Protein AF-A0A090KGS2-F1 (afdb_monomer_lite)

pLDDT: mean 83.32, std 15.52, range [27.03, 98.56]

Foldseek 3Di:
DPDDQDLLLVLVVLVVLVVDPPHDPCSVVVNVVSCVVVVHDPVCNVVSPVVNVVVVVVPDDPDPDDDPPDPQDQLLVLLVLLLVLLVQQADFDPLVSSVLSLLLLCLLPVVVAQFRFEAEEEEDPPLCLVVSLLSSQLQHDAEDEDQDDDLVRLQVCCVVPVSYAYEYEALVVHVQVPPPSNVLLLLQLGGQVRQWDWDADPNDTDIGGSNHYYYYYYYDFDDPSNVLRHQYTYTDHDPDDHDDDDSPDVSSVVSNVSSNVCSVPFDFDQADDAPPLQDDSLSSNLSSSLSSCVSSVNNVVSNVSSSVSVVVCCVLQVLSVLLVQLLVLCVVVVDFKDFLVVSLVSSCPDPVNCQQQDCANRNPRGGHHNDSVRSQCSCCVPFVQHWDFDWDPPHDPPTDTHTIDGSVSSVPGDPPPPDPPPPPPDPPPDDDDD

Structure (mmCIF, N/CA/C/O backbone):
data_AF-A0A090KGS2-F1
#
_entry.id   AF-A0A090KGS2-F1
#
loop_
_atom_site.group_PDB
_atom_site.id
_atom_site.type_symbol
_atom_site.label_atom_id
_atom_site.label_alt_id
_atom_site.label_comp_id
_atom_site.label_asym_id
_atom_site.label_entity_id
_atom_site.label_seq_id
_atom_site.pdbx_PDB_ins_code
_atom_site.Cartn_x
_atom_site.Cartn_y
_atom_site.Cartn_z
_atom_site.occupancy
_atom_site.B_iso_or_equiv
_atom_site.auth_seq_id
_atom_site.auth_comp_id
_atom_site.auth_asym_id
_atom_site.auth_atom_id
_atom_site.pdbx_PDB_model_num
ATOM 1 N N . MET A 1 1 ? -36.601 15.481 43.862 1.00 38.41 1 MET A N 1
ATOM 2 C CA . MET A 1 1 ? -36.612 14.917 45.232 1.00 38.41 1 MET A CA 1
ATOM 3 C C . MET A 1 1 ? -35.545 13.832 45.300 1.00 38.41 1 MET A C 1
ATOM 5 O O . MET A 1 1 ? -35.483 13.070 44.342 1.00 38.41 1 MET A O 1
ATOM 9 N N . PRO A 1 2 ? -34.692 13.754 46.338 1.00 48.12 2 PRO A N 1
ATOM 10 C CA . PRO A 1 2 ? -33.742 12.647 46.460 1.00 48.12 2 PRO A CA 1
ATOM 11 C C . PRO A 1 2 ? -34.523 11.332 46.596 1.00 48.12 2 PRO A C 1
ATOM 13 O O . PRO A 1 2 ? -35.391 11.215 47.466 1.00 48.12 2 PRO A O 1
ATOM 16 N N . LYS A 1 3 ? -34.280 10.374 45.692 1.00 61.97 3 LYS A N 1
ATOM 17 C CA . LYS A 1 3 ? -34.926 9.056 45.737 1.00 61.97 3 LYS A CA 1
ATOM 18 C C . LYS A 1 3 ? -34.540 8.354 47.045 1.00 61.97 3 LYS A C 1
ATOM 20 O O . LYS A 1 3 ? -33.382 8.383 47.458 1.00 61.97 3 LYS A O 1
ATOM 25 N N . LYS A 1 4 ? -35.524 7.767 47.732 1.00 69.81 4 LYS A N 1
ATOM 26 C CA . LYS A 1 4 ? -35.302 7.025 48.980 1.00 69.81 4 LYS A CA 1
ATOM 27 C C . LYS A 1 4 ? -34.572 5.719 48.656 1.00 69.81 4 LYS A C 1
ATOM 29 O O . LYS A 1 4 ? -35.146 4.871 47.987 1.00 69.81 4 LYS A O 1
ATOM 34 N N . THR A 1 5 ? -33.359 5.554 49.180 1.00 79.69 5 THR A N 1
ATOM 35 C CA . THR A 1 5 ? -32.562 4.319 49.085 1.00 79.69 5 THR A CA 1
ATOM 36 C C . THR A 1 5 ? -33.361 3.111 49.573 1.00 79.69 5 THR A C 1
ATOM 38 O O . THR A 1 5 ? -33.945 3.157 50.668 1.00 79.69 5 THR A O 1
ATOM 41 N N . THR A 1 6 ? -33.371 2.033 48.791 1.00 87.62 6 THR A N 1
ATOM 42 C CA . THR A 1 6 ? -34.104 0.807 49.114 1.00 87.62 6 THR A CA 1
ATOM 43 C C . THR A 1 6 ? -33.464 0.065 50.291 1.00 87.62 6 THR A C 1
ATOM 45 O O . THR A 1 6 ? -32.327 0.322 50.701 1.00 87.62 6 THR A O 1
ATOM 48 N N . LEU A 1 7 ? -34.210 -0.870 50.885 1.00 87.50 7 LEU A N 1
ATOM 49 C CA . LEU A 1 7 ? -33.705 -1.720 51.967 1.00 87.50 7 LEU A CA 1
ATOM 50 C C . LEU A 1 7 ? -32.523 -2.589 51.506 1.00 87.50 7 LEU A C 1
ATOM 52 O O . LEU A 1 7 ? -31.561 -2.739 52.259 1.00 87.50 7 LEU A O 1
ATOM 56 N N . ALA A 1 8 ? -32.561 -3.093 50.270 1.00 87.44 8 ALA A N 1
ATOM 57 C CA . ALA A 1 8 ? -31.487 -3.893 49.686 1.00 87.44 8 ALA A CA 1
ATOM 58 C C . ALA A 1 8 ? -30.218 -3.059 49.445 1.00 87.44 8 ALA A C 1
ATOM 60 O O . ALA A 1 8 ? -29.131 -3.471 49.847 1.00 87.44 8 ALA A O 1
ATOM 61 N N . GLN A 1 9 ? -30.351 -1.844 48.904 1.00 87.69 9 GLN A N 1
ATOM 62 C CA . GLN A 1 9 ? -29.232 -0.906 48.732 1.00 87.69 9 GLN A CA 1
ATOM 63 C C . GLN A 1 9 ? -28.580 -0.524 50.073 1.00 87.69 9 GLN A C 1
ATOM 65 O O . GLN A 1 9 ? -27.354 -0.482 50.190 1.00 87.69 9 GLN A O 1
ATOM 70 N N . LYS A 1 10 ? -29.384 -0.305 51.126 1.00 89.00 10 LYS A N 1
ATOM 71 C CA . LYS A 1 10 ? -28.869 -0.060 52.486 1.00 89.00 10 LYS A CA 1
ATOM 72 C C . LYS A 1 10 ? -28.086 -1.258 53.020 1.00 89.00 10 LYS A C 1
ATOM 74 O O . LYS A 1 10 ? -27.009 -1.069 53.584 1.00 89.00 10 LYS A O 1
ATOM 79 N N . PHE A 1 11 ? -28.601 -2.473 52.826 1.00 92.12 11 PHE A N 1
ATOM 80 C CA . PHE A 1 11 ? -27.901 -3.699 53.207 1.00 92.12 11 PHE A CA 1
ATOM 81 C C . PHE A 1 11 ? -26.581 -3.872 52.454 1.00 92.12 11 PHE A C 1
ATOM 83 O O . PHE A 1 11 ? -25.563 -4.150 53.081 1.00 92.12 11 PHE A O 1
ATOM 90 N N . ALA A 1 12 ? -26.563 -3.627 51.142 1.00 89.06 12 ALA A N 1
ATOM 91 C CA . ALA A 1 12 ? -25.347 -3.688 50.337 1.00 89.06 12 ALA A CA 1
ATOM 92 C C . ALA A 1 12 ? -24.258 -2.728 50.849 1.00 89.06 12 ALA A C 1
ATOM 94 O O . ALA A 1 12 ? -23.081 -3.081 50.842 1.00 89.06 12 ALA A O 1
ATOM 95 N N . GLY A 1 13 ? -24.634 -1.548 51.357 1.00 88.19 13 GLY A N 1
ATOM 96 C CA . GLY A 1 13 ? -23.708 -0.632 52.031 1.00 88.19 13 GLY A CA 1
ATOM 97 C C . GLY A 1 13 ? -23.084 -1.221 53.304 1.00 88.19 13 GLY A C 1
ATOM 98 O O . GLY A 1 13 ? -21.869 -1.162 53.470 1.00 88.19 13 GLY A O 1
ATOM 99 N N . ME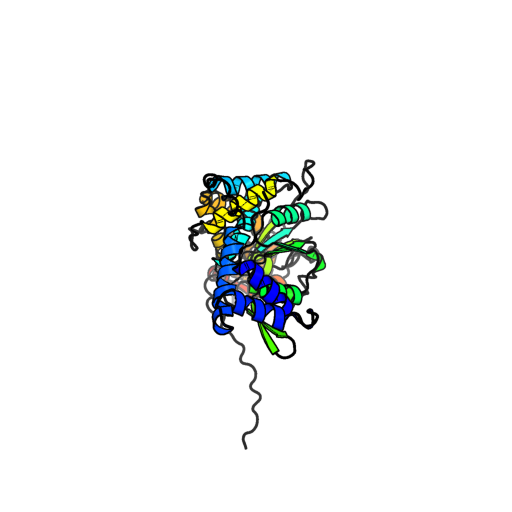T A 1 14 ? -23.890 -1.843 54.172 1.00 88.19 14 MET A N 1
ATOM 100 C CA . MET A 1 14 ? -23.393 -2.522 55.383 1.00 88.19 14 MET A CA 1
ATOM 101 C C . MET A 1 14 ? -22.523 -3.738 55.048 1.00 88.19 14 MET A C 1
ATOM 103 O O . MET A 1 14 ? -21.483 -3.937 55.668 1.00 88.19 14 MET A O 1
ATOM 107 N N . PHE A 1 15 ? -22.897 -4.509 54.025 1.00 89.81 15 PHE A N 1
ATOM 108 C CA . PHE A 1 15 ? -22.119 -5.657 53.564 1.00 89.81 15 PHE A CA 1
ATOM 109 C C . PHE A 1 15 ? -20.742 -5.241 53.020 1.00 89.81 15 PHE A C 1
ATOM 111 O O . PHE A 1 15 ? -19.745 -5.900 53.299 1.00 89.81 15 PHE A O 1
ATOM 118 N N . ARG A 1 16 ? -20.650 -4.111 52.302 1.00 89.69 16 ARG A N 1
ATOM 119 C CA . ARG A 1 16 ? -19.356 -3.554 51.864 1.00 89.69 16 ARG A CA 1
ATOM 120 C C . ARG A 1 16 ? -18.470 -3.160 53.044 1.00 89.69 16 ARG A C 1
ATOM 122 O O . ARG A 1 16 ? -17.285 -3.457 53.007 1.00 89.69 16 ARG A O 1
ATOM 129 N N . LEU A 1 17 ? -19.038 -2.536 54.079 1.00 87.81 17 LEU A N 1
ATOM 130 C CA . LEU A 1 17 ? -18.300 -2.176 55.297 1.00 87.81 17 LEU A CA 1
ATOM 131 C C . LEU A 1 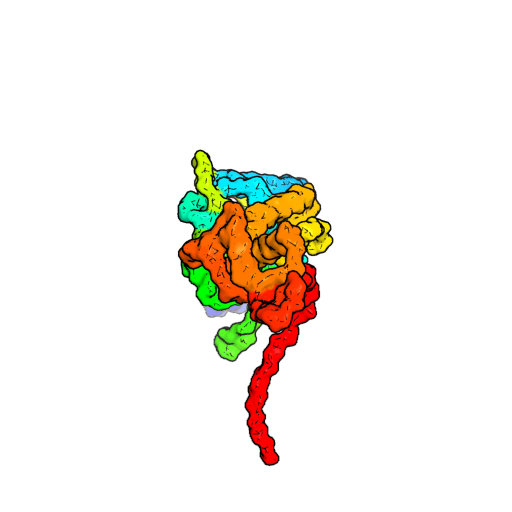17 ? -17.790 -3.407 56.055 1.00 87.81 17 LEU A C 1
ATOM 133 O O . LEU A 1 17 ? -16.708 -3.355 56.622 1.00 87.81 17 LEU A O 1
ATOM 137 N N . PHE A 1 18 ? -18.546 -4.506 56.042 1.00 87.50 18 PHE A N 1
ATOM 138 C CA . PHE A 1 18 ? -18.112 -5.789 56.598 1.00 87.50 18 PHE A CA 1
ATOM 139 C C . PHE A 1 18 ? -16.967 -6.428 55.793 1.00 87.50 18 PHE A C 1
ATOM 141 O O . PHE A 1 18 ? -16.047 -6.995 56.373 1.00 87.50 18 PHE A O 1
ATOM 148 N N . MET A 1 19 ? -16.998 -6.322 54.461 1.00 86.94 19 MET A N 1
ATOM 149 C CA . MET A 1 19 ? -15.952 -6.867 53.583 1.00 86.94 19 MET A CA 1
ATOM 150 C C . MET A 1 19 ? -14.675 -6.011 53.541 1.00 86.94 19 MET A C 1
ATOM 152 O O . MET A 1 19 ? -13.638 -6.482 53.063 1.00 86.94 19 MET A O 1
ATOM 156 N N . ASP A 1 20 ? -14.737 -4.759 53.998 1.00 85.62 20 ASP A N 1
ATOM 157 C CA . ASP A 1 20 ? -13.590 -3.859 54.050 1.00 85.62 20 ASP A CA 1
ATOM 158 C C . ASP A 1 20 ? -12.647 -4.247 55.199 1.00 85.62 20 ASP A C 1
ATOM 160 O O . ASP A 1 20 ? -13.025 -4.267 56.369 1.00 85.62 20 ASP A O 1
ATOM 164 N N . LYS A 1 21 ? -11.377 -4.506 54.869 1.00 76.12 21 LYS A N 1
ATOM 165 C CA . LYS A 1 21 ? -10.332 -4.857 55.845 1.00 76.12 21 LYS A CA 1
ATOM 166 C C . LYS A 1 21 ? -10.045 -3.738 56.849 1.00 76.12 21 LYS A C 1
ATOM 168 O O . LYS A 1 21 ? -9.510 -4.025 57.915 1.00 76.12 21 LYS A O 1
ATOM 173 N N . ASN A 1 22 ? -10.387 -2.496 56.508 1.00 84.44 22 ASN A N 1
ATOM 174 C CA . ASN A 1 22 ? -10.279 -1.327 57.383 1.00 84.44 22 ASN A CA 1
ATOM 175 C C . ASN A 1 22 ? -11.653 -0.856 57.900 1.00 84.44 22 ASN A C 1
ATOM 177 O O . ASN A 1 22 ? -11.782 0.277 58.367 1.00 84.44 22 ASN A O 1
ATOM 181 N N . GLY A 1 23 ? -12.686 -1.696 57.778 1.00 77.00 23 GLY A N 1
ATOM 182 C CA . GLY A 1 23 ? -14.044 -1.391 58.208 1.00 77.00 23 GLY A CA 1
ATOM 183 C C . GLY A 1 23 ? -14.183 -1.235 59.729 1.00 77.00 23 GLY A C 1
ATOM 184 O O . GLY A 1 23 ? -13.288 -1.598 60.498 1.00 77.00 23 GLY A O 1
ATOM 185 N N . PRO A 1 24 ? -15.313 -0.681 60.200 1.00 84.75 24 PRO A N 1
ATOM 186 C CA . PRO A 1 24 ? -15.555 -0.521 61.626 1.00 84.75 24 PRO A CA 1
ATOM 187 C C . PRO A 1 24 ? -15.658 -1.897 62.316 1.00 84.75 24 PRO A C 1
ATOM 189 O O . PRO A 1 24 ? -16.252 -2.821 61.758 1.00 84.75 24 PRO A O 1
ATOM 192 N N . PRO A 1 25 ? -15.138 -2.052 63.550 1.00 79.88 25 PRO A N 1
ATOM 193 C CA . PRO A 1 25 ? -15.040 -3.354 64.220 1.00 79.88 25 PRO A CA 1
ATOM 194 C C . PRO A 1 25 ? -16.400 -4.001 64.528 1.00 79.88 25 PRO A C 1
ATOM 196 O O . PRO A 1 25 ? -16.464 -5.195 64.789 1.00 79.88 25 PRO A O 1
ATOM 199 N N . ASN A 1 26 ? -17.488 -3.230 64.479 1.00 89.25 26 ASN A N 1
ATOM 200 C CA . ASN A 1 26 ? -18.863 -3.685 64.683 1.00 89.25 26 ASN A CA 1
ATOM 201 C C . ASN A 1 26 ? -19.639 -3.911 63.368 1.00 89.25 26 ASN A C 1
ATOM 203 O O . ASN A 1 26 ? -20.863 -4.037 63.399 1.00 89.25 26 ASN A O 1
ATOM 207 N N . ALA A 1 27 ? -18.971 -3.937 62.207 1.00 84.50 27 ALA A N 1
ATOM 208 C CA . ALA A 1 27 ? -19.637 -4.096 60.911 1.00 84.50 27 ALA A CA 1
ATOM 209 C C . ALA A 1 27 ? -20.427 -5.413 60.798 1.00 84.50 27 ALA A C 1
ATOM 211 O O . ALA A 1 27 ? -21.525 -5.427 60.238 1.00 84.50 27 ALA A O 1
ATOM 212 N N . GLU A 1 28 ? -19.899 -6.503 61.365 1.00 87.25 28 GLU A N 1
ATOM 213 C CA . GLU A 1 28 ? -20.575 -7.804 61.394 1.00 87.25 28 GLU A CA 1
ATOM 214 C C . GLU A 1 28 ? -21.847 -7.758 62.260 1.00 87.25 28 GLU A C 1
ATOM 216 O O . GLU A 1 28 ? -22.921 -8.146 61.797 1.00 87.25 28 GLU A O 1
ATOM 221 N N . ASP A 1 29 ? -21.770 -7.164 63.457 1.00 89.12 29 ASP A N 1
ATOM 222 C CA . ASP A 1 29 ? -22.923 -6.987 64.354 1.00 89.12 29 ASP A CA 1
ATOM 223 C C . ASP A 1 29 ? -24.017 -6.116 63.723 1.00 89.12 29 ASP A C 1
ATOM 225 O O . ASP A 1 29 ? -25.212 -6.387 63.865 1.00 89.12 29 ASP A O 1
ATOM 229 N N . MET A 1 30 ? -23.625 -5.061 63.002 1.00 87.50 30 MET A N 1
ATOM 230 C CA . MET A 1 30 ? -24.557 -4.191 62.281 1.00 87.50 30 MET A CA 1
ATOM 231 C C . MET A 1 30 ? -25.296 -4.950 61.175 1.00 87.50 30 MET A C 1
ATOM 233 O O . MET A 1 30 ? -26.514 -4.793 61.031 1.00 87.50 30 MET A O 1
ATOM 237 N N . MET A 1 31 ? -24.578 -5.784 60.419 1.00 91.62 31 MET A N 1
ATOM 238 C CA . MET A 1 31 ? -25.148 -6.631 59.374 1.00 91.62 31 MET A CA 1
ATOM 239 C C . MET A 1 31 ? -26.129 -7.655 59.963 1.00 91.62 31 MET A C 1
ATOM 241 O O . MET A 1 31 ? -27.267 -7.748 59.497 1.00 91.62 31 MET A O 1
ATOM 245 N N . ASP A 1 32 ? -25.734 -8.378 61.011 1.00 89.12 32 ASP A N 1
ATOM 246 C CA . ASP A 1 32 ? -26.573 -9.403 61.641 1.00 89.12 32 ASP A CA 1
ATOM 247 C C . ASP A 1 32 ? -27.803 -8.803 62.335 1.00 89.12 32 ASP A C 1
ATOM 249 O O . ASP A 1 32 ? -28.915 -9.332 62.219 1.00 89.12 32 ASP A O 1
ATOM 253 N N . ALA A 1 33 ? -27.649 -7.655 63.001 1.00 90.50 33 ALA A N 1
ATOM 254 C CA . ALA A 1 33 ? -28.770 -6.922 63.579 1.00 90.50 33 ALA A CA 1
ATOM 255 C C . ALA A 1 33 ? -29.764 -6.474 62.500 1.00 90.50 33 ALA A C 1
ATOM 257 O O . ALA A 1 33 ? -30.979 -6.515 62.724 1.00 90.50 33 ALA A O 1
ATOM 258 N N . TRP A 1 34 ? -29.276 -6.067 61.325 1.00 93.44 34 TRP A N 1
ATOM 259 C CA . TRP A 1 34 ? -30.138 -5.724 60.201 1.00 93.44 34 TRP A CA 1
ATOM 260 C C . TRP A 1 34 ? -30.875 -6.949 59.655 1.00 93.44 34 TRP A C 1
ATOM 262 O O . TRP A 1 34 ? -32.094 -6.880 59.483 1.00 93.44 34 TRP A O 1
ATOM 272 N N . LEU A 1 35 ? -30.182 -8.073 59.437 1.00 91.62 35 LEU A N 1
ATOM 273 C CA . LEU A 1 35 ? -30.797 -9.319 58.961 1.00 91.62 35 LEU A CA 1
ATOM 274 C C . LEU A 1 35 ? -31.912 -9.767 59.913 1.00 91.62 35 LEU A C 1
ATOM 276 O O . LEU A 1 35 ? -33.049 -9.972 59.483 1.00 91.62 35 LEU A O 1
ATOM 280 N N . LYS A 1 36 ? -31.634 -9.775 61.222 1.00 92.19 36 LYS A N 1
ATOM 281 C CA . LYS A 1 36 ? -32.610 -10.124 62.261 1.00 92.19 36 LYS A CA 1
ATOM 282 C C . LYS A 1 36 ? -33.830 -9.199 62.258 1.00 92.19 36 LYS A C 1
ATOM 284 O O . LYS A 1 36 ? -34.957 -9.680 62.323 1.00 92.19 36 LYS A O 1
ATOM 289 N N . ARG A 1 37 ? -33.628 -7.879 62.155 1.00 91.31 37 ARG A N 1
ATOM 290 C CA . ARG A 1 37 ? -34.724 -6.887 62.111 1.00 91.31 37 ARG A CA 1
ATOM 291 C C . ARG A 1 37 ? -35.629 -7.041 60.889 1.00 91.31 37 ARG A C 1
ATOM 293 O O . ARG A 1 37 ? -36.789 -6.655 60.963 1.00 91.31 37 ARG A O 1
ATOM 300 N N . ASN A 1 38 ? -35.114 -7.595 59.794 1.00 91.44 38 ASN A N 1
ATOM 301 C CA . ASN A 1 38 ? -35.852 -7.777 58.544 1.00 91.44 38 ASN A CA 1
ATOM 302 C C . ASN A 1 38 ? -36.301 -9.234 58.317 1.00 91.44 38 ASN A C 1
ATOM 304 O O . ASN A 1 38 ? -36.751 -9.564 57.221 1.00 91.44 38 ASN A O 1
ATOM 308 N N . GLY A 1 39 ? -36.181 -10.110 59.327 1.00 90.56 39 GLY A N 1
ATOM 309 C CA . GLY A 1 39 ? -36.588 -11.516 59.227 1.00 90.56 39 GLY A CA 1
ATOM 310 C C . GLY A 1 39 ? -35.780 -12.321 58.203 1.00 90.56 39 GLY A C 1
ATOM 311 O O . GLY A 1 39 ? -36.313 -13.239 57.585 1.00 90.56 39 GLY A O 1
ATOM 312 N N . LYS A 1 40 ? -34.517 -11.945 57.982 1.00 91.31 40 LYS A N 1
ATOM 313 C CA . LYS A 1 40 ? -33.589 -12.580 57.041 1.00 91.31 40 LYS A CA 1
ATOM 314 C C . LYS A 1 40 ? -32.473 -13.304 57.783 1.00 91.31 40 LYS A C 1
ATOM 316 O O . LYS A 1 40 ? -32.150 -12.991 58.927 1.00 91.31 40 LYS A O 1
ATOM 321 N N . SER A 1 41 ? -31.869 -14.264 57.103 1.00 91.81 41 SER A N 1
ATOM 322 C CA . SER A 1 41 ? -30.714 -15.030 57.558 1.00 91.81 41 SER A CA 1
ATOM 323 C C . SER A 1 41 ? -29.490 -14.725 56.693 1.00 91.81 41 SER A C 1
ATOM 325 O O . SER A 1 41 ? -29.601 -14.137 55.615 1.00 91.81 41 SER A O 1
ATOM 327 N N . ARG A 1 42 ? -28.302 -15.173 57.116 1.00 89.56 42 ARG A N 1
ATOM 328 C CA . ARG A 1 42 ? -27.092 -15.060 56.282 1.00 89.56 42 ARG A CA 1
ATOM 329 C C . ARG A 1 42 ? -27.209 -15.814 54.947 1.00 89.56 42 ARG A C 1
ATOM 331 O O . ARG A 1 42 ? -26.543 -15.438 53.989 1.00 89.56 42 ARG A O 1
ATOM 338 N N . ALA A 1 43 ? -28.082 -16.822 54.848 1.00 87.12 43 ALA A N 1
ATOM 339 C CA . ALA A 1 43 ? -28.338 -17.529 53.592 1.00 87.12 43 ALA A CA 1
ATOM 340 C C . ALA A 1 43 ? -29.042 -16.646 52.545 1.00 87.12 43 ALA A C 1
ATOM 342 O O . ALA A 1 43 ? -28.912 -16.892 51.349 1.00 87.12 43 ALA A O 1
ATOM 343 N N . ASP A 1 44 ? -29.736 -15.588 52.975 1.00 89.56 44 ASP A N 1
ATOM 344 C CA . ASP A 1 44 ? -30.449 -14.670 52.085 1.00 89.56 44 ASP A CA 1
ATOM 345 C C . ASP A 1 44 ? -29.532 -13.599 51.470 1.00 89.56 44 ASP A C 1
ATOM 347 O O . ASP A 1 44 ? -29.937 -12.925 50.520 1.00 89.56 44 ASP A O 1
ATOM 351 N N . ILE A 1 45 ? -28.297 -13.444 51.969 1.00 89.81 45 ILE A N 1
ATOM 352 C CA . ILE A 1 45 ? -27.339 -12.409 51.541 1.00 89.81 45 ILE A CA 1
ATOM 353 C C . ILE A 1 45 ? -27.173 -12.346 50.014 1.00 89.81 45 ILE A C 1
ATOM 355 O O . ILE A 1 45 ? -27.313 -11.247 49.472 1.00 89.81 45 ILE A O 1
ATOM 359 N N . PRO A 1 46 ? -26.942 -13.460 49.284 1.00 88.69 46 PRO A N 1
ATOM 360 C CA . PRO A 1 46 ? -26.780 -13.403 47.831 1.00 88.69 46 PRO A CA 1
ATOM 361 C C . PRO A 1 46 ? -28.007 -12.815 47.124 1.00 88.69 46 PRO A C 1
ATOM 363 O O . PRO A 1 46 ? -27.865 -12.003 46.213 1.00 88.69 46 PRO A O 1
ATOM 366 N N . SER A 1 47 ? -29.213 -13.171 47.581 1.00 88.25 47 SER A N 1
ATOM 367 C CA . SER A 1 47 ? -30.464 -12.665 47.005 1.00 88.25 47 SER A CA 1
ATOM 368 C C . SER A 1 47 ? -30.671 -11.172 47.282 1.00 88.25 47 SER A C 1
ATOM 370 O O . SER A 1 47 ? -31.085 -10.430 46.395 1.00 88.25 47 SER A O 1
ATOM 372 N N . ILE A 1 48 ? -30.313 -10.702 48.483 1.00 90.12 48 ILE A N 1
ATOM 373 C CA . ILE A 1 48 ? -30.430 -9.289 48.874 1.00 90.12 48 ILE A CA 1
ATOM 374 C C . ILE A 1 48 ? -29.432 -8.431 48.088 1.00 90.12 48 ILE A C 1
ATOM 376 O O . ILE A 1 48 ? -29.782 -7.342 47.639 1.00 90.12 48 ILE A O 1
ATOM 380 N N . LEU A 1 49 ? -28.207 -8.923 47.875 1.00 89.06 49 LEU A N 1
ATOM 381 C CA . LEU A 1 49 ? -27.208 -8.238 47.052 1.00 89.06 49 LEU A CA 1
ATOM 382 C C . LEU A 1 49 ? -27.614 -8.200 45.574 1.00 89.06 49 LEU A C 1
ATOM 384 O O . LEU A 1 49 ? -27.455 -7.164 44.935 1.00 89.06 49 LEU A O 1
ATOM 388 N N . ALA A 1 50 ? -28.192 -9.282 45.042 1.00 85.19 50 ALA A N 1
ATOM 389 C CA . ALA A 1 50 ? -28.730 -9.299 43.682 1.00 85.19 50 ALA A CA 1
ATOM 390 C C . ALA A 1 50 ? -29.872 -8.281 43.506 1.00 85.19 50 ALA A C 1
ATOM 392 O O . ALA A 1 50 ? -29.900 -7.552 42.515 1.00 85.19 50 ALA A O 1
ATOM 393 N N . GLN A 1 51 ? -30.766 -8.171 44.495 1.00 87.62 51 GLN A N 1
ATOM 394 C CA . GLN A 1 51 ? -31.822 -7.159 44.492 1.00 87.62 51 GLN A CA 1
ATOM 395 C C . GLN A 1 51 ? -31.251 -5.738 44.575 1.00 87.62 51 GLN A C 1
ATOM 397 O O . GLN A 1 51 ? -31.726 -4.858 43.871 1.00 87.62 51 GLN A O 1
ATOM 402 N N . ALA A 1 52 ? -30.202 -5.512 45.371 1.00 88.31 52 ALA A N 1
ATOM 403 C CA . ALA A 1 52 ? -29.549 -4.205 45.451 1.00 88.31 52 ALA A CA 1
ATOM 404 C C . ALA A 1 52 ? -28.954 -3.770 44.101 1.00 88.31 52 ALA A C 1
ATOM 406 O O . ALA A 1 52 ? -29.077 -2.609 43.728 1.00 88.31 52 ALA A O 1
ATOM 407 N N . VAL A 1 53 ? -28.365 -4.705 43.346 1.00 85.06 53 VAL A N 1
ATOM 408 C CA . VAL A 1 53 ? -27.857 -4.449 41.987 1.00 85.06 53 VAL A CA 1
ATOM 409 C C . VAL A 1 53 ? -28.996 -4.117 41.019 1.00 85.06 53 VAL A C 1
ATOM 411 O O . VAL A 1 53 ? -28.854 -3.216 40.194 1.00 85.06 53 VAL A O 1
ATOM 414 N N . ALA A 1 54 ? -30.131 -4.813 41.123 1.00 84.25 54 ALA A N 1
ATOM 415 C CA . ALA A 1 54 ? -31.311 -4.518 40.313 1.00 84.25 54 ALA A CA 1
ATOM 416 C C . ALA A 1 54 ? -31.908 -3.137 40.644 1.00 84.25 54 ALA A C 1
ATOM 418 O O . ALA A 1 54 ? -32.263 -2.390 39.733 1.00 84.25 54 ALA A O 1
ATOM 419 N N . ASP A 1 55 ? -31.962 -2.779 41.928 1.00 85.69 55 ASP A N 1
ATOM 420 C CA . ASP A 1 55 ? -32.428 -1.472 42.399 1.00 85.69 55 ASP A CA 1
ATOM 421 C C . ASP A 1 55 ? -31.487 -0.342 41.929 1.00 85.69 55 ASP A C 1
ATOM 423 O O . ASP A 1 55 ? -31.955 0.685 41.438 1.00 85.69 55 ASP A O 1
ATOM 427 N N . ASP A 1 56 ? -30.164 -0.550 41.992 1.00 82.81 56 ASP A N 1
ATOM 428 C CA . ASP A 1 56 ? -29.157 0.387 41.470 1.00 82.81 56 ASP A CA 1
ATOM 429 C C . ASP A 1 56 ? -29.280 0.574 39.948 1.00 82.81 56 ASP A C 1
ATOM 431 O O . ASP A 1 56 ? -29.154 1.693 39.449 1.00 82.81 56 ASP A O 1
ATOM 435 N N . ALA A 1 57 ? -29.564 -0.498 39.201 1.00 78.75 57 ALA A N 1
ATOM 436 C CA . ALA A 1 57 ? -29.791 -0.437 37.758 1.00 78.75 57 ALA A CA 1
ATOM 437 C C . ALA A 1 57 ? -31.094 0.300 37.397 1.00 78.75 57 ALA A C 1
ATOM 439 O O . ALA A 1 57 ? -31.129 1.035 36.413 1.00 78.75 57 ALA A O 1
ATOM 440 N N . ALA A 1 58 ? -32.150 0.147 38.203 1.00 78.62 58 ALA A N 1
ATOM 441 C CA . ALA A 1 58 ? -33.420 0.855 38.026 1.00 78.62 58 ALA A CA 1
ATOM 442 C C . ALA A 1 58 ? -33.331 2.356 38.371 1.00 78.62 58 ALA A C 1
ATOM 444 O O . ALA A 1 58 ? -34.154 3.155 37.913 1.00 78.62 58 ALA A O 1
ATOM 445 N N . ASP A 1 59 ? -32.338 2.752 39.175 1.00 77.19 59 ASP A N 1
ATOM 446 C CA . ASP A 1 59 ? -32.083 4.147 39.532 1.00 77.19 59 ASP A CA 1
ATOM 447 C C . ASP A 1 59 ? -31.179 4.898 38.548 1.00 77.19 59 ASP A C 1
ATOM 449 O O . ASP A 1 59 ? -31.175 6.135 38.565 1.00 77.19 59 ASP A O 1
ATOM 453 N N . GLN A 1 60 ? -30.484 4.192 37.652 1.00 70.50 60 GLN A N 1
ATOM 454 C CA . GLN A 1 60 ? -29.742 4.822 36.564 1.00 70.50 60 GLN A CA 1
ATOM 455 C C . GLN A 1 60 ? -30.710 5.371 35.504 1.00 70.50 60 GLN A C 1
ATOM 457 O O . GLN A 1 60 ? -31.664 4.688 35.121 1.00 70.50 60 GLN A O 1
ATOM 462 N N . PRO A 1 61 ? -30.503 6.607 35.008 1.00 70.06 61 PRO A N 1
ATOM 463 C CA . PRO A 1 61 ? -31.255 7.081 33.856 1.00 70.06 61 PRO A CA 1
ATOM 464 C C . PRO A 1 61 ? -31.027 6.116 32.681 1.00 70.06 61 PRO A C 1
ATOM 466 O O . PRO A 1 61 ? -29.901 5.635 32.513 1.00 70.06 61 PRO A O 1
ATOM 469 N N . PRO A 1 62 ? -32.062 5.820 31.870 1.00 69.81 62 PRO A N 1
ATOM 470 C CA . PRO A 1 62 ? -31.882 4.994 30.687 1.00 69.81 62 PRO A CA 1
ATOM 471 C C . PRO A 1 62 ? -30.763 5.596 29.826 1.00 69.81 62 PRO A C 1
ATOM 473 O O . PRO A 1 62 ? -30.661 6.828 29.748 1.00 69.81 62 PRO A O 1
ATOM 476 N N . PRO A 1 63 ? -29.914 4.762 29.196 1.00 65.81 63 PRO A N 1
ATOM 477 C CA . PRO A 1 63 ? -28.906 5.265 28.278 1.00 65.81 63 PRO A CA 1
ATOM 478 C C . PRO A 1 63 ? -29.593 6.169 27.245 1.00 65.81 63 PRO A C 1
ATOM 480 O O . PRO A 1 63 ? -30.720 5.863 26.834 1.00 65.81 63 PRO A O 1
ATOM 483 N N . PRO A 1 64 ? -28.967 7.295 26.852 1.00 66.31 64 PRO A N 1
ATOM 484 C CA . PRO A 1 64 ? -29.551 8.167 25.847 1.00 66.31 64 PRO A CA 1
ATOM 485 C C . PRO A 1 64 ? -29.904 7.326 24.614 1.00 66.31 64 PRO A C 1
ATOM 487 O O . PRO A 1 64 ? -29.121 6.437 24.252 1.00 66.31 64 PRO A O 1
ATOM 490 N N . PRO A 1 65 ? -31.074 7.554 23.985 1.00 58.94 65 PRO A N 1
ATOM 491 C CA . PRO A 1 65 ? -31.399 6.865 22.748 1.00 58.94 65 PRO A CA 1
ATOM 492 C C . PRO A 1 65 ? -30.242 7.080 21.763 1.00 58.94 65 PRO A C 1
ATOM 494 O O . PRO A 1 65 ? -29.681 8.184 21.730 1.00 58.94 65 PRO A O 1
ATOM 497 N N . PRO A 1 66 ? -29.843 6.049 20.993 1.00 55.81 66 PRO A N 1
ATOM 498 C CA . PRO A 1 66 ? -28.853 6.245 19.948 1.00 55.81 66 PRO A CA 1
ATOM 499 C C . PRO A 1 66 ? -29.310 7.423 19.076 1.00 55.81 66 PRO A C 1
ATOM 501 O O . PRO A 1 66 ? -30.519 7.559 18.843 1.00 55.81 66 PRO A O 1
ATOM 504 N N . PRO A 1 67 ? -28.388 8.301 18.632 1.00 54.72 67 PRO A N 1
ATOM 505 C CA . PRO A 1 67 ? -28.752 9.370 17.715 1.00 54.72 67 PRO A CA 1
ATOM 506 C C . PRO A 1 67 ? -29.532 8.760 16.542 1.00 54.72 67 PRO A C 1
ATOM 508 O O . PRO A 1 67 ? -29.228 7.622 16.160 1.00 54.72 67 PRO A O 1
ATOM 511 N N . PRO A 1 68 ? -30.552 9.458 16.006 1.00 52.88 68 PRO A N 1
ATOM 512 C CA . PRO A 1 68 ? -31.303 8.958 14.866 1.00 52.88 68 PRO A CA 1
ATOM 513 C C . PRO A 1 68 ? -30.306 8.498 13.807 1.00 52.88 68 PRO A C 1
ATOM 515 O O . PRO A 1 68 ? -29.424 9.261 13.420 1.00 52.88 68 PRO A O 1
ATOM 518 N N . THR A 1 69 ? -30.391 7.225 13.414 1.00 56.66 69 THR A N 1
ATOM 519 C CA . THR A 1 69 ? -29.561 6.680 12.344 1.00 56.66 69 THR A CA 1
ATOM 520 C C . THR A 1 69 ? -29.882 7.477 11.097 1.00 56.66 69 THR A C 1
ATOM 522 O O . THR A 1 69 ? -30.939 7.280 10.493 1.00 56.66 69 THR A O 1
ATOM 525 N N . GLU A 1 70 ? -28.998 8.409 10.752 1.00 56.81 70 GLU A N 1
ATOM 526 C CA . GLU A 1 70 ? -29.009 9.042 9.445 1.00 56.81 70 GLU A CA 1
ATOM 527 C C . GLU A 1 70 ? -29.040 7.924 8.394 1.00 56.81 70 GLU A C 1
ATOM 529 O O . GLU A 1 70 ? -28.406 6.874 8.595 1.00 56.81 70 GLU A O 1
ATOM 534 N N . PRO A 1 71 ? -29.834 8.078 7.319 1.00 58.81 71 PRO A N 1
ATOM 535 C CA . PRO A 1 71 ? -29.874 7.079 6.265 1.00 58.81 71 PRO A CA 1
ATOM 536 C C . PRO A 1 71 ? -28.439 6.786 5.806 1.00 58.81 71 PRO A C 1
ATOM 538 O O . PRO A 1 71 ? -27.631 7.714 5.725 1.00 58.81 71 PRO A O 1
ATOM 541 N N . PRO A 1 72 ? -28.086 5.512 5.557 1.00 62.38 72 PRO A N 1
ATOM 542 C CA . PRO A 1 72 ? -26.730 5.162 5.169 1.00 62.38 72 PRO A CA 1
ATOM 543 C C . PRO A 1 72 ? -26.331 5.974 3.937 1.00 62.38 72 PRO A C 1
ATOM 545 O O . PRO A 1 72 ? -27.049 5.982 2.936 1.00 62.38 72 PRO A O 1
ATOM 548 N N . THR A 1 73 ? -25.198 6.668 4.028 1.00 72.44 73 THR A N 1
ATOM 549 C CA . THR A 1 73 ? -24.630 7.413 2.907 1.00 72.44 73 THR A CA 1
ATOM 550 C C . THR A 1 73 ? -24.430 6.470 1.730 1.00 72.44 73 THR A C 1
ATOM 552 O O . THR A 1 73 ? -23.877 5.378 1.887 1.00 72.44 73 THR A O 1
ATOM 555 N N . GLU A 1 74 ? -24.883 6.892 0.548 1.00 78.50 74 GLU A N 1
ATOM 556 C CA . GLU A 1 74 ? -24.695 6.136 -0.690 1.00 78.50 74 GLU A CA 1
ATOM 557 C C . GLU A 1 74 ? -23.211 5.754 -0.852 1.00 78.50 74 GLU A C 1
ATOM 559 O O . GLU A 1 74 ? -22.348 6.635 -0.770 1.00 78.50 74 GLU A O 1
ATOM 564 N N . PRO A 1 75 ? -22.870 4.473 -1.100 1.00 74.50 75 PRO A N 1
ATOM 565 C CA . PRO A 1 75 ? -21.479 4.017 -1.170 1.00 74.50 75 PRO A CA 1
ATOM 566 C C . PRO A 1 75 ? -20.598 4.823 -2.140 1.00 74.50 75 PRO A C 1
ATOM 568 O O . PRO A 1 75 ? -19.410 5.027 -1.891 1.00 74.50 75 PRO A O 1
ATOM 571 N N . SER A 1 76 ? -21.182 5.339 -3.224 1.00 77.94 76 SER A N 1
ATOM 572 C CA . SER A 1 76 ? -20.496 6.186 -4.207 1.00 77.94 76 SER A CA 1
ATOM 573 C C . SER A 1 76 ? -20.083 7.559 -3.663 1.00 77.94 76 SER A C 1
ATOM 575 O O . SER A 1 76 ? -19.114 8.141 -4.150 1.00 77.94 76 SER A O 1
ATOM 577 N N . LEU A 1 77 ? -20.768 8.073 -2.639 1.00 87.00 77 LEU A N 1
ATOM 578 C CA . LEU A 1 77 ? -20.424 9.337 -1.992 1.00 87.00 77 LEU A CA 1
ATOM 579 C C . LEU A 1 77 ? -19.226 9.175 -1.053 1.00 87.00 77 LEU A C 1
ATOM 581 O O . LEU A 1 77 ? -18.398 10.077 -0.974 1.00 87.00 77 LEU A O 1
ATOM 585 N N . ILE A 1 78 ? -19.080 8.017 -0.400 1.00 93.00 78 ILE A N 1
ATOM 586 C CA . ILE A 1 78 ? -18.003 7.762 0.572 1.00 93.00 78 ILE A CA 1
ATOM 587 C C . ILE A 1 78 ? -16.630 7.903 -0.083 1.00 93.00 78 ILE A C 1
ATOM 589 O O . ILE A 1 78 ? -15.767 8.607 0.439 1.00 93.00 78 ILE A O 1
ATOM 593 N N . ILE A 1 79 ? -16.430 7.286 -1.253 1.00 95.38 79 ILE A N 1
ATOM 594 C CA . ILE A 1 79 ? -15.163 7.422 -1.980 1.00 95.38 79 ILE A CA 1
ATOM 595 C C . ILE A 1 79 ? -14.903 8.883 -2.373 1.00 95.38 79 ILE A C 1
ATOM 597 O O . ILE A 1 79 ? -13.793 9.367 -2.180 1.00 95.38 79 ILE A O 1
ATOM 601 N N . GLY A 1 80 ? -15.932 9.609 -2.821 1.00 95.00 80 GLY A N 1
ATOM 602 C CA . GLY A 1 80 ? -15.816 11.023 -3.180 1.00 95.00 80 GLY A CA 1
ATOM 603 C C . GLY A 1 80 ? -15.433 11.919 -1.998 1.00 95.00 80 GLY A C 1
ATOM 604 O O . GLY A 1 80 ? -14.625 12.830 -2.167 1.00 95.00 80 GLY A O 1
ATOM 605 N N . LEU A 1 81 ? -15.950 11.637 -0.796 1.00 95.56 81 LEU A N 1
ATOM 606 C CA . LEU A 1 81 ? -15.582 12.346 0.434 1.00 95.56 81 LEU A CA 1
ATOM 607 C C . LEU A 1 81 ? -14.105 12.126 0.793 1.00 95.56 81 LEU A C 1
ATOM 609 O O . LEU A 1 81 ? -13.390 13.085 1.082 1.00 95.56 81 LEU A O 1
ATOM 613 N N . VAL A 1 82 ? -13.630 10.879 0.719 1.00 96.81 82 VAL A N 1
ATOM 614 C CA . VAL A 1 82 ? -12.217 10.544 0.968 1.00 96.81 82 VAL A CA 1
ATOM 615 C C . VAL A 1 82 ? -11.307 11.214 -0.065 1.00 96.81 82 VAL A C 1
ATOM 617 O O . VAL A 1 82 ? -10.298 11.817 0.297 1.00 96.81 82 VAL A O 1
ATOM 620 N N . GLU A 1 83 ? -11.669 11.159 -1.349 1.00 96.56 83 GLU A N 1
ATOM 621 C CA . GLU A 1 83 ? -10.915 11.820 -2.418 1.00 96.56 83 GLU A CA 1
ATOM 622 C C . GLU A 1 83 ? -10.870 13.341 -2.238 1.00 96.56 83 GLU A C 1
ATOM 624 O O . GLU A 1 83 ? -9.828 13.947 -2.482 1.00 96.56 83 GLU A O 1
ATOM 629 N N . ALA A 1 84 ? -11.968 13.961 -1.797 1.00 94.88 84 ALA A N 1
ATOM 630 C CA . ALA A 1 84 ? -12.028 15.396 -1.545 1.00 94.88 84 ALA A CA 1
ATOM 631 C C . ALA A 1 84 ? -11.075 15.823 -0.419 1.00 94.88 84 ALA A C 1
ATOM 633 O O . ALA A 1 84 ? -10.354 16.809 -0.587 1.00 94.88 84 ALA A O 1
ATOM 634 N N . LEU A 1 85 ? -11.019 15.064 0.683 1.00 94.81 85 LEU A N 1
ATOM 635 C CA . LEU A 1 85 ? -10.088 15.327 1.785 1.00 94.81 85 LEU A CA 1
ATOM 636 C C . LEU A 1 85 ? -8.628 15.160 1.347 1.00 94.81 85 LEU A C 1
ATOM 638 O O . LEU A 1 85 ? -7.813 16.040 1.600 1.00 94.81 85 LEU A O 1
ATOM 642 N N . ILE A 1 86 ? -8.302 14.098 0.604 1.00 94.94 86 ILE A N 1
ATOM 643 C CA . ILE A 1 86 ? -6.947 13.904 0.058 1.00 94.94 86 ILE A CA 1
ATOM 644 C C . ILE A 1 86 ? -6.575 15.052 -0.883 1.00 94.94 86 ILE A C 1
ATOM 646 O O . ILE A 1 86 ? -5.553 15.711 -0.699 1.00 94.94 86 ILE A O 1
ATOM 650 N N . LYS A 1 87 ? -7.428 15.355 -1.863 1.00 94.19 87 LYS A N 1
ATOM 651 C CA . LYS A 1 87 ? -7.184 16.410 -2.855 1.00 94.19 87 LYS A CA 1
ATOM 652 C C . LYS A 1 87 ? -7.001 17.796 -2.229 1.00 94.19 87 LYS A C 1
ATOM 654 O O . LYS A 1 87 ? -6.335 18.641 -2.822 1.00 94.19 87 LYS A O 1
ATOM 659 N N . ARG A 1 88 ? -7.601 18.048 -1.062 1.00 92.38 88 ARG A N 1
ATOM 660 C CA . ARG A 1 88 ? -7.474 19.321 -0.343 1.00 92.38 88 ARG A CA 1
ATOM 661 C C . ARG A 1 88 ? -6.046 19.573 0.142 1.00 92.38 88 ARG A C 1
ATOM 663 O O . ARG A 1 88 ? -5.618 20.721 0.101 1.00 92.38 88 ARG A O 1
ATOM 670 N N . HIS A 1 89 ? -5.328 18.536 0.569 1.00 90.44 89 HIS A N 1
ATOM 671 C CA . HIS A 1 89 ? -4.026 18.676 1.234 1.00 90.44 89 HIS A CA 1
ATOM 672 C C . HIS A 1 89 ? -2.834 18.275 0.359 1.00 90.44 89 HIS A C 1
ATOM 674 O O . HIS A 1 89 ? -1.703 18.659 0.652 1.00 90.44 89 HIS A O 1
ATOM 680 N N . VAL A 1 90 ? -3.052 17.543 -0.742 1.00 92.00 90 VAL A N 1
ATOM 681 C CA . VAL A 1 90 ? -1.953 17.059 -1.594 1.00 92.00 90 VAL A CA 1
ATOM 682 C C . VAL A 1 90 ? -2.168 17.312 -3.084 1.00 92.00 90 VAL A C 1
ATOM 684 O O . VAL A 1 90 ? -3.284 17.268 -3.599 1.00 92.00 90 VAL A O 1
ATOM 687 N N . PHE A 1 91 ? -1.063 17.515 -3.809 1.00 92.44 91 PHE A N 1
ATOM 688 C CA . PHE A 1 91 ? -1.050 17.654 -5.266 1.00 92.44 91 PHE A CA 1
ATOM 689 C C . PHE A 1 91 ? -0.496 16.389 -5.939 1.00 92.44 91 PHE A C 1
ATOM 691 O O . PHE A 1 91 ? 0.716 16.223 -6.094 1.00 92.44 91 PHE A O 1
ATOM 698 N N . ILE A 1 92 ? -1.398 15.490 -6.338 1.00 92.94 92 ILE A N 1
ATOM 699 C CA . ILE A 1 92 ? -1.108 14.260 -7.096 1.00 92.94 92 ILE A CA 1
ATOM 700 C C . ILE A 1 92 ? -2.169 14.063 -8.193 1.00 92.94 92 ILE A C 1
ATOM 702 O O . ILE A 1 92 ? -3.163 14.791 -8.239 1.00 92.94 92 ILE A O 1
ATOM 706 N N . SER A 1 93 ? -1.959 13.117 -9.114 1.00 93.56 93 SER A N 1
ATOM 707 C CA . SER A 1 93 ? -2.920 12.875 -10.203 1.00 93.56 93 SER A CA 1
ATOM 708 C C . SER A 1 93 ? -4.271 12.360 -9.686 1.00 93.56 93 SER A C 1
ATOM 710 O O . SER A 1 93 ? -4.349 11.758 -8.617 1.00 93.56 93 SER A O 1
ATOM 712 N N . ALA A 1 94 ? -5.346 12.551 -10.459 1.00 94.75 94 ALA A N 1
ATOM 713 C CA . ALA A 1 94 ? -6.676 12.048 -10.093 1.00 94.75 94 ALA A CA 1
ATOM 714 C C . ALA A 1 94 ? -6.691 10.520 -9.884 1.00 94.75 94 ALA A C 1
ATOM 716 O O . ALA A 1 94 ? -7.338 10.031 -8.960 1.00 94.75 94 ALA A O 1
ATOM 717 N N . ASP A 1 95 ? -5.924 9.780 -10.690 1.00 96.06 95 ASP A N 1
ATOM 718 C CA . ASP A 1 95 ? -5.775 8.331 -10.546 1.00 96.06 95 ASP A CA 1
ATOM 719 C C . ASP A 1 95 ? -5.061 7.960 -9.238 1.00 96.06 95 ASP A C 1
ATOM 721 O O . ASP A 1 95 ? -5.469 7.026 -8.549 1.00 96.06 95 ASP A O 1
ATOM 725 N N . GLU A 1 96 ? -4.017 8.703 -8.854 1.00 96.12 96 GLU A N 1
ATOM 726 C CA . GLU A 1 96 ? -3.318 8.498 -7.580 1.00 96.12 96 GLU A CA 1
ATOM 727 C C . GLU A 1 96 ? -4.180 8.881 -6.372 1.00 96.12 96 GLU A C 1
ATOM 729 O O . GLU A 1 96 ? -4.114 8.180 -5.364 1.00 96.12 96 GLU A O 1
ATOM 734 N N . ILE A 1 97 ? -5.016 9.925 -6.471 1.00 97.38 97 ILE A N 1
ATOM 735 C CA . ILE A 1 97 ? -6.001 10.282 -5.434 1.00 97.38 97 ILE A CA 1
ATOM 736 C C . ILE A 1 97 ? -6.971 9.118 -5.215 1.00 97.38 97 ILE A C 1
ATOM 738 O O . ILE A 1 97 ? -7.156 8.683 -4.079 1.00 97.38 97 ILE A O 1
ATOM 742 N N . LEU A 1 98 ? -7.538 8.567 -6.293 1.00 97.94 98 LEU A N 1
ATOM 743 C CA . LEU A 1 98 ? -8.444 7.422 -6.211 1.00 97.94 98 LEU A CA 1
ATOM 744 C C . LEU A 1 98 ? -7.754 6.197 -5.597 1.00 97.94 98 LEU A C 1
ATOM 746 O O . LEU A 1 98 ? -8.318 5.528 -4.734 1.00 97.94 98 LEU A O 1
ATOM 750 N N . ILE A 1 99 ? -6.524 5.899 -6.020 1.00 98.06 99 ILE A N 1
ATOM 751 C CA . ILE A 1 99 ? -5.749 4.772 -5.486 1.00 98.06 99 ILE A CA 1
ATOM 752 C C . ILE A 1 99 ? -5.445 4.968 -3.998 1.00 98.06 99 ILE A C 1
ATOM 754 O O . ILE A 1 99 ? -5.611 4.022 -3.228 1.00 98.06 99 ILE A O 1
ATOM 758 N N . ALA A 1 100 ? -5.043 6.172 -3.580 1.00 98.25 100 ALA A N 1
ATOM 759 C CA . ALA A 1 100 ? -4.822 6.506 -2.175 1.00 98.25 100 ALA A CA 1
ATOM 760 C C . ALA A 1 100 ? -6.108 6.329 -1.361 1.00 98.25 100 ALA A C 1
ATOM 762 O O . ALA A 1 100 ? -6.093 5.654 -0.337 1.00 98.25 100 ALA A O 1
ATOM 763 N N . ALA A 1 101 ? -7.233 6.850 -1.858 1.00 98.31 101 ALA A N 1
ATOM 764 C CA . ALA A 1 101 ? -8.534 6.741 -1.211 1.00 98.31 101 ALA A CA 1
ATOM 765 C C . ALA A 1 101 ? -8.984 5.279 -1.049 1.00 98.31 101 ALA A C 1
ATOM 767 O O . ALA A 1 101 ? -9.362 4.857 0.044 1.00 98.31 101 ALA A O 1
ATOM 768 N N . LEU A 1 102 ? -8.878 4.468 -2.108 1.00 98.50 102 LEU A N 1
ATOM 769 C CA . LEU A 1 102 ? -9.178 3.034 -2.051 1.00 98.50 102 LEU A CA 1
ATOM 770 C C . LEU A 1 102 ? -8.230 2.290 -1.102 1.00 98.50 102 LEU A C 1
ATOM 772 O O . LEU A 1 102 ? -8.665 1.379 -0.398 1.00 98.50 102 LEU A O 1
ATOM 776 N N . TRP A 1 103 ? -6.950 2.667 -1.056 1.00 98.56 103 TRP A N 1
ATOM 777 C CA . TRP A 1 103 ? -5.984 2.078 -0.129 1.00 98.56 103 TRP A CA 1
ATOM 778 C C . TRP A 1 103 ? -6.309 2.414 1.335 1.00 98.56 103 TRP A C 1
ATOM 780 O O . TRP A 1 103 ? -6.250 1.533 2.197 1.00 98.56 103 TRP A O 1
ATOM 790 N N . THR A 1 104 ? -6.729 3.650 1.610 1.00 98.44 104 THR A N 1
ATOM 791 C CA . THR A 1 104 ? -7.221 4.084 2.924 1.00 98.44 104 THR A CA 1
ATOM 792 C C . THR A 1 104 ? -8.436 3.264 3.350 1.00 98.44 104 THR A C 1
ATOM 794 O O . THR A 1 104 ? -8.460 2.723 4.453 1.00 98.44 104 THR A O 1
ATOM 797 N N . LEU A 1 105 ? -9.417 3.078 2.464 1.00 98.25 105 LEU A N 1
ATOM 798 C CA . LEU A 1 105 ? -10.600 2.249 2.725 1.00 98.25 105 LEU A CA 1
ATOM 799 C C . LEU A 1 105 ? -10.241 0.771 2.927 1.00 98.25 105 LEU A C 1
ATOM 801 O O . LEU A 1 105 ? -10.820 0.097 3.777 1.00 98.25 105 LEU A O 1
ATOM 805 N N . HIS A 1 106 ? -9.235 0.272 2.206 1.00 98.19 106 HIS A N 1
ATOM 806 C CA . HIS A 1 106 ? -8.714 -1.082 2.377 1.00 98.19 106 HIS A CA 1
ATOM 807 C C . HIS A 1 106 ? -8.232 -1.355 3.807 1.00 98.19 106 HIS A C 1
ATOM 809 O O . HIS A 1 106 ? -8.434 -2.469 4.287 1.00 98.19 106 HIS A O 1
ATOM 815 N N . SER A 1 107 ? -7.687 -0.364 4.524 1.00 98.12 107 SER A N 1
ATOM 816 C CA . SER A 1 107 ? -7.296 -0.534 5.934 1.00 98.12 107 SER A CA 1
ATOM 817 C C . SER A 1 107 ? -8.444 -1.016 6.832 1.00 98.12 107 SER A C 1
ATOM 819 O O . SER A 1 107 ? -8.215 -1.687 7.834 1.00 98.12 107 SER A O 1
ATOM 821 N N . TRP A 1 108 ? -9.696 -0.750 6.453 1.00 97.94 108 TRP A N 1
ATOM 822 C CA . TRP A 1 108 ? -10.862 -1.154 7.230 1.00 97.94 108 TRP A CA 1
ATOM 823 C C . TRP A 1 108 ? -11.272 -2.611 7.030 1.00 97.94 108 TRP A C 1
ATOM 825 O O . TRP A 1 108 ? -11.923 -3.181 7.908 1.00 97.94 108 TRP A O 1
ATOM 835 N N . VAL A 1 109 ? -10.878 -3.207 5.903 1.00 97.25 109 VAL A N 1
ATOM 836 C CA . VAL A 1 109 ? -11.394 -4.494 5.407 1.00 97.25 109 VAL A CA 1
ATOM 837 C C . VAL A 1 109 ? -10.300 -5.446 4.902 1.00 97.25 109 VAL A C 1
ATOM 839 O O . VAL A 1 109 ? -10.602 -6.481 4.305 1.00 97.25 109 VAL A O 1
ATOM 842 N N . PHE A 1 110 ? -9.017 -5.123 5.105 1.00 96.31 110 PHE A N 1
ATOM 843 C CA . PHE A 1 110 ? -7.875 -5.923 4.633 1.00 96.31 110 PHE A CA 1
ATOM 844 C C . PHE A 1 110 ? -7.897 -7.368 5.161 1.00 96.31 110 PHE A C 1
ATOM 846 O O . PHE A 1 110 ? -7.433 -8.306 4.503 1.00 96.31 110 PHE A O 1
ATOM 853 N N . ASP A 1 111 ? -8.502 -7.567 6.332 1.00 94.19 111 ASP A N 1
ATOM 854 C CA . ASP A 1 111 ? -8.739 -8.847 6.990 1.00 94.19 111 ASP A CA 1
ATOM 855 C C . ASP A 1 111 ? -9.745 -9.744 6.239 1.00 94.19 111 ASP A C 1
ATOM 857 O O . ASP A 1 111 ? -9.845 -10.938 6.537 1.00 94.19 111 ASP A O 1
ATOM 861 N N . ARG A 1 112 ? -10.351 -9.267 5.149 1.00 94.56 112 ARG A N 1
ATOM 862 C CA . ARG A 1 112 ? -11.167 -10.069 4.217 1.00 94.56 112 ARG A CA 1
ATOM 863 C C . ARG A 1 112 ? -10.410 -10.537 2.969 1.00 94.56 112 ARG A C 1
ATOM 865 O O . ARG A 1 112 ? -10.937 -11.329 2.192 1.00 94.56 112 ARG A O 1
ATOM 872 N N . PHE A 1 113 ? -9.162 -10.101 2.780 1.00 94.69 113 PHE A N 1
ATOM 873 C CA . PHE A 1 113 ? -8.368 -10.398 1.584 1.00 94.69 113 PHE A CA 1
ATOM 874 C C . PHE A 1 113 ? -7.173 -11.317 1.852 1.00 94.69 113 PHE A C 1
ATOM 876 O O . PHE A 1 113 ? -6.557 -11.316 2.918 1.00 94.69 113 PHE A O 1
ATOM 883 N N . ARG A 1 114 ? -6.769 -12.079 0.828 1.00 93.12 114 ARG A N 1
ATOM 884 C CA . ARG A 1 114 ? -5.539 -12.892 0.875 1.00 93.12 114 ARG A CA 1
ATOM 885 C C . ARG A 1 114 ? -4.265 -12.040 0.849 1.00 93.12 114 ARG A C 1
ATOM 887 O O . ARG A 1 114 ? -3.233 -12.487 1.352 1.00 93.12 114 ARG A O 1
ATOM 894 N N . HIS A 1 115 ? -4.335 -10.857 0.247 1.00 94.44 115 HIS A N 1
ATOM 895 C CA . HIS A 1 115 ? -3.215 -9.939 0.077 1.00 94.44 115 HIS A CA 1
ATOM 896 C C . HIS A 1 115 ? -3.563 -8.570 0.660 1.00 94.44 115 HIS A C 1
ATOM 898 O O . HIS A 1 115 ? -4.728 -8.189 0.656 1.00 94.44 115 HIS A O 1
ATOM 904 N N . THR A 1 116 ? -2.550 -7.846 1.120 1.00 96.06 116 THR A N 1
ATOM 905 C CA . THR A 1 116 ? -2.646 -6.454 1.574 1.00 96.06 116 THR A CA 1
ATOM 906 C C . THR A 1 116 ? -1.610 -5.638 0.793 1.00 96.06 116 THR A C 1
ATOM 908 O O . THR A 1 116 ? -0.409 -5.722 1.084 1.00 96.06 116 THR A O 1
ATOM 911 N N . PRO A 1 117 ? -2.008 -4.948 -0.296 1.00 95.56 117 PRO A N 1
ATOM 912 C CA . PRO A 1 117 ? -1.073 -4.152 -1.074 1.00 95.56 117 PRO A CA 1
ATOM 913 C C . PRO A 1 117 ? -0.497 -3.041 -0.203 1.00 95.56 117 PRO A C 1
ATOM 915 O O . PRO A 1 117 ? -1.156 -2.483 0.673 1.00 95.56 117 PRO A O 1
ATOM 918 N N . ARG A 1 118 ? 0.763 -2.714 -0.449 1.00 95.44 118 ARG A N 1
ATOM 919 C CA . ARG A 1 118 ? 1.470 -1.655 0.265 1.00 95.44 118 ARG A CA 1
ATOM 920 C C . ARG A 1 118 ? 1.221 -0.320 -0.428 1.00 95.44 118 ARG A C 1
ATOM 922 O O . ARG A 1 118 ? 1.019 -0.290 -1.643 1.00 95.44 118 ARG A O 1
ATOM 929 N N . LEU A 1 119 ? 1.293 0.774 0.314 1.00 96.38 119 LEU A N 1
ATOM 930 C CA . LEU A 1 119 ? 1.318 2.109 -0.274 1.00 96.38 119 LEU A CA 1
ATOM 931 C C . LEU A 1 119 ? 2.729 2.666 -0.146 1.00 96.38 119 LEU A C 1
ATOM 933 O O . LEU A 1 119 ? 3.273 2.745 0.948 1.00 96.38 119 LEU A O 1
ATOM 937 N N . LEU A 1 120 ? 3.355 3.003 -1.264 1.00 93.31 120 LEU A N 1
ATOM 938 C CA . LEU A 1 120 ? 4.626 3.716 -1.264 1.00 93.31 120 LEU A CA 1
ATOM 939 C C . LEU A 1 120 ? 4.355 5.151 -1.685 1.00 93.31 120 LEU A C 1
ATOM 941 O O . LEU A 1 120 ? 3.646 5.381 -2.661 1.00 93.31 120 LEU A O 1
ATOM 945 N N . ILE A 1 121 ? 4.931 6.104 -0.969 1.00 93.94 121 ILE A N 1
ATOM 946 C CA . ILE A 1 121 ? 4.829 7.529 -1.268 1.00 93.94 121 ILE A CA 1
ATOM 947 C C . ILE A 1 121 ? 6.258 8.027 -1.459 1.00 93.94 121 ILE A C 1
ATOM 949 O O . ILE A 1 121 ? 7.055 8.026 -0.526 1.00 93.94 121 ILE A O 1
ATOM 953 N N . ILE A 1 122 ? 6.619 8.400 -2.686 1.00 88.62 122 ILE A N 1
ATOM 954 C CA . ILE A 1 122 ? 7.976 8.859 -3.003 1.00 88.62 122 ILE A CA 1
ATOM 955 C C . ILE A 1 122 ? 7.936 10.294 -3.495 1.00 88.62 122 ILE A C 1
ATOM 957 O O . ILE A 1 122 ? 7.255 10.615 -4.468 1.00 88.62 122 ILE A O 1
ATOM 961 N N . ALA A 1 123 ? 8.730 11.141 -2.850 1.00 84.19 123 ALA A N 1
ATOM 962 C CA . ALA A 1 123 ? 8.925 12.533 -3.227 1.00 84.19 123 ALA A CA 1
ATOM 963 C C . ALA A 1 123 ? 10.183 13.104 -2.561 1.00 84.19 123 ALA A C 1
ATOM 965 O O . ALA A 1 123 ? 10.671 12.563 -1.565 1.00 84.19 123 ALA A O 1
ATOM 966 N N . TYR A 1 124 ? 10.668 14.242 -3.055 1.00 77.38 124 TYR A N 1
ATOM 967 C CA . TYR A 1 124 ? 11.691 15.024 -2.356 1.00 77.38 124 TYR A CA 1
ATOM 968 C C . TYR A 1 124 ? 11.135 15.667 -1.072 1.00 77.38 124 TYR A C 1
ATOM 970 O O . TYR A 1 124 ? 9.934 15.595 -0.785 1.00 77.38 124 TYR A O 1
ATOM 978 N N . SER A 1 125 ? 12.022 16.224 -0.244 1.00 79.44 125 SER A N 1
ATOM 979 C CA . SER A 1 125 ? 11.614 16.960 0.959 1.00 79.44 125 SER A CA 1
ATOM 980 C C . SER A 1 125 ? 10.749 18.172 0.584 1.00 79.44 125 SER A C 1
ATOM 982 O O . SER A 1 125 ? 11.000 18.816 -0.433 1.00 79.44 125 SER A O 1
ATOM 984 N N . GLY A 1 126 ? 9.703 18.443 1.371 1.00 77.12 126 GLY A N 1
ATOM 985 C CA . GLY A 1 126 ? 8.780 19.564 1.149 1.00 77.12 126 GLY A CA 1
ATOM 986 C C . GLY A 1 126 ? 7.704 19.357 0.073 1.00 77.12 126 GLY A C 1
ATOM 987 O O . GLY A 1 126 ? 6.980 20.295 -0.236 1.00 77.12 126 GLY A O 1
ATOM 988 N N . PHE A 1 127 ? 7.563 18.160 -0.513 1.00 84.94 127 PHE A N 1
ATOM 989 C CA . PHE A 1 127 ? 6.553 17.881 -1.558 1.00 84.94 127 PHE A CA 1
ATOM 990 C C . PHE A 1 127 ? 5.252 17.260 -1.004 1.00 84.94 127 PHE A C 1
ATOM 992 O O . PHE A 1 127 ? 4.546 16.566 -1.729 1.00 84.94 127 PHE A O 1
ATOM 999 N N . GLY A 1 128 ? 4.948 17.465 0.283 1.00 85.00 128 GLY A N 1
ATOM 1000 C CA . GLY A 1 128 ? 3.679 17.038 0.893 1.00 85.00 128 GLY A CA 1
ATOM 1001 C C . GLY A 1 128 ? 3.560 15.548 1.246 1.00 85.00 128 GLY A C 1
ATOM 1002 O O . GLY A 1 128 ? 2.449 15.059 1.406 1.00 85.00 128 GLY A O 1
ATOM 1003 N N . LYS A 1 129 ? 4.671 14.800 1.372 1.00 90.50 129 LYS A N 1
ATOM 1004 C CA . LYS A 1 129 ? 4.622 13.378 1.784 1.00 90.50 129 LYS A CA 1
ATOM 1005 C C . LYS A 1 129 ? 3.961 13.189 3.151 1.00 90.50 129 LYS A C 1
ATOM 1007 O O . LYS A 1 129 ? 3.073 12.350 3.268 1.00 90.50 129 LYS A O 1
ATOM 1012 N N . SER A 1 130 ? 4.395 13.974 4.138 1.00 90.06 130 SER A N 1
ATOM 1013 C CA . SER A 1 130 ? 3.863 13.934 5.502 1.00 90.06 130 SER A CA 1
ATOM 1014 C C . SER A 1 130 ? 2.393 14.352 5.516 1.00 90.06 130 SER A C 1
ATOM 1016 O O . SER A 1 130 ? 1.578 13.612 6.036 1.00 90.06 130 SER A O 1
ATOM 1018 N N . GLU A 1 131 ? 2.017 15.397 4.769 1.00 92.19 131 GLU A N 1
ATOM 1019 C CA . GLU A 1 131 ? 0.612 15.811 4.586 1.00 92.19 131 GLU A CA 1
ATOM 1020 C C . GLU A 1 131 ? -0.282 14.672 4.051 1.00 92.19 131 GLU A C 1
ATOM 1022 O O . GLU A 1 131 ? -1.413 14.490 4.506 1.00 92.19 131 GLU A O 1
ATOM 1027 N N . LEU A 1 132 ? 0.217 13.856 3.107 1.00 94.69 132 LEU A N 1
ATOM 1028 C CA . LEU A 1 132 ? -0.513 12.675 2.630 1.00 94.69 132 LEU A CA 1
ATOM 1029 C C . LEU A 1 132 ? -0.647 11.607 3.723 1.00 94.69 132 LEU A C 1
ATOM 1031 O O . LEU A 1 132 ? -1.718 11.022 3.874 1.00 94.69 132 LEU A O 1
ATOM 1035 N N . ILE A 1 133 ? 0.433 11.334 4.459 1.00 95.06 133 ILE A N 1
ATOM 1036 C CA . ILE A 1 133 ? 0.429 10.378 5.573 1.00 95.06 133 ILE A CA 1
ATOM 1037 C C . ILE A 1 133 ? -0.546 10.830 6.664 1.00 95.06 133 ILE A C 1
ATOM 1039 O O . ILE A 1 133 ? -1.357 10.016 7.096 1.00 95.06 133 ILE A O 1
ATOM 1043 N N . ASP A 1 134 ? -0.527 12.105 7.040 1.00 94.38 134 ASP A N 1
ATOM 1044 C CA . ASP A 1 134 ? -1.382 12.694 8.070 1.00 94.38 134 ASP A CA 1
ATOM 1045 C C . ASP A 1 134 ? -2.858 12.673 7.654 1.00 94.38 134 ASP A C 1
ATOM 1047 O O . ASP A 1 134 ? -3.728 12.249 8.414 1.00 94.38 134 ASP A O 1
ATOM 1051 N N . THR A 1 135 ? -3.151 12.993 6.391 1.00 94.88 135 THR A N 1
ATOM 1052 C CA . THR A 1 135 ? -4.513 12.873 5.851 1.00 94.88 135 THR A CA 1
ATOM 1053 C C . THR A 1 135 ? -5.010 11.422 5.890 1.00 94.88 135 THR A C 1
ATOM 1055 O O . THR A 1 135 ? -6.150 11.152 6.272 1.00 94.88 135 THR A O 1
ATOM 1058 N N . ILE A 1 136 ? -4.170 10.460 5.490 1.00 96.00 136 ILE A N 1
ATOM 1059 C CA . ILE A 1 136 ? -4.516 9.031 5.518 1.00 96.00 136 ILE A CA 1
ATOM 1060 C C . ILE A 1 136 ? -4.646 8.528 6.964 1.00 96.00 136 ILE A C 1
ATOM 1062 O O . ILE A 1 136 ? -5.510 7.691 7.234 1.00 96.00 136 ILE A O 1
ATOM 1066 N N . ASN A 1 137 ? -3.834 9.042 7.893 1.00 96.31 137 ASN A N 1
ATOM 1067 C CA . ASN A 1 137 ? -3.874 8.713 9.317 1.00 96.31 137 ASN A CA 1
ATOM 1068 C C . ASN A 1 137 ? -5.273 8.921 9.893 1.00 96.31 137 ASN A C 1
ATOM 1070 O O . ASN A 1 137 ? -5.838 7.989 10.458 1.00 96.31 137 ASN A O 1
ATOM 1074 N N . GLU A 1 138 ? -5.887 10.073 9.642 1.00 96.25 138 GLU A N 1
ATOM 1075 C CA . GLU A 1 138 ? -7.222 10.377 10.171 1.00 96.25 138 GLU A CA 1
ATOM 1076 C C . GLU A 1 138 ? -8.334 9.487 9.602 1.00 96.25 138 GLU A C 1
ATOM 1078 O O . GLU A 1 138 ? -9.377 9.291 10.227 1.00 96.25 138 GLU A O 1
ATOM 1083 N N . LEU A 1 139 ? -8.124 8.899 8.425 1.00 96.62 139 LEU A N 1
ATOM 1084 C CA . LEU A 1 139 ? -9.145 8.134 7.709 1.00 96.62 139 LEU A CA 1
ATOM 1085 C C . LEU A 1 139 ? -8.965 6.615 7.828 1.00 96.62 139 LEU A C 1
ATOM 1087 O O . LEU A 1 139 ? -9.911 5.859 7.592 1.00 96.62 139 LEU A O 1
ATOM 1091 N N . CYS A 1 140 ? -7.777 6.144 8.205 1.00 96.81 140 CYS A N 1
ATOM 1092 C CA . CYS A 1 140 ? -7.469 4.724 8.336 1.00 96.81 140 CYS A CA 1
ATOM 1093 C C . CYS A 1 140 ? -8.105 4.064 9.570 1.00 96.81 140 CYS A C 1
ATOM 1095 O O . CYS A 1 140 ? -8.407 4.681 10.605 1.00 96.81 140 CYS A O 1
ATOM 1097 N N . ARG A 1 141 ? -8.250 2.739 9.477 1.00 95.44 141 ARG A N 1
ATOM 1098 C CA . ARG A 1 141 ? -8.555 1.891 10.627 1.00 95.44 141 ARG A CA 1
ATOM 1099 C C . ARG A 1 141 ? -7.302 1.706 11.468 1.00 95.44 141 ARG A C 1
ATOM 1101 O O . ARG A 1 141 ? -6.297 1.210 10.965 1.00 95.44 141 ARG A O 1
ATOM 1108 N N . ASN A 1 142 ? -7.417 2.052 12.748 1.00 94.81 142 ASN A N 1
ATOM 1109 C CA . ASN A 1 142 ? -6.380 1.855 13.761 1.00 94.81 142 ASN A CA 1
ATOM 1110 C C . ASN A 1 142 ? -4.962 2.218 13.267 1.00 94.81 142 ASN A C 1
ATOM 1112 O O . ASN A 1 142 ? -4.102 1.340 13.128 1.00 94.81 142 ASN A O 1
ATOM 1116 N N . PRO A 1 143 ? -4.749 3.489 12.886 1.00 95.38 143 PRO A N 1
ATOM 1117 C CA . PRO A 1 143 ? -3.481 3.918 12.335 1.00 95.38 143 PRO A CA 1
ATOM 1118 C C . PRO A 1 143 ? -2.405 3.951 13.427 1.00 95.38 143 PRO A C 1
ATOM 1120 O O . PRO A 1 143 ? -2.636 4.382 14.555 1.00 95.38 143 PRO A O 1
ATOM 1123 N N . HIS A 1 144 ? -1.205 3.522 13.067 1.00 94.12 144 HIS A N 1
ATOM 1124 C CA . HIS A 1 144 ? -0.006 3.632 13.878 1.00 94.12 144 HIS A CA 1
ATOM 1125 C C . HIS A 1 144 ? 1.037 4.391 13.057 1.00 94.12 144 HIS A C 1
ATOM 1127 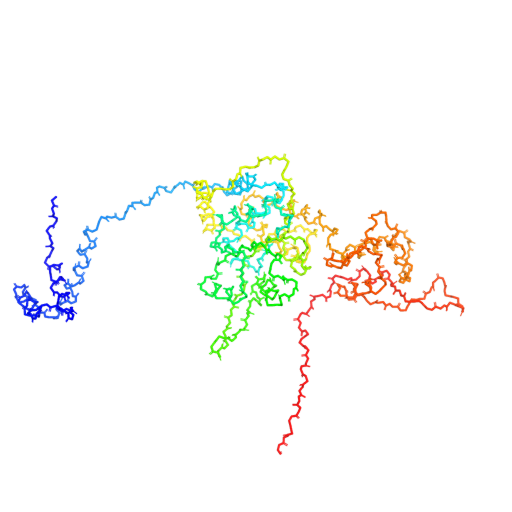O O . HIS A 1 144 ? 1.799 3.791 12.288 1.00 94.12 144 HIS A O 1
ATOM 1133 N N . SER A 1 145 ? 0.980 5.722 13.157 1.00 90.44 145 SER A N 1
ATOM 1134 C CA . SER A 1 145 ? 1.869 6.641 12.445 1.00 90.44 145 SER A CA 1
ATOM 1135 C C . SER A 1 145 ? 3.139 6.894 13.249 1.00 90.44 145 SER A C 1
ATOM 1137 O O . SER A 1 145 ? 3.070 7.304 14.407 1.00 90.44 145 SER A O 1
ATOM 1139 N N . VAL A 1 146 ? 4.299 6.600 12.659 1.00 86.56 146 VAL A N 1
ATOM 1140 C CA . VAL A 1 146 ? 5.605 6.694 13.327 1.00 86.56 146 VAL A CA 1
ATOM 1141 C C . VAL A 1 146 ? 6.706 7.060 12.331 1.00 86.56 146 VAL A C 1
ATOM 1143 O O . VAL A 1 146 ? 6.739 6.529 11.224 1.00 86.56 146 VAL A O 1
ATOM 1146 N N . SER A 1 147 ? 7.659 7.899 12.751 1.00 78.56 147 SER A N 1
ATOM 1147 C CA . SER A 1 147 ? 8.885 8.230 11.995 1.00 78.56 147 SER A CA 1
ATOM 1148 C C . SER A 1 147 ? 10.032 7.232 12.219 1.00 78.56 147 SER A C 1
ATOM 1150 O O . SER A 1 147 ? 11.063 7.264 11.555 1.00 78.56 147 SER A O 1
ATOM 1152 N N . GLY A 1 148 ? 9.865 6.298 13.163 1.00 74.56 148 GLY A N 1
ATOM 1153 C CA . GLY A 1 148 ? 10.856 5.274 13.481 1.00 74.56 148 GLY A CA 1
ATOM 1154 C C . GLY A 1 148 ? 10.224 4.092 14.209 1.00 74.56 148 GLY A C 1
ATOM 1155 O O . GLY A 1 148 ? 9.524 4.262 15.201 1.00 74.56 148 GLY A O 1
ATOM 1156 N N . ILE A 1 149 ? 10.461 2.871 13.723 1.00 82.75 149 ILE A N 1
ATOM 1157 C CA . ILE A 1 149 ? 9.919 1.643 14.308 1.00 82.75 149 ILE A CA 1
ATOM 1158 C C . ILE A 1 149 ? 10.910 0.495 14.173 1.00 82.75 149 ILE A C 1
ATOM 1160 O O . ILE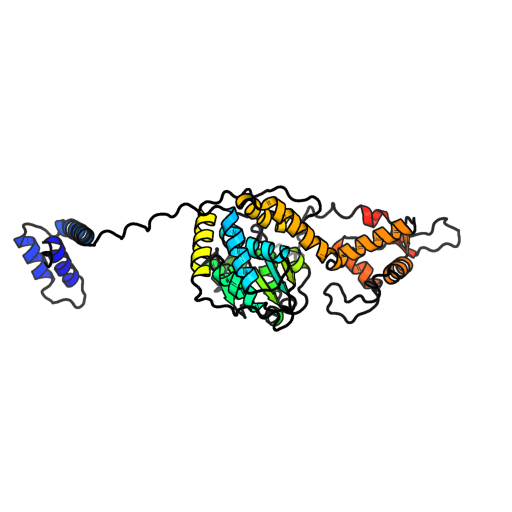 A 1 149 ? 11.539 0.283 13.133 1.00 82.75 149 ILE A O 1
ATOM 1164 N N . THR A 1 150 ? 11.040 -0.283 15.244 1.00 86.19 150 THR A N 1
ATOM 1165 C CA . THR A 1 150 ? 11.843 -1.503 15.214 1.00 86.19 150 THR A CA 1
ATOM 1166 C C . THR A 1 150 ? 11.000 -2.683 14.716 1.00 86.19 150 THR A C 1
ATOM 1168 O O . THR A 1 150 ? 9.795 -2.735 14.966 1.00 86.19 150 THR A O 1
ATOM 1171 N N . PRO A 1 151 ? 11.611 -3.705 14.086 1.00 86.31 151 PRO A N 1
ATOM 1172 C CA . PRO A 1 151 ? 10.913 -4.949 13.763 1.00 86.31 151 PRO A CA 1
ATOM 1173 C C . PRO A 1 151 ? 10.182 -5.577 14.958 1.00 86.31 151 PRO A C 1
ATOM 1175 O O . PRO A 1 151 ? 9.114 -6.150 14.785 1.00 86.31 151 PRO A O 1
ATOM 1178 N N . ALA A 1 152 ? 10.761 -5.479 16.161 1.00 86.88 152 ALA A N 1
ATOM 1179 C CA . ALA A 1 152 ? 10.164 -6.012 17.382 1.00 86.88 152 ALA A CA 1
ATOM 1180 C C . ALA A 1 152 ? 8.876 -5.270 17.755 1.00 86.88 152 ALA A C 1
ATOM 1182 O O . ALA A 1 152 ? 7.880 -5.923 18.047 1.00 86.88 152 ALA A O 1
ATOM 1183 N N . ALA A 1 153 ? 8.878 -3.936 17.678 1.00 88.88 153 ALA A N 1
ATOM 1184 C CA . ALA A 1 153 ? 7.691 -3.127 17.937 1.00 88.88 153 ALA A CA 1
ATOM 1185 C C . ALA A 1 153 ? 6.543 -3.476 16.976 1.00 88.88 153 ALA A C 1
ATOM 1187 O O . ALA A 1 153 ? 5.416 -3.643 17.425 1.00 88.88 153 ALA A O 1
ATOM 1188 N N . ILE A 1 154 ? 6.835 -3.706 15.686 1.00 89.62 154 ILE A N 1
ATOM 1189 C CA . ILE A 1 154 ? 5.818 -4.170 14.726 1.00 89.62 154 ILE A CA 1
ATOM 1190 C C . ILE A 1 154 ? 5.216 -5.515 15.157 1.00 89.62 154 ILE A C 1
ATOM 1192 O O . ILE A 1 154 ? 4.000 -5.680 15.117 1.00 89.62 154 ILE A O 1
ATOM 1196 N N . TYR A 1 155 ? 6.049 -6.483 15.563 1.00 88.69 155 TYR A N 1
ATOM 1197 C CA . TYR A 1 155 ? 5.557 -7.793 15.998 1.00 88.69 155 TYR A CA 1
ATOM 1198 C C . TYR A 1 155 ? 4.654 -7.693 17.229 1.00 88.69 155 TYR A C 1
ATOM 1200 O O . TYR A 1 155 ? 3.590 -8.304 17.229 1.00 88.69 155 TYR A O 1
ATOM 1208 N N . TYR A 1 156 ? 5.054 -6.933 18.252 1.00 89.44 156 TYR A N 1
ATOM 1209 C CA . TYR A 1 156 ? 4.247 -6.771 19.464 1.00 89.44 156 TYR A CA 1
ATOM 1210 C C . TYR A 1 156 ? 2.937 -6.039 19.181 1.00 89.44 156 TYR A C 1
ATOM 1212 O O . TYR A 1 156 ? 1.883 -6.537 19.560 1.00 89.44 156 TYR A O 1
ATOM 1220 N N . GLN A 1 157 ? 2.983 -4.942 18.422 1.00 93.00 157 GLN A N 1
ATOM 1221 C CA . GLN A 1 157 ? 1.783 -4.193 18.059 1.00 93.00 157 GLN A CA 1
ATOM 1222 C C . GLN A 1 157 ? 0.779 -5.063 17.289 1.00 93.00 157 GLN A C 1
ATOM 1224 O O . GLN A 1 157 ? -0.408 -5.035 17.585 1.00 93.00 157 GLN A O 1
ATOM 1229 N N . LEU A 1 158 ? 1.238 -5.884 16.337 1.00 91.12 158 LEU A N 1
ATOM 1230 C CA . LEU A 1 158 ? 0.356 -6.802 15.603 1.00 91.12 158 LEU A CA 1
ATOM 1231 C C . LEU A 1 158 ? -0.122 -8.000 16.424 1.00 91.12 158 LEU A C 1
ATOM 1233 O O . LEU A 1 158 ? -1.094 -8.652 16.043 1.00 91.12 158 LEU A O 1
ATOM 1237 N N . HIS A 1 159 ? 0.569 -8.326 17.512 1.00 89.44 159 HIS A N 1
ATOM 1238 C CA . HIS A 1 159 ? 0.114 -9.344 18.446 1.00 89.44 159 HIS A CA 1
ATOM 1239 C C . HIS A 1 159 ? -1.004 -8.821 19.345 1.00 89.44 159 HIS A C 1
ATOM 1241 O O . HIS A 1 159 ? -1.973 -9.539 19.574 1.00 89.44 159 HIS A O 1
ATOM 1247 N N . GLU A 1 160 ? -0.868 -7.583 19.826 1.00 91.69 160 GLU A N 1
ATOM 1248 C CA . GLU A 1 160 ? -1.862 -6.916 20.670 1.00 91.69 160 GLU A CA 1
ATOM 1249 C C . GLU A 1 160 ? -3.089 -6.481 19.866 1.00 91.69 160 GLU A C 1
ATOM 1251 O O . GLU A 1 160 ? -4.219 -6.737 20.277 1.00 91.69 160 GLU A O 1
ATOM 1256 N N . ASP A 1 161 ? -2.875 -5.887 18.691 1.00 93.12 161 ASP A N 1
ATOM 1257 C CA . ASP A 1 161 ? -3.937 -5.455 17.791 1.00 93.12 161 ASP A CA 1
ATOM 1258 C C . ASP A 1 161 ? -3.659 -5.898 16.340 1.00 93.12 161 ASP A C 1
ATOM 1260 O O . ASP A 1 161 ? -3.015 -5.184 15.554 1.00 93.12 161 ASP A O 1
ATOM 1264 N N . PRO A 1 162 ? -4.178 -7.076 15.940 1.00 91.44 162 PRO A N 1
ATOM 1265 C CA . PRO A 1 162 ? -4.001 -7.624 14.595 1.00 91.44 162 PRO A CA 1
ATOM 1266 C C . PRO A 1 162 ? -4.593 -6.771 13.466 1.00 91.44 162 PRO A C 1
ATOM 1268 O O . PRO A 1 162 ? -4.343 -7.067 12.298 1.00 91.44 162 PRO A O 1
ATOM 1271 N N . LEU A 1 163 ? -5.398 -5.750 13.788 1.00 94.19 163 LEU A N 1
ATOM 1272 C CA . LEU A 1 163 ? -6.072 -4.875 12.827 1.00 94.19 163 LEU A CA 1
ATOM 1273 C C . LEU A 1 163 ? -5.367 -3.517 12.680 1.00 94.19 163 LEU A C 1
ATOM 1275 O O . LEU A 1 163 ? -5.926 -2.597 12.083 1.00 94.19 163 LEU A O 1
ATOM 1279 N N . THR A 1 164 ? -4.140 -3.402 13.202 1.00 95.94 164 THR A N 1
ATOM 1280 C CA . THR A 1 164 ? -3.279 -2.219 13.075 1.00 95.94 164 THR A CA 1
ATOM 1281 C C . THR A 1 164 ? -2.909 -1.919 11.618 1.00 95.94 164 THR A C 1
ATOM 1283 O O . THR A 1 164 ? -2.513 -2.810 10.860 1.00 95.94 164 THR A O 1
ATOM 1286 N N . THR A 1 165 ? -2.940 -0.635 11.258 1.00 97.38 165 THR A N 1
ATOM 1287 C CA . THR A 1 165 ? -2.408 -0.096 9.998 1.00 97.38 165 THR A CA 1
ATOM 1288 C C . THR A 1 165 ? -1.160 0.727 10.274 1.00 97.38 165 THR A C 1
ATOM 1290 O O . THR A 1 165 ? -1.240 1.722 10.983 1.00 97.38 165 THR A O 1
ATOM 1293 N N . PHE A 1 166 ? -0.009 0.376 9.698 1.00 96.25 166 PHE A N 1
ATOM 1294 C CA . PHE A 1 166 ? 1.204 1.180 9.897 1.00 96.25 166 PHE A CA 1
ATOM 1295 C C . PHE A 1 166 ? 1.347 2.256 8.829 1.00 96.25 166 PHE A C 1
ATOM 1297 O O . PHE A 1 166 ? 1.255 1.970 7.632 1.00 96.25 166 PHE A O 1
ATOM 1304 N N . LEU A 1 167 ? 1.650 3.470 9.275 1.00 96.06 167 LEU A N 1
ATOM 1305 C CA . LEU A 1 167 ? 1.991 4.604 8.426 1.00 96.06 167 LEU A CA 1
ATOM 1306 C C . LEU A 1 167 ? 3.408 5.042 8.803 1.00 96.06 167 LEU A C 1
ATOM 1308 O O . LEU A 1 167 ? 3.647 5.543 9.896 1.00 96.06 167 LEU A O 1
ATOM 1312 N N . LEU A 1 168 ? 4.371 4.739 7.940 1.00 91.94 168 LEU A N 1
ATOM 1313 C CA . LEU A 1 168 ? 5.788 4.962 8.209 1.00 91.94 168 LEU A CA 1
ATOM 1314 C C . LEU A 1 168 ? 6.247 6.192 7.426 1.00 91.94 168 LEU A C 1
ATOM 1316 O O . LEU A 1 168 ? 6.262 6.147 6.192 1.00 91.94 168 LEU A O 1
ATOM 1320 N N . ASP A 1 169 ? 6.605 7.267 8.124 1.00 88.38 169 ASP A N 1
ATOM 1321 C CA . ASP A 1 169 ? 7.226 8.450 7.513 1.00 88.38 169 ASP A CA 1
ATOM 1322 C C . ASP A 1 169 ? 8.750 8.409 7.672 1.00 88.38 169 ASP A C 1
ATOM 1324 O O . ASP A 1 169 ? 9.263 7.669 8.502 1.00 88.38 169 ASP A O 1
ATOM 1328 N N . GLU A 1 170 ? 9.479 9.174 6.860 1.00 83.62 170 GLU A N 1
ATOM 1329 C CA . GLU A 1 170 ? 10.951 9.174 6.819 1.00 83.62 170 GLU A CA 1
ATOM 1330 C C . GLU A 1 170 ? 11.555 7.801 6.472 1.00 83.62 170 GLU A C 1
ATOM 1332 O O . GLU A 1 170 ? 12.535 7.328 7.045 1.00 83.62 170 GLU A O 1
ATOM 1337 N N . GLY A 1 171 ? 10.972 7.135 5.478 1.00 76.75 171 GLY A N 1
ATOM 1338 C CA . GLY A 1 171 ? 11.341 5.810 4.983 1.00 76.75 171 GLY A CA 1
ATOM 1339 C C . GLY A 1 171 ? 12.828 5.614 4.659 1.00 76.75 171 GLY A C 1
ATOM 1340 O O . GLY A 1 171 ? 13.344 4.496 4.741 1.00 76.75 171 GLY A O 1
ATOM 1341 N N . ASP A 1 172 ? 13.523 6.690 4.306 1.00 76.06 172 ASP A N 1
ATOM 1342 C CA . ASP A 1 172 ? 14.966 6.732 4.085 1.00 76.06 172 ASP A CA 1
ATOM 1343 C C . ASP A 1 172 ? 15.794 6.503 5.366 1.00 76.06 172 ASP A C 1
ATOM 1345 O O . ASP A 1 172 ? 16.860 5.890 5.280 1.00 76.06 172 ASP A O 1
ATOM 1349 N N . ASN A 1 173 ? 15.269 6.837 6.551 1.00 75.44 173 ASN A N 1
ATOM 1350 C CA . ASN A 1 173 ? 15.933 6.630 7.846 1.00 75.44 173 ASN A CA 1
ATOM 1351 C C . ASN A 1 173 ? 15.912 5.171 8.330 1.00 75.44 173 ASN A C 1
ATOM 1353 O O . ASN A 1 173 ? 16.712 4.778 9.176 1.00 75.44 173 ASN A O 1
ATOM 1357 N N . TYR A 1 174 ? 15.041 4.317 7.788 1.00 70.38 174 TYR A N 1
ATOM 1358 C CA . TYR A 1 174 ? 14.939 2.918 8.234 1.00 70.38 174 TYR A CA 1
ATOM 1359 C C . TYR A 1 174 ? 15.998 1.993 7.623 1.00 70.38 174 TYR A C 1
ATOM 1361 O O . TYR A 1 174 ? 15.949 0.774 7.841 1.00 70.38 174 TYR A O 1
ATOM 1369 N N . GLU A 1 175 ? 16.901 2.540 6.800 1.00 69.00 175 GLU A N 1
ATOM 1370 C CA . GLU A 1 175 ? 17.891 1.785 6.030 1.00 69.00 175 GLU A CA 1
ATOM 1371 C C . GLU A 1 175 ? 17.245 0.576 5.337 1.00 69.00 175 GLU A C 1
ATOM 1373 O O . GLU A 1 175 ? 17.747 -0.551 5.371 1.00 69.00 175 GLU A O 1
ATOM 1378 N N . VAL A 1 176 ? 16.064 0.781 4.750 1.00 63.44 176 VAL A N 1
ATOM 1379 C CA . VAL A 1 176 ? 15.168 -0.297 4.298 1.00 63.44 176 VAL A CA 1
ATOM 1380 C C . VAL A 1 176 ? 15.830 -1.292 3.346 1.00 63.44 176 VAL A C 1
ATOM 1382 O O . VAL A 1 176 ? 15.495 -2.478 3.346 1.00 63.44 176 VAL A O 1
ATOM 1385 N N . ALA A 1 177 ? 16.812 -0.840 2.564 1.00 58.03 177 ALA A N 1
ATOM 1386 C CA . ALA A 1 177 ? 17.617 -1.697 1.704 1.00 58.03 177 ALA A CA 1
ATOM 1387 C C . ALA A 1 177 ? 18.558 -2.625 2.497 1.00 58.03 177 ALA A C 1
ATOM 1389 O O . ALA A 1 177 ? 18.719 -3.791 2.131 1.00 58.03 177 ALA A O 1
ATOM 1390 N N . ALA A 1 178 ? 19.137 -2.162 3.607 1.00 64.38 178 ALA A N 1
ATOM 1391 C CA . ALA A 1 178 ? 20.055 -2.929 4.445 1.00 64.38 178 ALA A CA 1
ATOM 1392 C C . ALA A 1 178 ? 19.314 -3.783 5.492 1.00 64.38 178 ALA A C 1
ATOM 1394 O O . ALA A 1 178 ? 19.652 -4.955 5.700 1.00 64.38 178 ALA A O 1
ATOM 1395 N N . ASN A 1 179 ? 18.230 -3.273 6.083 1.00 74.81 179 ASN A N 1
ATOM 1396 C CA . ASN A 1 179 ? 17.541 -3.905 7.206 1.00 74.81 179 ASN A CA 1
ATOM 1397 C C . ASN A 1 179 ? 16.773 -5.180 6.799 1.00 74.81 179 ASN A C 1
ATOM 1399 O O . ASN A 1 179 ? 15.608 -5.169 6.394 1.00 74.81 179 ASN A O 1
ATOM 1403 N N . ARG A 1 180 ? 17.435 -6.340 6.912 1.00 76.25 180 ARG A N 1
ATOM 1404 C CA . ARG A 1 180 ? 16.879 -7.653 6.524 1.00 76.25 180 ARG A CA 1
ATOM 1405 C C . ARG A 1 180 ? 15.597 -8.013 7.287 1.00 76.25 180 ARG A C 1
ATOM 1407 O O . ARG A 1 180 ? 14.729 -8.678 6.724 1.00 76.25 180 ARG A O 1
ATOM 1414 N N . LYS A 1 181 ? 15.468 -7.594 8.551 1.00 81.62 181 LYS A N 1
ATOM 1415 C CA . LYS A 1 181 ? 14.300 -7.912 9.389 1.00 81.62 181 LYS A CA 1
ATOM 1416 C C . LYS A 1 181 ? 13.067 -7.127 8.938 1.00 81.62 181 LYS A C 1
ATOM 1418 O O . LYS A 1 181 ? 12.028 -7.746 8.725 1.00 81.62 181 LYS A O 1
ATOM 1423 N N . LEU A 1 182 ? 13.200 -5.818 8.700 1.00 81.19 182 LEU A N 1
ATOM 1424 C CA . LEU A 1 182 ? 12.111 -5.005 8.141 1.00 81.19 182 LEU A CA 1
ATOM 1425 C C . LEU A 1 182 ? 11.711 -5.488 6.743 1.00 81.19 182 LEU A C 1
ATOM 1427 O O . LEU A 1 182 ? 10.526 -5.671 6.475 1.00 81.19 182 LEU A O 1
ATOM 1431 N N . ARG A 1 183 ? 12.682 -5.824 5.879 1.00 80.50 183 ARG A N 1
ATOM 1432 C CA . ARG A 1 183 ? 12.401 -6.441 4.566 1.00 80.50 183 ARG A CA 1
ATOM 1433 C C . ARG A 1 183 ? 11.581 -7.716 4.678 1.00 80.50 183 ARG A C 1
ATOM 1435 O O . ARG A 1 183 ? 10.673 -7.920 3.873 1.00 80.50 183 ARG A O 1
ATOM 1442 N N . ARG A 1 184 ? 11.872 -8.566 5.665 1.00 80.94 184 ARG A N 1
ATOM 1443 C CA . ARG A 1 184 ? 11.092 -9.781 5.910 1.00 80.94 184 ARG A CA 1
ATOM 1444 C C . ARG A 1 184 ? 9.660 -9.447 6.317 1.00 80.94 184 ARG A C 1
ATOM 1446 O O . ARG A 1 184 ? 8.757 -10.018 5.718 1.00 80.94 184 ARG A O 1
ATOM 1453 N N . ILE A 1 185 ? 9.447 -8.528 7.259 1.00 86.69 185 ILE A N 1
ATOM 1454 C CA . ILE A 1 185 ? 8.102 -8.103 7.694 1.00 86.69 185 ILE A CA 1
ATOM 1455 C C . ILE A 1 185 ? 7.310 -7.535 6.512 1.00 86.69 185 ILE A C 1
ATOM 1457 O O . ILE A 1 185 ? 6.208 -7.991 6.221 1.00 86.69 185 ILE A O 1
ATOM 1461 N N . PHE A 1 186 ? 7.907 -6.613 5.758 1.00 85.81 186 PHE A N 1
ATOM 1462 C CA . PHE A 1 186 ? 7.260 -5.992 4.606 1.00 85.81 186 PHE A CA 1
ATOM 1463 C C . PHE A 1 186 ? 6.884 -7.021 3.523 1.00 85.81 186 PHE A C 1
ATOM 1465 O O . PHE A 1 186 ? 5.796 -6.960 2.949 1.00 85.81 186 PHE A O 1
ATOM 1472 N N . ASN A 1 187 ? 7.749 -8.008 3.268 1.00 82.81 187 ASN A N 1
ATOM 1473 C CA . ASN A 1 187 ? 7.503 -9.041 2.260 1.00 82.81 187 ASN A CA 1
ATOM 1474 C C . ASN A 1 187 ? 6.515 -10.125 2.721 1.00 82.81 187 ASN A C 1
ATOM 1476 O O . ASN A 1 187 ? 5.665 -10.529 1.932 1.00 82.81 187 ASN A O 1
ATOM 1480 N N . SER A 1 188 ? 6.643 -10.619 3.956 1.00 83.06 188 SER A N 1
ATOM 1481 C CA . SER A 1 188 ? 5.796 -11.697 4.499 1.00 83.06 188 SER A CA 1
ATOM 1482 C C . SER A 1 188 ? 4.400 -11.196 4.851 1.00 83.06 188 SER A C 1
ATOM 1484 O O . SER A 1 188 ? 3.415 -11.828 4.486 1.00 83.06 188 SER A O 1
ATOM 1486 N N . GLY A 1 189 ? 4.302 -9.990 5.407 1.00 88.75 189 GLY A N 1
ATOM 1487 C CA . GLY A 1 189 ? 3.034 -9.367 5.764 1.00 88.75 189 GLY A CA 1
ATOM 1488 C C . GLY A 1 189 ? 2.140 -8.990 4.585 1.00 88.75 189 GLY A C 1
ATOM 1489 O O . GLY A 1 189 ? 1.017 -8.563 4.798 1.00 88.75 189 GLY A O 1
ATOM 1490 N N . TYR A 1 190 ? 2.618 -9.133 3.344 1.00 90.19 190 TYR A N 1
ATOM 1491 C CA . TYR A 1 190 ? 1.841 -8.859 2.133 1.00 90.19 190 TYR A CA 1
ATOM 1492 C C . TYR A 1 190 ? 0.789 -9.938 1.843 1.00 90.19 190 TYR A C 1
ATOM 1494 O O . TYR A 1 190 ? -0.249 -9.640 1.258 1.00 90.19 190 TYR A O 1
ATOM 1502 N N . LYS A 1 191 ? 1.051 -11.198 2.212 1.00 89.69 191 LYS A N 1
ATOM 1503 C CA . LYS A 1 191 ? 0.190 -12.349 1.907 1.00 89.69 191 LYS A CA 1
ATOM 1504 C C . LYS A 1 191 ? -0.150 -13.064 3.203 1.00 89.69 191 LYS A C 1
ATOM 1506 O O . LYS A 1 191 ? 0.752 -13.466 3.922 1.00 89.69 191 LYS A O 1
ATOM 1511 N N . ARG A 1 192 ? -1.437 -13.290 3.469 1.00 85.69 192 ARG A N 1
ATOM 1512 C CA . ARG A 1 192 ? -1.898 -13.901 4.727 1.00 85.69 192 ARG A CA 1
ATOM 1513 C C . ARG A 1 192 ? -1.244 -15.254 5.004 1.00 85.69 192 ARG A C 1
ATOM 1515 O O . ARG A 1 192 ? -0.761 -15.514 6.099 1.00 85.69 192 ARG A O 1
ATOM 1522 N N . THR A 1 193 ? -1.193 -16.113 3.989 1.00 76.69 193 THR A N 1
ATOM 1523 C CA . THR A 1 193 ? -0.490 -17.397 4.074 1.00 76.69 193 THR A CA 1
ATOM 1524 C C . THR A 1 193 ? 1.018 -17.154 4.064 1.00 76.69 193 THR A C 1
ATOM 1526 O O . THR A 1 193 ? 1.536 -16.658 3.060 1.00 76.69 193 THR A O 1
ATOM 1529 N N . GLY A 1 194 ? 1.711 -17.534 5.138 1.00 69.25 194 GLY A N 1
ATOM 1530 C CA . GLY A 1 194 ? 3.155 -17.321 5.283 1.00 69.25 194 GLY A CA 1
ATOM 1531 C C . GLY A 1 194 ? 3.544 -15.971 5.897 1.00 69.25 194 GLY A C 1
ATOM 1532 O O . GLY A 1 194 ? 4.732 -15.660 5.946 1.00 69.25 194 GLY A O 1
ATOM 1533 N N . ALA A 1 195 ? 2.578 -15.193 6.403 1.00 68.88 195 ALA A N 1
ATOM 1534 C CA . ALA A 1 195 ? 2.843 -13.983 7.188 1.00 68.88 195 ALA A CA 1
ATOM 1535 C C . ALA A 1 195 ? 3.377 -14.277 8.603 1.00 68.88 195 ALA A C 1
ATOM 1537 O O . ALA A 1 195 ? 3.626 -13.346 9.368 1.00 68.88 195 ALA A O 1
ATOM 1538 N N . GLU A 1 196 ? 3.547 -15.549 8.967 1.00 73.25 196 GLU A N 1
ATOM 1539 C CA . GLU A 1 196 ? 4.047 -15.950 10.275 1.00 73.25 196 GLU A CA 1
ATOM 1540 C C . GLU A 1 196 ? 5.570 -15.788 10.365 1.00 73.25 196 GLU A C 1
ATOM 1542 O O . GLU A 1 196 ? 6.345 -16.290 9.544 1.00 73.25 196 GLU A O 1
ATOM 1547 N N . SER A 1 197 ? 6.011 -15.106 11.414 1.00 68.12 197 SER A N 1
ATOM 1548 C CA . SER A 1 197 ? 7.407 -15.023 11.812 1.00 68.12 197 SER A CA 1
ATOM 1549 C C . SER A 1 197 ? 7.574 -15.705 13.162 1.00 68.12 197 SER A C 1
ATOM 1551 O O . SER A 1 197 ? 6.893 -15.367 14.129 1.00 68.12 197 SER A O 1
ATOM 1553 N N . LEU A 1 198 ? 8.480 -16.681 13.225 1.00 72.31 198 LEU A N 1
ATOM 1554 C CA . LEU A 1 198 ? 8.895 -17.303 14.475 1.00 72.31 198 LEU A CA 1
ATOM 1555 C C . LEU A 1 198 ? 10.060 -16.492 15.046 1.00 72.31 198 LEU A C 1
ATOM 1557 O O . LEU A 1 198 ? 11.094 -16.344 14.386 1.00 72.31 198 LEU A O 1
ATOM 1561 N N . THR A 1 199 ? 9.902 -15.977 16.260 1.00 68.12 199 THR A N 1
ATOM 1562 C CA . THR A 1 199 ? 10.987 -15.323 16.998 1.00 68.12 199 THR A CA 1
ATOM 1563 C C . THR A 1 199 ? 11.024 -15.829 18.432 1.00 68.12 199 THR A C 1
ATOM 1565 O O . THR A 1 199 ? 10.025 -16.319 18.953 1.00 68.12 199 THR A O 1
ATOM 1568 N N . ASN A 1 200 ? 12.184 -15.720 19.072 1.00 71.81 200 ASN A N 1
ATOM 1569 C CA . ASN A 1 200 ? 12.330 -16.088 20.473 1.00 71.81 200 ASN A CA 1
ATOM 1570 C C . ASN A 1 200 ? 12.019 -14.879 21.357 1.00 71.81 200 ASN A C 1
ATOM 1572 O O . ASN A 1 200 ? 12.718 -13.869 21.284 1.00 71.81 200 ASN A O 1
ATOM 1576 N N . VAL A 1 201 ? 11.004 -15.007 22.207 1.00 73.56 201 VAL A N 1
ATOM 1577 C CA . VAL A 1 201 ? 10.688 -14.065 23.287 1.00 73.56 201 VAL A CA 1
ATOM 1578 C C . VAL A 1 201 ? 10.913 -14.808 24.597 1.00 73.56 201 VAL A C 1
ATOM 1580 O O . VAL A 1 201 ? 10.361 -15.885 24.794 1.00 73.56 201 VAL A O 1
ATOM 1583 N N . ASN A 1 202 ? 11.784 -14.296 25.471 1.00 78.62 202 ASN A N 1
ATOM 1584 C CA . ASN A 1 202 ? 12.105 -14.924 26.764 1.00 78.62 202 ASN A CA 1
ATOM 1585 C C . ASN A 1 202 ? 12.458 -16.425 26.668 1.00 78.62 202 ASN A C 1
ATOM 1587 O O . ASN A 1 202 ? 12.019 -17.235 27.478 1.00 78.62 202 ASN A O 1
ATOM 1591 N N . ARG A 1 203 ? 13.270 -16.797 25.663 1.00 74.88 203 ARG A N 1
ATOM 1592 C CA . ARG A 1 203 ? 13.681 -18.187 25.350 1.00 74.88 203 ARG A CA 1
ATOM 1593 C C . ARG A 1 203 ? 12.541 -19.127 24.923 1.00 74.88 203 ARG A C 1
ATOM 1595 O O . ARG A 1 203 ? 12.766 -20.328 24.826 1.00 74.88 203 ARG A O 1
ATOM 1602 N N . GLN A 1 204 ? 11.362 -18.596 24.609 1.00 75.44 204 GLN A N 1
ATOM 1603 C CA . GLN A 1 204 ? 10.254 -19.348 24.026 1.00 75.44 204 GLN A CA 1
ATOM 1604 C C . GLN A 1 204 ? 10.010 -18.911 22.584 1.00 75.44 204 GLN A C 1
ATOM 1606 O O . GLN A 1 204 ? 10.061 -17.724 22.260 1.00 75.44 204 GLN A O 1
ATOM 1611 N N . ALA A 1 205 ? 9.754 -19.881 21.709 1.00 78.81 205 ALA A N 1
ATOM 1612 C CA . ALA A 1 205 ? 9.425 -19.611 20.320 1.00 78.81 205 ALA A CA 1
ATOM 1613 C C . ALA A 1 205 ? 7.974 -19.118 20.225 1.00 78.81 205 ALA A C 1
ATOM 1615 O O . ALA A 1 205 ? 7.039 -19.885 20.446 1.00 78.81 205 ALA A O 1
ATOM 1616 N N . VAL A 1 206 ? 7.793 -17.844 19.881 1.00 79.88 206 VAL A N 1
ATOM 1617 C CA . VAL A 1 206 ? 6.482 -17.209 19.703 1.00 79.88 206 VAL A CA 1
ATOM 1618 C C . VAL A 1 206 ? 6.250 -16.953 18.215 1.00 79.88 206 VAL A C 1
ATOM 1620 O O . VAL A 1 206 ? 7.154 -16.515 17.492 1.00 79.88 206 VAL A O 1
ATOM 1623 N N . ARG A 1 207 ? 5.037 -17.260 17.744 1.00 81.62 207 ARG A N 1
ATOM 1624 C CA . ARG A 1 207 ? 4.598 -16.981 16.372 1.00 81.62 207 ARG A CA 1
ATOM 1625 C C . ARG A 1 207 ? 3.896 -15.633 16.325 1.00 81.62 207 ARG A C 1
ATOM 1627 O O . ARG A 1 207 ? 2.919 -15.423 17.034 1.00 81.62 207 ARG A O 1
ATOM 1634 N N . PHE A 1 208 ? 4.370 -14.762 15.446 1.00 82.88 208 PHE A N 1
ATOM 1635 C CA . PHE A 1 208 ? 3.763 -13.465 15.176 1.00 82.88 208 PHE A CA 1
ATOM 1636 C C . PHE A 1 208 ? 3.236 -13.418 13.747 1.00 82.88 208 PHE A C 1
ATOM 1638 O O . PHE A 1 208 ? 3.961 -13.769 12.814 1.00 82.88 208 PHE A O 1
ATOM 1645 N N . SER A 1 209 ? 2.002 -12.949 13.566 1.00 87.69 209 SER A N 1
ATOM 1646 C CA . SER A 1 209 ? 1.507 -12.556 12.245 1.00 87.69 209 SER A CA 1
ATOM 1647 C C . SER A 1 209 ? 2.082 -11.192 11.872 1.00 87.69 209 SER A C 1
ATOM 1649 O O . SER A 1 209 ? 2.148 -10.289 12.698 1.00 87.69 209 SER A O 1
ATOM 1651 N N . THR A 1 210 ? 2.491 -11.036 10.617 1.00 91.12 210 THR A N 1
ATOM 1652 C CA . THR A 1 210 ? 2.933 -9.751 10.044 1.00 91.12 210 THR A CA 1
ATOM 1653 C C . THR A 1 210 ? 1.923 -9.164 9.060 1.00 91.12 210 THR A C 1
ATOM 1655 O O . THR A 1 210 ? 2.210 -8.159 8.410 1.00 91.12 210 THR A O 1
ATOM 1658 N N . PHE A 1 211 ? 0.763 -9.811 8.896 1.00 95.19 211 PHE A N 1
ATOM 1659 C CA . PHE A 1 211 ? -0.245 -9.424 7.913 1.00 95.19 211 PHE A CA 1
ATOM 1660 C C . PHE A 1 211 ? -0.938 -8.126 8.333 1.00 95.19 211 PHE A C 1
ATOM 1662 O O . PHE A 1 211 ? -1.768 -8.141 9.232 1.00 95.19 211 PHE A O 1
ATOM 1669 N N . ALA A 1 212 ? -0.585 -7.022 7.677 1.00 95.50 212 ALA A N 1
ATOM 1670 C CA . ALA A 1 212 ? -1.074 -5.685 8.006 1.00 95.50 212 ALA A CA 1
ATOM 1671 C C . ALA A 1 212 ? -0.947 -4.746 6.801 1.00 95.50 212 ALA A C 1
ATOM 1673 O O . ALA A 1 212 ? -0.004 -4.915 6.018 1.00 95.50 212 ALA A O 1
ATOM 1674 N N . PRO A 1 213 ? -1.823 -3.742 6.628 1.00 97.06 213 PRO A N 1
ATOM 1675 C CA . PRO A 1 213 ? -1.585 -2.629 5.716 1.00 97.06 213 PRO A CA 1
ATOM 1676 C C . PRO A 1 213 ? -0.372 -1.819 6.187 1.00 97.06 213 PRO A C 1
ATOM 1678 O O . PRO A 1 213 ? -0.218 -1.539 7.374 1.00 97.06 213 PRO A O 1
ATOM 1681 N N . ILE A 1 214 ? 0.515 -1.473 5.250 1.00 95.69 214 ILE A N 1
ATOM 1682 C CA . ILE A 1 214 ? 1.662 -0.597 5.523 1.00 95.69 214 ILE A CA 1
ATOM 1683 C C . ILE A 1 214 ? 1.753 0.446 4.410 1.00 95.69 214 ILE A C 1
ATOM 1685 O O . ILE A 1 214 ? 1.880 0.072 3.235 1.00 95.69 214 ILE A O 1
ATOM 1689 N N . ALA A 1 215 ? 1.713 1.720 4.796 1.00 95.44 215 ALA A N 1
ATOM 1690 C CA . ALA A 1 215 ? 2.157 2.836 3.976 1.00 95.44 215 ALA A CA 1
ATOM 1691 C C . ALA A 1 215 ? 3.584 3.230 4.371 1.00 95.44 215 ALA A C 1
ATOM 1693 O O . ALA A 1 215 ? 3.937 3.187 5.548 1.00 95.44 215 ALA A O 1
ATOM 1694 N N . LEU A 1 216 ? 4.402 3.599 3.391 1.00 92.69 216 LEU A N 1
ATOM 1695 C CA . LEU A 1 216 ? 5.764 4.077 3.597 1.00 92.69 216 LEU A CA 1
ATOM 1696 C C . LEU A 1 216 ? 6.017 5.304 2.724 1.00 92.69 216 LEU A C 1
ATOM 1698 O O . LEU A 1 216 ? 6.041 5.192 1.494 1.00 92.69 216 LEU A O 1
ATOM 1702 N N . ALA A 1 217 ? 6.251 6.444 3.360 1.00 91.44 217 ALA A N 1
ATOM 1703 C CA . ALA A 1 217 ? 6.753 7.645 2.718 1.00 91.44 217 ALA A CA 1
ATOM 1704 C C . ALA A 1 217 ? 8.282 7.655 2.764 1.00 91.44 217 ALA A C 1
ATOM 1706 O O . ALA A 1 217 ? 8.860 7.415 3.811 1.00 91.44 217 ALA A O 1
ATOM 1707 N N . ALA A 1 218 ? 8.956 7.886 1.636 1.00 87.88 218 ALA A N 1
ATOM 1708 C CA . ALA A 1 218 ? 10.419 7.864 1.561 1.00 87.88 218 ALA A CA 1
ATOM 1709 C C . ALA A 1 218 ? 10.960 8.841 0.511 1.00 87.88 218 ALA A C 1
ATOM 1711 O O . ALA A 1 218 ? 10.277 9.190 -0.459 1.00 87.88 218 ALA A O 1
ATOM 1712 N N . ILE A 1 219 ? 12.222 9.240 0.667 1.00 81.44 219 ILE A N 1
ATOM 1713 C CA . ILE A 1 219 ? 12.987 9.908 -0.390 1.00 81.44 219 ILE A CA 1
ATOM 1714 C C . ILE A 1 219 ? 13.703 8.858 -1.258 1.00 81.44 219 ILE A C 1
ATOM 1716 O O . ILE A 1 219 ? 14.239 7.867 -0.770 1.00 81.44 219 ILE A O 1
ATOM 1720 N N . GLY A 1 220 ? 13.751 9.085 -2.574 1.00 69.06 220 GLY A N 1
ATOM 1721 C CA . GLY A 1 220 ? 14.574 8.287 -3.487 1.00 69.06 220 GLY A CA 1
ATOM 1722 C C . GLY A 1 220 ? 13.892 7.024 -4.014 1.00 69.06 220 GLY A C 1
ATOM 1723 O O . GLY A 1 220 ? 12.720 7.054 -4.378 1.00 69.06 220 GLY A O 1
ATOM 1724 N N . ASN A 1 221 ? 14.644 5.931 -4.165 1.00 65.31 221 ASN A N 1
ATOM 1725 C CA . ASN A 1 221 ? 14.142 4.692 -4.761 1.00 65.31 221 ASN A CA 1
ATOM 1726 C C . ASN A 1 221 ? 14.094 3.558 -3.735 1.00 65.31 221 ASN A C 1
ATOM 1728 O O . ASN A 1 221 ? 14.991 3.415 -2.909 1.00 65.31 221 ASN A O 1
ATOM 1732 N N . LEU A 1 222 ? 13.058 2.725 -3.826 1.00 71.38 222 LEU A N 1
ATOM 1733 C CA 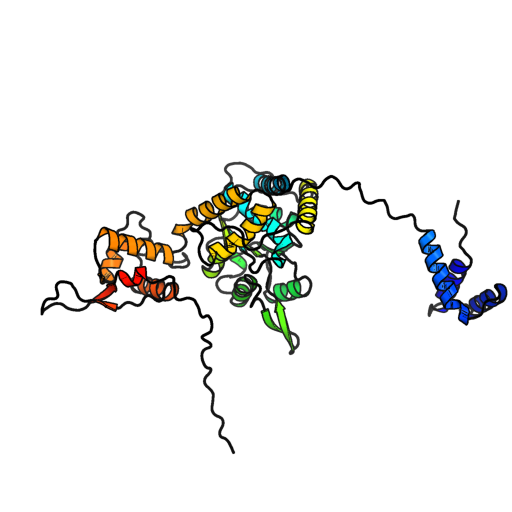. LEU A 1 222 ? 12.844 1.599 -2.918 1.00 71.38 222 LEU A CA 1
ATOM 1734 C C . LEU A 1 222 ? 13.174 0.257 -3.593 1.00 71.38 222 LEU A C 1
ATOM 1736 O O . LEU A 1 222 ? 13.035 0.129 -4.820 1.00 71.38 222 LEU A O 1
ATOM 1740 N N . PRO A 1 223 ? 13.562 -0.776 -2.812 1.00 69.00 223 PRO A N 1
ATOM 1741 C CA . PRO A 1 223 ? 13.901 -2.087 -3.354 1.00 69.00 223 PRO A CA 1
ATOM 1742 C C . PRO A 1 223 ? 12.793 -2.660 -4.249 1.00 69.00 223 PRO A C 1
ATOM 1744 O O . PRO A 1 223 ? 11.605 -2.593 -3.924 1.00 69.00 223 PRO A O 1
ATOM 1747 N N . PHE A 1 224 ? 13.176 -3.287 -5.364 1.00 68.06 224 PHE A N 1
ATOM 1748 C CA . PHE A 1 224 ? 12.233 -3.853 -6.339 1.00 68.06 224 PHE A CA 1
ATOM 1749 C C . PHE A 1 224 ? 11.170 -4.803 -5.735 1.00 68.06 224 PHE A C 1
ATOM 1751 O O . PHE A 1 224 ? 9.993 -4.670 -6.085 1.00 68.06 224 PHE A O 1
ATOM 1758 N N . PRO A 1 225 ? 11.501 -5.704 -4.780 1.00 70.75 225 PRO A N 1
ATOM 1759 C CA . PRO A 1 225 ? 10.502 -6.578 -4.162 1.00 70.75 225 PRO A CA 1
ATOM 1760 C C . PRO A 1 225 ? 9.380 -5.827 -3.440 1.00 70.75 225 PRO A C 1
ATOM 1762 O O . PRO A 1 225 ? 8.276 -6.357 -3.316 1.00 70.75 225 PRO A O 1
ATOM 1765 N N . TRP A 1 226 ? 9.655 -4.622 -2.943 1.00 79.50 226 TRP A N 1
ATOM 1766 C CA . TRP A 1 226 ? 8.646 -3.793 -2.301 1.00 79.50 226 TRP A CA 1
ATOM 1767 C C . TRP A 1 226 ? 7.762 -3.159 -3.362 1.00 79.50 226 TRP A C 1
ATOM 1769 O O . TRP A 1 226 ? 6.559 -3.379 -3.333 1.00 79.50 226 TRP A O 1
ATOM 1779 N N . ARG A 1 227 ? 8.361 -2.524 -4.378 1.00 78.44 227 ARG A N 1
ATOM 1780 C CA . ARG A 1 227 ? 7.633 -1.881 -5.485 1.00 78.44 227 ARG A CA 1
ATOM 1781 C C . ARG A 1 227 ? 6.600 -2.800 -6.146 1.00 78.44 227 ARG A C 1
ATOM 1783 O O . ARG A 1 227 ? 5.475 -2.372 -6.369 1.00 78.44 227 ARG A O 1
ATOM 1790 N N . ARG A 1 228 ? 6.921 -4.079 -6.390 1.00 79.00 228 ARG A N 1
ATOM 1791 C CA . ARG A 1 228 ? 5.970 -5.024 -7.024 1.00 79.00 228 ARG A CA 1
ATOM 1792 C C . ARG A 1 228 ? 4.731 -5.341 -6.170 1.00 79.00 228 ARG A C 1
ATOM 1794 O O . ARG A 1 228 ? 3.733 -5.829 -6.694 1.00 79.00 228 ARG A O 1
ATOM 1801 N N . ARG A 1 229 ? 4.813 -5.135 -4.854 1.00 87.81 229 ARG A N 1
ATOM 1802 C CA . ARG A 1 229 ? 3.747 -5.401 -3.870 1.00 87.81 229 ARG A CA 1
ATOM 1803 C C . ARG A 1 229 ? 3.014 -4.122 -3.462 1.00 87.81 229 ARG A C 1
ATOM 1805 O O . ARG A 1 229 ? 2.229 -4.151 -2.514 1.00 87.81 229 ARG A O 1
ATOM 1812 N N . SER A 1 230 ? 3.287 -3.022 -4.160 1.00 91.50 230 SER A N 1
ATOM 1813 C CA . SER A 1 230 ? 2.814 -1.699 -3.794 1.00 91.50 230 SER A CA 1
ATOM 1814 C C . SER A 1 230 ? 2.048 -1.010 -4.913 1.00 91.50 230 SER A C 1
ATOM 1816 O O . SER A 1 230 ? 2.262 -1.267 -6.101 1.00 91.50 230 SER A O 1
ATOM 1818 N N . PHE A 1 231 ? 1.220 -0.057 -4.508 1.00 94.25 231 PHE A N 1
ATOM 1819 C CA . PHE A 1 231 ? 0.901 1.119 -5.305 1.00 94.25 231 PHE A CA 1
ATOM 1820 C C . PHE A 1 231 ? 1.895 2.217 -4.932 1.00 94.25 231 PHE A C 1
ATOM 1822 O O . PHE A 1 231 ? 2.116 2.450 -3.745 1.00 94.25 231 PHE A O 1
ATOM 1829 N N . LEU A 1 232 ? 2.549 2.840 -5.914 1.00 91.06 232 LEU A N 1
ATOM 1830 C CA . LEU A 1 232 ? 3.526 3.900 -5.653 1.00 91.06 232 LEU A CA 1
ATOM 1831 C C . LEU A 1 232 ? 2.977 5.235 -6.147 1.00 91.06 232 LEU A C 1
ATOM 1833 O O . LEU A 1 232 ? 2.874 5.451 -7.351 1.00 91.06 232 LEU A O 1
ATOM 1837 N N . ILE A 1 233 ? 2.730 6.137 -5.209 1.00 93.06 233 ILE A N 1
ATOM 1838 C CA . ILE A 1 233 ? 2.366 7.528 -5.455 1.00 93.06 233 ILE A CA 1
ATOM 1839 C C . ILE A 1 233 ? 3.653 8.342 -5.568 1.00 93.06 233 ILE A C 1
ATOM 1841 O O . ILE A 1 233 ? 4.484 8.328 -4.653 1.00 93.06 233 ILE A O 1
ATOM 1845 N N . ARG A 1 234 ? 3.847 9.033 -6.696 1.00 87.06 234 ARG A N 1
ATOM 1846 C CA . ARG A 1 234 ? 4.992 9.934 -6.882 1.00 87.06 234 ARG A CA 1
ATOM 1847 C C . ARG A 1 234 ? 4.527 11.373 -6.784 1.00 87.06 234 ARG A C 1
ATOM 1849 O O . ARG A 1 234 ? 3.902 11.888 -7.704 1.00 87.06 234 ARG A O 1
ATOM 1856 N N . MET A 1 235 ? 4.892 12.039 -5.697 1.00 87.50 235 MET A N 1
ATOM 1857 C CA . MET A 1 235 ? 4.467 13.420 -5.491 1.00 87.50 235 MET A CA 1
ATOM 1858 C C . MET A 1 235 ? 5.417 14.397 -6.178 1.00 87.50 235 MET A C 1
ATOM 1860 O O . MET A 1 235 ? 6.631 14.182 -6.274 1.00 87.50 235 MET A O 1
ATOM 1864 N N . ARG A 1 236 ? 4.835 15.488 -6.663 1.00 83.00 236 ARG A N 1
ATOM 1865 C CA . ARG A 1 236 ? 5.514 16.622 -7.290 1.00 83.00 236 ARG A CA 1
ATOM 1866 C C . ARG A 1 236 ? 5.207 17.872 -6.466 1.00 83.00 236 ARG A C 1
ATOM 1868 O O . ARG A 1 236 ? 4.214 17.868 -5.740 1.00 83.00 236 ARG A O 1
ATOM 1875 N N . PRO A 1 237 ? 6.031 18.929 -6.552 1.00 81.50 237 PRO A N 1
ATOM 1876 C CA . PRO A 1 237 ? 5.709 20.158 -5.850 1.00 81.50 237 PRO A CA 1
ATOM 1877 C C . PRO A 1 237 ? 4.381 20.694 -6.388 1.00 81.50 237 PRO A C 1
ATOM 1879 O O . PRO A 1 237 ? 4.142 20.677 -7.599 1.00 81.50 237 PRO A O 1
ATOM 1882 N N . SER A 1 238 ? 3.517 21.142 -5.482 1.00 86.81 238 SER A N 1
ATOM 1883 C CA . SER A 1 238 ? 2.273 21.794 -5.873 1.00 86.81 238 SER A CA 1
ATOM 1884 C C . SER A 1 238 ? 2.591 23.129 -6.558 1.00 86.81 238 SER A C 1
ATOM 1886 O O . SER A 1 238 ? 3.411 23.889 -6.040 1.00 86.81 238 SER A O 1
ATOM 1888 N N . PRO A 1 239 ? 1.945 23.461 -7.690 1.00 83.19 239 PRO A N 1
ATOM 1889 C CA . PRO A 1 239 ? 2.053 24.788 -8.295 1.00 83.19 239 PRO A CA 1
ATOM 1890 C C . PRO A 1 239 ? 1.307 25.868 -7.490 1.00 83.19 239 PRO A C 1
ATOM 1892 O O . PRO A 1 239 ? 1.393 27.051 -7.817 1.00 83.19 239 PRO A O 1
ATOM 1895 N N . HIS A 1 240 ? 0.546 25.474 -6.466 1.00 86.75 240 HIS A N 1
ATOM 1896 C CA . HIS A 1 240 ? -0.298 26.353 -5.661 1.00 86.75 240 HIS A CA 1
ATOM 1897 C C . HIS A 1 240 ? -0.100 26.091 -4.167 1.00 86.75 240 HIS A C 1
ATOM 1899 O O . HIS A 1 240 ? 0.215 24.970 -3.762 1.00 86.75 240 HIS A O 1
ATOM 1905 N N . ASN A 1 241 ? -0.358 27.107 -3.344 1.00 85.88 241 ASN A N 1
ATOM 1906 C CA . ASN A 1 241 ? -0.390 26.941 -1.895 1.00 85.88 241 ASN A CA 1
ATOM 1907 C C . ASN A 1 241 ? -1.616 26.113 -1.512 1.00 85.88 241 ASN A C 1
ATOM 1909 O O . ASN A 1 241 ? -2.751 26.528 -1.751 1.00 85.88 241 ASN A O 1
ATOM 1913 N N . LEU A 1 242 ? -1.371 24.939 -0.941 1.00 87.88 242 LEU A N 1
ATOM 1914 C CA . LEU A 1 242 ? -2.418 24.091 -0.389 1.00 87.88 242 LEU A CA 1
ATOM 1915 C C . LEU A 1 242 ? -2.659 24.467 1.080 1.00 87.88 242 LEU A C 1
ATOM 1917 O O . LEU A 1 242 ? -1.723 24.911 1.753 1.00 87.88 242 LEU A O 1
ATOM 1921 N N . PRO A 1 243 ? -3.894 24.317 1.586 1.00 85.44 243 PRO A N 1
ATOM 1922 C CA . PRO A 1 243 ? -4.174 24.419 3.010 1.00 85.44 243 PRO A CA 1
ATOM 1923 C C . PRO A 1 243 ? -3.291 23.464 3.815 1.00 85.44 243 PRO A C 1
ATOM 1925 O O . PRO A 1 243 ? -3.175 22.288 3.465 1.00 85.44 243 PRO A O 1
ATOM 1928 N N . LEU A 1 244 ? -2.733 23.969 4.915 1.00 82.06 244 LEU A N 1
ATOM 1929 C CA . LEU A 1 244 ? -2.054 23.131 5.901 1.00 82.06 244 LEU A CA 1
ATOM 1930 C C . LEU A 1 244 ? -3.034 22.093 6.455 1.00 82.06 244 LEU A C 1
ATOM 1932 O O . LEU A 1 244 ? -4.225 22.386 6.622 1.00 82.06 244 LEU A O 1
ATOM 1936 N N . PHE A 1 245 ? -2.539 20.888 6.718 1.00 86.06 245 PHE A N 1
ATOM 1937 C CA . PHE A 1 245 ? -3.314 19.874 7.409 1.00 86.06 245 PHE A CA 1
ATOM 1938 C C . PHE A 1 245 ? -3.634 20.301 8.848 1.00 86.06 245 PHE A C 1
ATOM 1940 O O . PHE A 1 245 ? -2.796 20.841 9.571 1.00 86.06 245 PHE A O 1
ATOM 1947 N N . ASP A 1 246 ? -4.879 20.049 9.246 1.00 84.31 246 ASP A N 1
ATOM 1948 C CA . ASP A 1 246 ? -5.398 20.292 10.587 1.00 84.31 246 ASP A CA 1
ATOM 1949 C C . ASP A 1 246 ? -6.218 19.071 11.012 1.00 84.31 246 ASP A C 1
ATOM 1951 O O . ASP A 1 246 ? -7.333 18.855 10.531 1.00 84.31 246 ASP A O 1
ATOM 1955 N N . SER A 1 247 ? -5.661 18.269 11.921 1.00 78.25 247 SER A N 1
ATOM 1956 C CA . SER A 1 247 ? -6.309 17.059 12.441 1.00 78.25 247 SER A CA 1
ATOM 1957 C C . SER A 1 247 ? -7.542 17.350 13.299 1.00 78.25 247 SER A C 1
ATOM 1959 O O . SER A 1 247 ? -8.330 16.445 13.568 1.00 78.25 247 SER A O 1
ATOM 1961 N N . SER A 1 248 ? -7.748 18.598 13.735 1.00 79.19 248 SER A N 1
ATOM 1962 C CA . SER A 1 248 ? -8.924 18.983 14.520 1.00 79.19 248 SER A CA 1
ATOM 1963 C C . SER A 1 248 ? -10.169 19.242 13.664 1.00 79.19 248 SER A C 1
ATOM 1965 O O . SER A 1 248 ? -11.266 19.429 14.203 1.00 79.19 248 SER A O 1
ATOM 1967 N N . ALA A 1 249 ? -10.027 19.226 12.335 1.00 81.12 249 ALA A N 1
ATOM 1968 C CA . ALA A 1 249 ? -11.123 19.498 11.425 1.00 81.12 249 ALA A CA 1
ATOM 1969 C C . ALA A 1 249 ? -12.223 18.419 11.526 1.00 81.12 249 ALA A C 1
ATOM 1971 O O . ALA A 1 249 ? -11.997 17.210 11.436 1.00 81.12 249 ALA A O 1
ATOM 1972 N N . ALA A 1 250 ? -13.459 18.876 11.756 1.00 83.12 250 ALA A N 1
ATOM 1973 C CA . ALA A 1 250 ? -14.601 18.005 12.043 1.00 83.12 250 ALA A CA 1
ATOM 1974 C C . ALA A 1 250 ? -15.009 17.107 10.858 1.00 83.12 250 ALA A C 1
ATOM 1976 O O . ALA A 1 250 ? -15.664 16.080 11.057 1.00 83.12 250 ALA A O 1
ATOM 1977 N N . ASP A 1 251 ? -14.619 17.484 9.640 1.00 89.19 251 ASP A N 1
ATOM 1978 C CA . ASP A 1 251 ? -14.864 16.739 8.408 1.00 89.19 251 ASP A CA 1
ATOM 1979 C C . ASP A 1 251 ? -14.175 15.365 8.419 1.00 89.19 251 ASP A C 1
ATOM 1981 O O . ASP A 1 251 ? -14.821 14.375 8.074 1.00 89.19 251 ASP A O 1
ATOM 1985 N N . PHE A 1 252 ? -12.937 15.253 8.914 1.00 91.38 252 PHE A N 1
ATOM 1986 C CA . PHE A 1 252 ? -12.250 13.961 9.046 1.00 91.38 252 PHE A CA 1
ATOM 1987 C C . PHE A 1 252 ? -13.024 12.977 9.919 1.00 91.38 252 PHE A C 1
ATOM 1989 O O . PHE A 1 252 ? -13.252 11.833 9.521 1.00 91.38 252 PHE A O 1
ATOM 1996 N N . ARG A 1 253 ? -13.490 13.424 11.093 1.00 90.38 253 ARG A N 1
ATOM 1997 C CA . ARG A 1 253 ? -14.264 12.577 12.010 1.00 90.38 253 ARG A CA 1
ATOM 1998 C C . ARG A 1 253 ? -15.572 12.106 11.375 1.00 90.38 253 ARG A C 1
ATOM 2000 O O . ARG A 1 253 ? -15.923 10.936 11.526 1.00 90.38 253 ARG A O 1
ATOM 2007 N N . ALA A 1 254 ? -16.279 13.000 10.684 1.00 91.06 254 ALA A N 1
ATOM 2008 C CA . ALA A 1 254 ? -17.530 12.670 10.009 1.00 91.06 254 ALA A CA 1
ATOM 2009 C C . ALA A 1 254 ? -17.305 11.627 8.904 1.00 91.06 254 ALA A C 1
ATOM 2011 O O . ALA A 1 254 ? -17.956 10.583 8.898 1.00 91.06 254 ALA A O 1
ATOM 2012 N N . VAL A 1 255 ? -16.319 11.850 8.030 1.00 94.19 255 VAL A N 1
ATOM 2013 C CA . VAL A 1 255 ? -15.991 10.916 6.944 1.00 94.19 255 VAL A CA 1
ATOM 2014 C C . VAL A 1 255 ? -15.518 9.572 7.495 1.00 94.19 255 VAL A C 1
ATOM 2016 O O . VAL A 1 255 ? -15.954 8.526 7.021 1.00 94.19 255 VAL A O 1
ATOM 2019 N N . ARG A 1 256 ? -14.691 9.559 8.544 1.00 94.81 256 ARG A N 1
ATOM 2020 C CA . ARG A 1 256 ? -14.231 8.321 9.187 1.00 94.81 256 ARG A CA 1
ATOM 2021 C C . ARG A 1 256 ? -15.387 7.471 9.719 1.00 94.81 256 ARG A C 1
ATOM 2023 O O . ARG A 1 256 ? -15.344 6.244 9.631 1.00 94.81 256 ARG A O 1
ATOM 2030 N N . GLU A 1 257 ? -16.425 8.107 10.250 1.00 93.12 257 GLU A N 1
ATOM 2031 C CA . GLU A 1 257 ? -17.618 7.420 10.742 1.00 93.12 257 GLU A CA 1
ATOM 2032 C C . GLU A 1 257 ? -18.453 6.810 9.602 1.00 93.12 257 GLU A C 1
ATOM 2034 O O . GLU A 1 257 ? -18.951 5.690 9.735 1.00 93.12 257 GLU A O 1
ATOM 2039 N N . GLU A 1 258 ? -18.544 7.490 8.455 1.00 94.25 258 GLU A N 1
ATOM 2040 C CA . GLU A 1 258 ? -19.136 6.928 7.230 1.00 94.25 258 GLU A CA 1
ATOM 2041 C C . GLU A 1 258 ? -18.350 5.709 6.733 1.00 94.25 258 GLU A C 1
ATOM 2043 O O . GLU A 1 258 ? -18.936 4.660 6.454 1.00 94.25 258 GLU A O 1
ATOM 2048 N N . ILE A 1 259 ? -17.014 5.799 6.700 1.00 96.75 259 ILE A N 1
ATOM 2049 C CA . ILE A 1 259 ? -16.147 4.673 6.327 1.00 96.75 259 ILE A CA 1
ATOM 2050 C C . ILE A 1 259 ? -16.374 3.489 7.270 1.00 96.75 259 ILE A C 1
ATOM 2052 O O . ILE A 1 259 ? -16.499 2.352 6.815 1.00 96.75 259 ILE A O 1
ATOM 2056 N N . ARG A 1 260 ? -16.459 3.738 8.582 1.00 95.88 260 ARG A N 1
ATOM 2057 C CA . ARG A 1 260 ? -16.719 2.701 9.587 1.00 95.88 260 ARG A CA 1
ATOM 2058 C C . ARG A 1 260 ? -18.058 2.003 9.339 1.00 95.88 260 ARG A C 1
ATOM 2060 O O . ARG A 1 260 ? -18.118 0.773 9.390 1.00 95.88 260 ARG A O 1
ATOM 2067 N N . ARG A 1 261 ? -19.124 2.768 9.071 1.00 94.00 261 ARG A N 1
ATOM 2068 C CA . ARG A 1 261 ? -20.462 2.233 8.759 1.00 94.00 261 ARG A CA 1
ATOM 2069 C C . ARG A 1 261 ? -20.464 1.410 7.476 1.00 94.00 261 ARG A C 1
ATOM 2071 O O . ARG A 1 261 ? -21.008 0.303 7.463 1.00 94.00 261 ARG A O 1
ATOM 2078 N N . TRP A 1 262 ? -19.805 1.899 6.431 1.00 95.38 262 TRP A N 1
ATOM 2079 C CA . TRP A 1 262 ? -19.619 1.149 5.193 1.00 95.38 262 TRP A CA 1
ATOM 2080 C C . TRP A 1 262 ? -18.841 -0.146 5.423 1.00 95.38 262 TRP A C 1
ATOM 2082 O O . TRP A 1 262 ? -19.318 -1.214 5.061 1.00 95.38 262 TRP A O 1
ATOM 2092 N N . ALA A 1 263 ? -17.697 -0.099 6.106 1.00 96.06 263 ALA A N 1
ATOM 2093 C CA . ALA A 1 263 ? -16.880 -1.283 6.363 1.00 96.06 263 ALA A CA 1
ATOM 2094 C C . ALA A 1 263 ? -17.642 -2.368 7.146 1.00 96.06 263 ALA A C 1
ATOM 2096 O O . ALA A 1 263 ? -17.419 -3.564 6.938 1.00 96.06 263 ALA A O 1
ATOM 2097 N N . ALA A 1 264 ? -18.567 -1.971 8.025 1.00 94.31 264 ALA A N 1
ATOM 2098 C CA . ALA A 1 264 ? -19.423 -2.895 8.766 1.00 94.31 264 ALA A CA 1
ATOM 2099 C C . ALA A 1 264 ? -20.490 -3.585 7.893 1.00 94.31 264 ALA A C 1
ATOM 2101 O O . ALA A 1 264 ? -20.931 -4.679 8.239 1.00 94.31 264 ALA A O 1
ATOM 2102 N N . THR A 1 265 ? -20.897 -2.975 6.777 1.00 93.50 265 THR A N 1
ATOM 2103 C CA . THR A 1 265 ? -22.039 -3.416 5.953 1.00 93.50 265 THR A CA 1
ATOM 2104 C C . THR A 1 265 ? -21.665 -3.842 4.530 1.00 93.50 265 THR A C 1
ATOM 2106 O O . THR A 1 265 ? -22.483 -4.458 3.848 1.00 93.50 265 THR A O 1
ATOM 2109 N N . CYS A 1 266 ? -20.438 -3.563 4.084 1.00 94.25 266 CYS A N 1
ATOM 2110 C CA . CYS A 1 266 ? -19.996 -3.816 2.717 1.00 94.25 266 CYS A CA 1
ATOM 2111 C C . CYS A 1 266 ? -19.971 -5.307 2.363 1.00 94.25 266 CYS A C 1
ATOM 2113 O O . CYS A 1 266 ? -19.618 -6.169 3.179 1.00 94.25 266 CYS A O 1
ATOM 2115 N N . GLN A 1 267 ? -20.298 -5.606 1.106 1.00 92.06 267 GLN A N 1
ATOM 2116 C CA . GLN A 1 267 ? -20.388 -6.960 0.564 1.00 92.06 267 GLN A CA 1
ATOM 2117 C C . GLN A 1 267 ? -19.336 -7.145 -0.527 1.00 92.06 267 GLN A C 1
ATOM 2119 O O . GLN A 1 267 ? -19.617 -7.210 -1.725 1.00 92.06 267 GLN A O 1
ATOM 2124 N N . LEU A 1 268 ? -18.085 -7.243 -0.083 1.00 94.31 268 LEU A N 1
ATOM 2125 C CA . LEU A 1 268 ? -16.937 -7.344 -0.976 1.00 94.31 268 LEU A CA 1
ATOM 2126 C C . LEU A 1 268 ? -16.949 -8.670 -1.741 1.00 94.31 268 LEU A C 1
ATOM 2128 O O . LEU A 1 268 ? -17.026 -9.748 -1.150 1.00 94.31 268 LEU A O 1
ATOM 2132 N N . LYS A 1 269 ? -16.780 -8.587 -3.063 1.00 92.88 269 LYS A N 1
ATOM 2133 C CA . LYS A 1 269 ? -16.497 -9.746 -3.915 1.00 92.88 269 LYS A CA 1
ATOM 2134 C C . LYS A 1 269 ? -14.978 -9.905 -4.022 1.00 92.88 269 LYS A C 1
ATOM 2136 O O . LYS A 1 269 ? -14.346 -9.089 -4.686 1.00 92.88 269 LYS A O 1
ATOM 2141 N N . PRO A 1 270 ? -14.365 -10.921 -3.388 1.00 82.25 270 PRO A N 1
ATOM 2142 C CA . PRO A 1 270 ? -12.907 -11.011 -3.282 1.00 82.25 270 PRO A CA 1
ATOM 2143 C C . PRO A 1 270 ? -12.198 -11.307 -4.612 1.00 82.25 270 PRO A C 1
ATOM 2145 O O . PRO A 1 270 ? -10.981 -11.139 -4.685 1.00 82.25 270 PRO A O 1
ATOM 2148 N N . ASP A 1 271 ? -12.928 -11.730 -5.650 1.00 88.25 271 ASP A N 1
ATOM 2149 C CA . ASP A 1 271 ? -12.399 -11.958 -6.999 1.00 88.25 271 ASP A CA 1
ATOM 2150 C C . ASP A 1 271 ? -13.193 -11.149 -8.049 1.00 88.25 271 ASP A C 1
ATOM 2152 O O . ASP A 1 271 ? -14.062 -11.685 -8.737 1.00 88.25 271 ASP A O 1
ATOM 2156 N N . PRO A 1 272 ? -12.968 -9.824 -8.126 1.00 93.62 272 PRO A N 1
ATOM 2157 C CA . PRO A 1 272 ? -13.559 -8.961 -9.139 1.00 93.62 272 PRO A CA 1
ATOM 2158 C C . PRO A 1 272 ? -12.934 -9.219 -10.517 1.00 93.62 272 PRO A C 1
ATOM 2160 O O . PRO A 1 272 ? -11.847 -9.785 -10.633 1.00 93.62 272 PRO A O 1
ATOM 2163 N N . ALA A 1 273 ? -13.574 -8.719 -11.576 1.00 93.00 273 ALA A N 1
ATOM 2164 C CA . ALA A 1 273 ? -12.982 -8.727 -12.911 1.00 93.00 273 ALA A CA 1
ATOM 2165 C C . ALA A 1 273 ? -11.711 -7.856 -12.939 1.00 93.00 273 ALA A C 1
ATOM 2167 O O . ALA A 1 273 ? -11.771 -6.653 -12.659 1.00 93.00 273 ALA A O 1
ATOM 2168 N N . ILE A 1 274 ? -10.570 -8.461 -13.284 1.00 92.81 274 ILE A N 1
ATOM 2169 C CA . ILE A 1 274 ? -9.263 -7.796 -13.381 1.00 92.81 274 ILE A CA 1
ATOM 2170 C C . ILE A 1 274 ? -8.920 -7.586 -14.865 1.00 92.81 274 ILE A C 1
ATOM 2172 O O . ILE A 1 274 ? -9.005 -8.543 -15.638 1.00 92.81 274 ILE A O 1
ATOM 2176 N N . PRO A 1 275 ? -8.500 -6.377 -15.283 1.00 89.69 275 PRO A N 1
ATOM 2177 C CA . PRO A 1 275 ? -8.035 -6.133 -16.648 1.00 89.69 275 PRO A CA 1
ATOM 2178 C C . PRO A 1 275 ? -6.889 -7.069 -17.060 1.00 89.69 275 PRO A C 1
ATOM 2180 O O . PRO A 1 275 ? -5.919 -7.229 -16.321 1.00 89.69 275 PRO A O 1
ATOM 2183 N N . ALA A 1 276 ? -6.953 -7.629 -18.273 1.00 81.31 276 ALA A N 1
ATOM 2184 C CA . ALA A 1 276 ? -5.972 -8.603 -18.778 1.00 81.31 276 ALA A CA 1
ATOM 2185 C C . ALA A 1 276 ? -4.530 -8.059 -18.892 1.00 81.31 276 ALA A C 1
ATOM 2187 O O . ALA A 1 276 ? -3.568 -8.829 -18.954 1.00 81.31 276 ALA A O 1
ATOM 2188 N N . SER A 1 277 ? -4.373 -6.732 -18.914 1.00 76.31 277 SER A N 1
ATOM 2189 C CA . SER A 1 277 ? -3.078 -6.048 -18.878 1.00 76.31 277 SER A CA 1
ATOM 2190 C C . SER A 1 277 ? -2.373 -6.169 -17.520 1.00 76.31 277 SER A C 1
ATOM 2192 O O . SER A 1 277 ? -1.150 -6.059 -17.455 1.00 76.31 277 SER A O 1
ATOM 2194 N N . LEU A 1 278 ? -3.109 -6.433 -16.436 1.00 80.75 278 LEU A N 1
ATOM 2195 C CA . LEU A 1 278 ? -2.565 -6.587 -15.090 1.00 80.75 278 LEU A CA 1
ATOM 2196 C C . LEU A 1 278 ? -2.307 -8.068 -14.810 1.00 80.75 278 LEU A C 1
ATOM 2198 O O . LEU A 1 278 ? -3.236 -8.856 -14.655 1.00 80.75 278 LEU A O 1
ATOM 2202 N N . ARG A 1 279 ? -1.031 -8.460 -14.721 1.00 73.25 279 ARG A N 1
ATOM 2203 C CA . ARG A 1 279 ? -0.621 -9.856 -14.485 1.00 73.25 279 ARG A CA 1
ATOM 2204 C C . ARG A 1 279 ? 0.075 -10.046 -13.135 1.00 73.25 279 ARG A C 1
ATOM 2206 O O . ARG A 1 279 ? 0.605 -9.104 -12.542 1.00 73.25 279 ARG A O 1
ATOM 2213 N N . HIS A 1 280 ? 0.084 -11.290 -12.654 1.00 75.69 280 HIS A N 1
ATOM 2214 C CA . HIS A 1 280 ? 0.809 -11.749 -11.459 1.00 75.69 280 HIS A CA 1
ATOM 2215 C C . HIS A 1 280 ? 0.619 -10.847 -10.220 1.00 75.69 280 HIS A C 1
ATOM 2217 O O . HIS A 1 280 ? -0.497 -10.658 -9.740 1.00 75.69 280 HIS A O 1
ATOM 2223 N N . GLY A 1 281 ? 1.712 -10.296 -9.674 1.00 70.06 281 GLY A N 1
ATOM 2224 C CA . GLY A 1 281 ? 1.689 -9.450 -8.478 1.00 70.06 281 GLY A CA 1
ATOM 2225 C C . GLY A 1 281 ? 0.839 -8.189 -8.640 1.00 70.06 281 GLY A C 1
ATOM 2226 O O . GLY A 1 281 ? 0.164 -7.800 -7.692 1.00 70.06 281 GLY A O 1
ATOM 2227 N N . LEU A 1 282 ? 0.793 -7.608 -9.844 1.00 82.50 282 LEU A N 1
ATOM 2228 C CA . LEU A 1 282 ? -0.026 -6.423 -10.119 1.00 82.50 282 LEU A CA 1
ATOM 2229 C C . LEU A 1 282 ? -1.514 -6.771 -10.052 1.00 82.50 282 LEU A C 1
ATOM 2231 O O . LEU A 1 282 ? -2.286 -6.040 -9.438 1.00 82.50 282 LEU A O 1
ATOM 2235 N N . ALA A 1 283 ? -1.898 -7.930 -10.600 1.00 85.81 283 ALA A N 1
ATOM 2236 C CA . ALA A 1 283 ? -3.259 -8.449 -10.490 1.00 85.81 283 ALA A CA 1
ATOM 2237 C C . ALA A 1 283 ? -3.656 -8.683 -9.025 1.00 85.81 283 ALA A C 1
ATOM 2239 O O . ALA A 1 283 ? -4.765 -8.346 -8.624 1.00 85.81 283 ALA A O 1
ATOM 2240 N N . ASN A 1 284 ? -2.746 -9.210 -8.198 1.00 90.56 284 ASN A N 1
ATOM 2241 C CA . ASN A 1 284 ? -3.011 -9.422 -6.772 1.00 90.56 284 ASN A CA 1
ATOM 2242 C C . ASN A 1 284 ? -3.206 -8.110 -6.000 1.00 90.56 284 ASN A C 1
ATOM 2244 O O . ASN A 1 284 ? -4.066 -8.064 -5.124 1.00 90.56 284 ASN A O 1
ATOM 2248 N N . ASN A 1 285 ? -2.455 -7.056 -6.332 1.00 93.12 285 ASN A N 1
ATOM 2249 C CA . ASN A 1 285 ? -2.642 -5.730 -5.738 1.00 93.12 285 ASN A CA 1
ATOM 2250 C C . ASN A 1 285 ? -3.971 -5.111 -6.195 1.00 93.12 285 ASN A C 1
ATOM 2252 O O . ASN A 1 285 ? -4.767 -4.664 -5.371 1.00 93.12 285 ASN A O 1
ATOM 2256 N N . ALA A 1 286 ? -4.221 -5.129 -7.508 1.00 95.06 286 ALA A N 1
ATOM 2257 C CA . ALA A 1 286 ? -5.421 -4.575 -8.124 1.00 95.06 286 ALA A CA 1
ATOM 2258 C C . ALA A 1 286 ? -6.690 -5.251 -7.604 1.00 95.06 286 ALA A C 1
ATOM 2260 O O . ALA A 1 286 ? -7.640 -4.557 -7.270 1.00 95.06 286 ALA A O 1
ATOM 2261 N N . ARG A 1 287 ? -6.683 -6.581 -7.449 1.00 96.19 287 ARG A N 1
ATOM 2262 C CA . ARG A 1 287 ? -7.799 -7.372 -6.909 1.00 96.19 287 ARG A CA 1
ATOM 2263 C C . ARG A 1 287 ? -8.402 -6.756 -5.647 1.00 96.19 287 ARG A C 1
ATOM 2265 O O . ARG A 1 287 ? -9.618 -6.673 -5.531 1.00 96.19 287 ARG A O 1
ATOM 2272 N N . VAL A 1 288 ? -7.549 -6.325 -4.720 1.00 97.06 288 VAL A N 1
ATOM 2273 C CA . VAL A 1 288 ? -7.978 -5.790 -3.424 1.00 97.06 288 VAL A CA 1
ATOM 2274 C C . VAL A 1 288 ? -8.688 -4.450 -3.593 1.00 97.06 288 VAL A C 1
ATOM 2276 O O . VAL A 1 288 ? -9.816 -4.294 -3.133 1.00 97.06 288 VAL A O 1
ATOM 2279 N N . LEU A 1 289 ? -8.065 -3.501 -4.299 1.00 97.94 289 LEU A N 1
ATOM 2280 C CA . LEU A 1 289 ? -8.663 -2.177 -4.499 1.00 97.94 289 LEU A CA 1
ATOM 2281 C C . LEU A 1 289 ? -9.894 -2.230 -5.415 1.00 97.94 289 LEU A C 1
ATOM 2283 O O . LEU A 1 289 ? -10.855 -1.505 -5.181 1.00 97.94 289 LEU A O 1
ATOM 2287 N N . LEU A 1 290 ? -9.903 -3.113 -6.419 1.00 98.19 290 LEU A N 1
ATOM 2288 C CA . LEU A 1 290 ? -11.034 -3.295 -7.332 1.00 98.19 290 LEU A CA 1
ATOM 2289 C C . LEU A 1 290 ? -12.258 -3.893 -6.635 1.00 98.19 290 LEU A C 1
ATOM 2291 O O . LEU A 1 290 ? -13.370 -3.459 -6.908 1.00 98.19 290 LEU A O 1
ATOM 2295 N N . ALA A 1 291 ? -12.070 -4.835 -5.708 1.00 97.81 291 ALA A N 1
ATOM 2296 C CA . ALA A 1 291 ? -13.175 -5.406 -4.938 1.00 97.81 291 ALA A CA 1
ATOM 2297 C C . ALA A 1 291 ? -13.878 -4.344 -4.079 1.00 97.81 291 ALA A C 1
ATOM 2299 O O . ALA A 1 291 ? -15.101 -4.342 -3.963 1.00 97.81 291 ALA A O 1
ATOM 2300 N N . ILE A 1 292 ? -13.094 -3.429 -3.501 1.00 97.94 292 ILE A N 1
ATOM 2301 C CA . ILE A 1 292 ? -13.593 -2.279 -2.740 1.00 97.94 292 ILE A CA 1
ATOM 2302 C C . ILE A 1 292 ? -14.291 -1.286 -3.676 1.00 97.94 292 ILE A C 1
ATOM 2304 O O . ILE A 1 292 ? -15.397 -0.839 -3.389 1.00 97.94 292 ILE A O 1
ATOM 2308 N N . ALA A 1 293 ? -13.686 -0.984 -4.826 1.00 97.56 293 ALA A N 1
ATOM 2309 C CA . ALA A 1 293 ? -14.253 -0.066 -5.808 1.00 97.56 293 ALA A CA 1
ATOM 2310 C C . ALA A 1 293 ? -15.583 -0.560 -6.407 1.00 97.56 293 ALA A C 1
ATOM 2312 O O . ALA A 1 293 ? -16.490 0.242 -6.629 1.00 97.56 293 ALA A O 1
ATOM 2313 N N . ASP A 1 294 ? -15.725 -1.863 -6.665 1.00 96.69 294 ASP A N 1
AT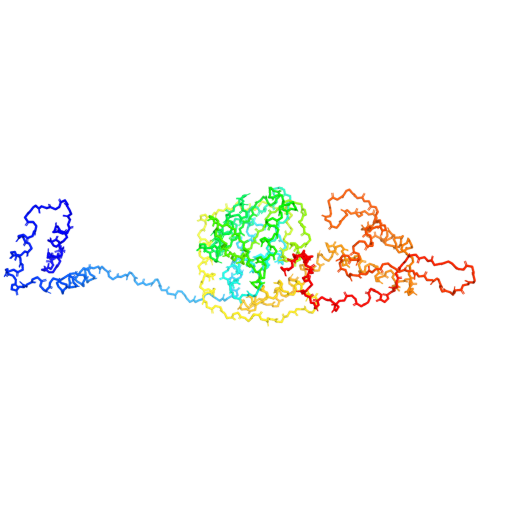OM 2314 C CA . ASP A 1 294 ? -16.967 -2.455 -7.175 1.00 96.69 294 ASP A CA 1
ATOM 2315 C C . ASP A 1 294 ? -18.118 -2.331 -6.154 1.00 96.69 294 ASP A C 1
ATOM 2317 O O . ASP A 1 294 ? -19.258 -2.048 -6.536 1.00 96.69 294 ASP A O 1
ATOM 2321 N N . ASP A 1 295 ? -17.831 -2.487 -4.857 1.00 96.00 295 ASP A N 1
ATOM 2322 C CA . ASP A 1 295 ? -18.810 -2.286 -3.778 1.00 96.00 295 ASP A CA 1
ATOM 2323 C C . ASP A 1 295 ? -19.238 -0.807 -3.677 1.00 96.00 295 ASP A C 1
ATOM 2325 O O . ASP A 1 295 ? -20.433 -0.506 -3.660 1.00 96.00 295 ASP A O 1
ATOM 2329 N N . LEU A 1 296 ? -18.270 0.112 -3.785 1.00 95.44 296 LEU A N 1
ATOM 2330 C CA . LEU A 1 296 ? -18.461 1.573 -3.801 1.00 95.44 296 LEU A CA 1
ATOM 2331 C C . LEU A 1 296 ? -18.997 2.129 -5.134 1.00 95.44 296 LEU A C 1
ATOM 2333 O O . LEU A 1 296 ? -19.093 3.342 -5.308 1.00 95.44 296 LEU A O 1
ATOM 2337 N N . LYS A 1 297 ? -19.337 1.262 -6.096 1.00 94.81 297 LYS A N 1
ATOM 2338 C CA . LYS A 1 297 ? -19.883 1.631 -7.418 1.00 94.81 297 LYS A CA 1
ATOM 2339 C C . LYS A 1 297 ? -18.949 2.494 -8.278 1.00 94.81 297 LYS A C 1
ATOM 2341 O O . LYS A 1 297 ? -19.404 3.177 -9.191 1.00 94.81 297 LYS A O 1
ATOM 2346 N N . CYS A 1 298 ? -17.638 2.428 -8.044 1.00 95.31 298 CYS A N 1
ATOM 2347 C CA . CYS A 1 298 ? -16.611 3.115 -8.835 1.00 95.31 298 CYS A CA 1
ATOM 2348 C C . CYS A 1 298 ? -15.644 2.153 -9.555 1.00 95.31 298 CYS A C 1
ATOM 2350 O O . CYS A 1 298 ? -14.583 2.572 -10.020 1.00 95.31 298 CYS A O 1
ATOM 2352 N N . GLY A 1 299 ? -16.023 0.877 -9.689 1.00 96.00 299 GLY A N 1
ATOM 2353 C CA . GLY A 1 299 ? -15.218 -0.202 -10.273 1.00 96.00 299 GLY A CA 1
ATOM 2354 C C . GLY A 1 299 ? -14.576 0.113 -11.626 1.00 96.00 299 GLY A C 1
ATOM 2355 O O . GLY A 1 299 ? -13.362 0.000 -11.767 1.00 96.00 299 GLY A O 1
ATOM 2356 N N . GLU A 1 300 ? -15.353 0.576 -12.610 1.00 95.50 300 GLU A N 1
ATOM 2357 C CA . GLU A 1 300 ? -14.831 0.905 -13.951 1.00 95.50 300 GLU A CA 1
ATOM 2358 C C . GLU A 1 300 ? -13.805 2.044 -13.931 1.00 95.50 300 GLU A C 1
ATOM 2360 O O . GLU A 1 300 ? -12.764 1.986 -14.598 1.00 95.50 300 GLU A O 1
ATOM 2365 N N . ARG A 1 301 ? -14.053 3.057 -13.093 1.00 96.69 301 ARG A N 1
ATOM 2366 C CA . ARG A 1 301 ? -13.112 4.158 -12.876 1.00 96.69 301 ARG A CA 1
ATOM 2367 C C . ARG A 1 301 ? -11.819 3.644 -12.245 1.00 96.69 301 ARG A C 1
ATOM 2369 O O . ARG A 1 301 ? -10.739 3.987 -12.715 1.00 96.69 301 ARG A O 1
ATOM 2376 N N . ALA A 1 302 ? -11.919 2.772 -11.241 1.00 97.38 302 ALA A N 1
ATOM 2377 C CA . ALA A 1 302 ? -10.761 2.173 -10.583 1.00 97.38 302 ALA A CA 1
ATOM 2378 C C . ALA A 1 302 ? -9.955 1.254 -11.515 1.00 97.38 302 ALA A C 1
ATOM 2380 O O . ALA A 1 302 ? -8.727 1.296 -11.489 1.00 97.38 302 ALA A O 1
ATOM 2381 N N . ARG A 1 303 ? -10.609 0.465 -12.381 1.00 97.06 303 ARG A N 1
ATOM 2382 C CA . ARG A 1 303 ? -9.930 -0.352 -13.407 1.00 97.06 303 ARG A CA 1
ATOM 2383 C C . ARG A 1 303 ? -9.098 0.521 -14.337 1.00 97.06 303 ARG A C 1
ATOM 2385 O O . ARG A 1 303 ? -7.917 0.238 -14.533 1.00 97.06 303 ARG A O 1
ATOM 2392 N N . SER A 1 304 ? -9.698 1.592 -14.849 1.00 96.12 304 SER A N 1
ATOM 2393 C CA . SER A 1 304 ? -9.023 2.546 -15.734 1.00 96.12 304 SER A CA 1
ATOM 2394 C C . SER A 1 304 ? -7.836 3.216 -15.036 1.00 96.12 304 SER A C 1
ATOM 2396 O O . SER A 1 304 ? -6.721 3.175 -15.556 1.00 96.12 304 SER A O 1
ATOM 2398 N N . ALA A 1 305 ? -8.043 3.728 -13.818 1.00 96.38 305 ALA A N 1
ATOM 2399 C CA . ALA A 1 305 ? -7.011 4.395 -13.027 1.00 96.38 305 ALA A CA 1
ATOM 2400 C C . ALA A 1 305 ? -5.840 3.466 -12.670 1.00 96.38 305 ALA A C 1
ATOM 2402 O O . ALA A 1 305 ? -4.683 3.849 -12.799 1.00 96.38 305 ALA A O 1
ATOM 2403 N N . ILE A 1 306 ? -6.103 2.218 -12.264 1.00 95.88 306 ILE A N 1
ATOM 2404 C CA . ILE A 1 306 ? -5.044 1.259 -11.912 1.00 95.88 306 ILE A CA 1
ATOM 2405 C C . ILE A 1 306 ? -4.239 0.841 -13.151 1.00 95.88 306 ILE A C 1
ATOM 2407 O O . ILE A 1 306 ? -3.015 0.700 -13.070 1.00 95.88 306 ILE A O 1
ATOM 2411 N N . VAL A 1 307 ? -4.893 0.653 -14.302 1.00 92.69 307 VAL A N 1
ATOM 2412 C CA . VAL A 1 307 ? -4.194 0.364 -15.564 1.00 92.69 307 VAL A CA 1
ATOM 2413 C C . VAL A 1 307 ? -3.315 1.542 -15.967 1.00 92.69 307 VAL A C 1
ATOM 2415 O O . VAL A 1 307 ? -2.135 1.331 -16.242 1.00 92.69 307 VAL A O 1
ATOM 2418 N N . ALA A 1 308 ? -3.846 2.767 -15.944 1.00 90.38 308 ALA A N 1
ATOM 2419 C CA . ALA A 1 308 ? -3.084 3.979 -16.235 1.00 90.38 308 ALA A CA 1
ATOM 2420 C C . ALA A 1 308 ? -1.908 4.153 -15.262 1.00 90.38 308 ALA A C 1
ATOM 2422 O O . ALA A 1 308 ? -0.779 4.393 -15.694 1.00 90.38 308 ALA A O 1
ATOM 2423 N N . HIS A 1 309 ? -2.143 3.924 -13.966 1.00 90.56 309 HIS A N 1
ATOM 2424 C CA . HIS A 1 309 ? -1.124 3.976 -12.925 1.00 90.56 309 HIS A CA 1
ATOM 2425 C C . HIS A 1 309 ? 0.036 3.031 -13.232 1.00 90.56 309 HIS A C 1
ATOM 2427 O O . HIS A 1 309 ? 1.183 3.462 -13.241 1.00 90.56 309 HIS A O 1
ATOM 2433 N N . TYR A 1 310 ? -0.230 1.755 -13.527 1.00 84.69 310 TYR A N 1
ATOM 2434 C CA . TYR A 1 310 ? 0.842 0.812 -13.849 1.00 84.69 310 TYR A CA 1
ATOM 2435 C C . TYR A 1 310 ? 1.476 1.062 -15.226 1.00 84.69 310 TYR A C 1
ATOM 2437 O O . TYR A 1 310 ? 2.687 0.893 -15.362 1.00 84.69 310 TYR A O 1
ATOM 2445 N N . ALA A 1 311 ? 0.708 1.509 -16.224 1.00 79.81 311 ALA A N 1
ATOM 2446 C CA . ALA A 1 311 ? 1.218 1.826 -17.559 1.00 79.81 311 ALA A CA 1
ATOM 2447 C C . ALA A 1 311 ? 2.194 3.011 -17.543 1.00 79.81 311 ALA A C 1
ATOM 2449 O O . ALA A 1 311 ? 3.278 2.916 -18.117 1.00 79.81 311 ALA A O 1
ATOM 2450 N N . ALA A 1 312 ? 1.880 4.075 -16.794 1.00 72.00 312 ALA A N 1
ATOM 2451 C CA . ALA A 1 312 ? 2.762 5.231 -16.592 1.00 72.00 312 ALA A CA 1
ATOM 2452 C C . ALA A 1 312 ? 4.113 4.865 -15.943 1.00 72.00 312 ALA A C 1
ATOM 2454 O O . ALA A 1 312 ? 5.031 5.682 -15.886 1.00 72.00 312 ALA A O 1
ATOM 2455 N N . ARG A 1 313 ? 4.234 3.633 -15.438 1.00 63.44 313 ARG A N 1
ATOM 2456 C CA . ARG A 1 313 ? 5.365 3.123 -14.662 1.00 63.44 313 ARG A CA 1
ATOM 2457 C C . ARG A 1 313 ? 6.025 1.907 -15.307 1.00 63.44 313 ARG A C 1
ATOM 2459 O O . ARG A 1 313 ? 6.892 1.304 -14.676 1.00 63.44 313 ARG A O 1
ATOM 2466 N N . ALA A 1 314 ? 5.635 1.540 -16.532 1.00 53.44 314 ALA A N 1
ATOM 2467 C CA . ALA A 1 314 ? 6.232 0.417 -17.256 1.00 53.44 314 ALA A CA 1
ATOM 2468 C C . ALA A 1 314 ? 7.768 0.535 -17.282 1.00 53.44 314 ALA A C 1
ATOM 2470 O O . ALA A 1 314 ? 8.441 -0.412 -16.885 1.00 53.44 314 ALA A O 1
ATOM 2471 N N . HIS A 1 315 ? 8.265 1.754 -17.537 1.00 48.28 315 HIS A N 1
ATOM 2472 C CA . HIS A 1 315 ? 9.683 2.142 -17.579 1.00 48.28 315 HIS A CA 1
ATOM 2473 C C . HIS A 1 315 ? 10.463 2.033 -16.249 1.00 48.28 315 HIS A C 1
ATOM 2475 O O . HIS A 1 315 ? 11.645 2.377 -16.181 1.00 48.28 315 HIS A O 1
ATOM 2481 N N . GLU A 1 316 ? 9.811 1.631 -15.152 1.00 56.22 316 GLU A N 1
ATOM 2482 C CA . GLU A 1 316 ? 10.453 1.453 -13.846 1.00 56.22 316 GLU A CA 1
ATOM 2483 C C . GLU A 1 316 ? 10.773 -0.014 -13.521 1.00 56.22 316 GLU A C 1
ATOM 2485 O O . GLU A 1 316 ? 11.434 -0.299 -12.510 1.00 56.22 316 GLU A O 1
ATOM 2490 N N . ASN A 1 317 ? 10.302 -0.957 -14.341 1.00 68.31 317 ASN A N 1
ATOM 2491 C CA . ASN A 1 317 ? 10.594 -2.377 -14.201 1.00 68.31 317 ASN A CA 1
ATOM 2492 C C . ASN A 1 317 ? 11.706 -2.760 -15.176 1.00 68.31 317 ASN A C 1
ATOM 2494 O O . ASN A 1 317 ? 11.464 -3.405 -16.190 1.00 68.31 317 ASN A O 1
ATOM 2498 N N . ILE A 1 318 ? 12.934 -2.375 -14.816 1.00 78.00 318 ILE A N 1
ATOM 2499 C CA . ILE A 1 318 ? 14.150 -2.572 -15.615 1.00 78.00 318 ILE A CA 1
ATOM 2500 C C . ILE A 1 318 ? 14.228 -3.971 -16.260 1.00 78.00 318 ILE A C 1
ATOM 2502 O O . ILE A 1 318 ? 14.485 -4.023 -17.458 1.00 78.00 318 ILE A O 1
ATOM 2506 N N . PRO A 1 319 ? 13.985 -5.101 -15.558 1.00 79.94 319 PRO A N 1
ATOM 2507 C CA . PRO A 1 319 ? 13.959 -6.413 -16.209 1.00 79.94 319 PRO A CA 1
ATOM 2508 C C . PRO A 1 319 ? 12.919 -6.550 -17.326 1.00 79.94 319 PRO A C 1
ATOM 2510 O O . PRO A 1 319 ? 13.216 -7.100 -18.382 1.00 79.94 319 PRO A O 1
ATOM 2513 N N . VAL A 1 320 ? 11.699 -6.060 -17.108 1.00 77.50 320 VAL A N 1
ATOM 2514 C CA . VAL A 1 320 ? 10.612 -6.145 -18.094 1.00 77.50 320 VAL A CA 1
ATOM 2515 C C . VAL A 1 320 ? 10.853 -5.188 -19.258 1.00 77.50 320 VAL A C 1
ATOM 2517 O O . VAL A 1 320 ? 10.670 -5.586 -20.406 1.00 77.50 320 VAL A O 1
ATOM 2520 N N . ASP A 1 321 ? 11.329 -3.973 -18.990 1.00 80.00 321 ASP A N 1
ATOM 2521 C CA . ASP A 1 321 ? 11.751 -3.034 -20.033 1.00 80.00 321 ASP A CA 1
ATOM 2522 C C . ASP A 1 321 ? 12.873 -3.621 -20.878 1.00 80.00 321 ASP A C 1
ATOM 2524 O O . ASP A 1 321 ? 12.857 -3.513 -22.102 1.00 80.00 321 ASP A O 1
ATOM 2528 N N . LEU A 1 322 ? 13.843 -4.272 -20.231 1.00 88.00 322 LEU A N 1
ATOM 2529 C CA . LEU A 1 322 ? 14.939 -4.944 -20.911 1.00 88.00 322 LEU A CA 1
ATOM 2530 C C . LEU A 1 322 ? 14.405 -6.047 -21.819 1.00 88.00 322 LEU A C 1
ATOM 2532 O O . LEU A 1 322 ? 14.761 -6.087 -22.991 1.00 88.00 322 LEU A O 1
ATOM 2536 N N . LEU A 1 323 ? 13.510 -6.898 -21.313 1.00 87.81 323 LEU A N 1
ATOM 2537 C CA . LEU A 1 323 ? 12.910 -7.978 -22.093 1.00 87.81 323 LEU A CA 1
ATOM 2538 C C . LEU A 1 323 ? 12.098 -7.449 -23.286 1.00 87.81 323 LEU A C 1
ATOM 2540 O O . LEU A 1 323 ? 12.222 -7.976 -24.390 1.00 87.81 323 LEU A O 1
ATOM 2544 N N . ASN A 1 324 ? 11.299 -6.399 -23.092 1.00 83.88 324 ASN A N 1
ATOM 2545 C CA . ASN A 1 324 ? 10.508 -5.784 -24.159 1.00 83.88 324 ASN A CA 1
ATOM 2546 C C . ASN A 1 324 ? 11.395 -5.128 -25.222 1.00 83.88 324 ASN A C 1
ATOM 2548 O O . ASN A 1 324 ? 11.176 -5.342 -26.412 1.00 83.88 324 ASN A O 1
ATOM 2552 N N . ASN A 1 325 ? 12.432 -4.400 -24.806 1.00 90.50 325 ASN A N 1
ATOM 2553 C CA . ASN A 1 325 ? 13.393 -3.791 -25.721 1.00 90.50 325 ASN A CA 1
ATOM 2554 C C . ASN A 1 325 ? 14.193 -4.855 -26.485 1.00 90.50 325 ASN A C 1
ATOM 2556 O O . ASN A 1 325 ? 14.394 -4.716 -27.687 1.00 90.50 325 ASN A O 1
ATOM 2560 N N . ILE A 1 326 ? 14.576 -5.961 -25.835 1.00 93.88 326 ILE A N 1
ATOM 2561 C CA . ILE A 1 326 ? 15.195 -7.108 -26.512 1.00 93.88 326 ILE A CA 1
ATOM 2562 C C . ILE A 1 326 ? 14.239 -7.681 -27.563 1.00 93.88 326 ILE A C 1
ATOM 2564 O O . ILE A 1 326 ? 14.635 -7.842 -28.713 1.00 93.88 326 ILE A O 1
ATOM 2568 N N . ARG A 1 327 ? 12.975 -7.953 -27.216 1.00 90.56 327 ARG A N 1
ATOM 2569 C CA . ARG A 1 327 ? 11.981 -8.461 -28.180 1.00 90.56 327 ARG A CA 1
ATOM 2570 C C . ARG A 1 327 ? 11.817 -7.521 -29.375 1.00 90.56 327 ARG A C 1
ATOM 2572 O O . ARG A 1 327 ? 11.821 -7.993 -30.509 1.00 90.56 327 ARG A O 1
ATOM 2579 N N . ALA A 1 328 ? 11.744 -6.213 -29.126 1.00 88.94 328 ALA A N 1
ATOM 2580 C CA . ALA A 1 328 ? 11.653 -5.199 -30.171 1.00 88.94 328 ALA A CA 1
ATOM 2581 C C . ALA A 1 328 ? 12.878 -5.213 -31.100 1.00 88.94 328 ALA A C 1
ATOM 2583 O O . ALA A 1 328 ? 12.699 -5.202 -32.313 1.00 88.94 328 ALA A O 1
ATOM 2584 N N . VAL A 1 329 ? 14.097 -5.326 -30.556 1.00 93.69 329 VAL A N 1
ATOM 2585 C CA . VAL A 1 329 ? 15.342 -5.449 -31.342 1.00 93.69 329 VAL A CA 1
ATOM 2586 C C . VAL A 1 329 ? 15.330 -6.701 -32.227 1.00 93.69 329 VAL A C 1
ATOM 2588 O O . VAL A 1 329 ? 15.656 -6.636 -33.408 1.00 93.69 329 VAL A O 1
ATOM 2591 N N . TYR A 1 330 ? 14.929 -7.858 -31.691 1.00 93.94 330 TYR A N 1
ATOM 2592 C CA . TYR A 1 330 ? 14.854 -9.093 -32.486 1.00 93.94 330 TYR A CA 1
ATOM 2593 C C . TYR A 1 330 ? 13.797 -9.010 -33.590 1.00 93.94 330 TYR A C 1
ATOM 2595 O O . TYR A 1 330 ? 13.993 -9.543 -34.685 1.00 93.94 330 TYR A O 1
ATOM 2603 N N . GLN A 1 331 ? 12.673 -8.354 -33.300 1.00 91.50 331 GLN A N 1
ATOM 2604 C CA . GLN A 1 331 ? 11.596 -8.156 -34.256 1.00 91.50 331 GLN A CA 1
ATOM 2605 C C . GLN A 1 331 ? 11.990 -7.176 -35.367 1.00 91.50 331 GLN A C 1
ATOM 2607 O O . GLN A 1 331 ? 11.731 -7.481 -36.527 1.00 91.50 331 GLN A O 1
ATOM 2612 N N . SER A 1 332 ? 12.629 -6.050 -35.034 1.00 91.50 332 SER A N 1
ATOM 2613 C CA . SER A 1 332 ? 13.027 -5.020 -36.003 1.00 91.50 332 SER A CA 1
ATOM 2614 C C . SER A 1 332 ? 14.159 -5.478 -36.921 1.00 91.50 332 SER A C 1
ATOM 2616 O O . SER A 1 332 ? 14.139 -5.185 -38.112 1.00 91.50 332 SER A O 1
ATOM 2618 N N . LEU A 1 333 ? 15.123 -6.234 -36.392 1.00 91.25 333 LEU A N 1
ATOM 2619 C CA . LEU A 1 333 ? 16.238 -6.771 -37.175 1.00 91.25 333 LEU A CA 1
ATOM 2620 C C . LEU A 1 333 ? 15.877 -8.057 -37.933 1.00 91.25 333 LEU A C 1
ATOM 2622 O O . LEU A 1 333 ? 16.686 -8.544 -38.718 1.00 91.25 333 LEU A O 1
ATOM 2626 N N . HIS A 1 334 ? 14.688 -8.623 -37.698 1.00 91.19 334 HIS A N 1
ATOM 2627 C CA . HIS A 1 334 ? 14.241 -9.892 -38.280 1.00 91.19 334 HIS A CA 1
ATOM 2628 C C . HIS A 1 334 ? 15.229 -11.057 -38.061 1.00 91.19 334 HIS A C 1
ATOM 2630 O O . HIS A 1 334 ? 15.445 -11.886 -38.945 1.00 91.19 334 HIS A O 1
ATOM 2636 N N . ILE A 1 335 ? 15.814 -11.144 -36.861 1.00 90.94 335 ILE A N 1
ATOM 2637 C CA . ILE A 1 335 ? 16.813 -12.163 -36.497 1.00 90.94 335 ILE A CA 1
ATOM 2638 C C . ILE A 1 335 ? 16.247 -13.224 -35.542 1.00 90.94 335 ILE A C 1
ATOM 2640 O O . ILE A 1 335 ? 15.356 -12.957 -34.736 1.00 90.94 335 ILE A O 1
ATOM 2644 N N . ASP A 1 336 ? 16.791 -14.445 -35.601 1.00 92.38 336 ASP A N 1
ATOM 2645 C CA . ASP A 1 336 ? 16.454 -15.553 -34.690 1.00 92.38 336 ASP A CA 1
ATOM 2646 C C . ASP A 1 336 ? 17.463 -15.718 -33.539 1.00 92.38 336 ASP A C 1
ATOM 2648 O O . ASP A 1 336 ? 17.191 -16.418 -32.562 1.00 92.38 336 ASP A O 1
ATOM 2652 N N . ARG A 1 337 ? 18.637 -15.088 -33.642 1.00 93.00 337 ARG A N 1
ATOM 2653 C CA . ARG A 1 337 ? 19.733 -15.152 -32.668 1.00 93.00 337 ARG A CA 1
ATOM 2654 C C . ARG A 1 337 ? 20.605 -13.901 -32.753 1.00 93.00 337 ARG A C 1
ATOM 2656 O O . ARG A 1 337 ? 20.810 -13.370 -33.840 1.00 93.00 337 ARG A O 1
ATOM 2663 N N . SER A 1 338 ? 21.180 -13.477 -31.633 1.00 94.25 338 SER A N 1
ATOM 2664 C CA . SER A 1 338 ? 22.164 -12.388 -31.596 1.00 94.25 338 SER A CA 1
ATOM 2665 C C . SER A 1 338 ? 23.256 -12.674 -30.578 1.00 94.25 338 SER A C 1
ATOM 2667 O O . SER A 1 338 ? 22.983 -13.194 -29.491 1.00 94.25 338 SER A O 1
ATOM 2669 N N . SER A 1 339 ? 24.499 -12.295 -30.898 1.00 94.44 339 SER A N 1
ATOM 2670 C CA . SER A 1 339 ? 25.569 -12.301 -29.899 1.00 94.44 339 SER A CA 1
ATOM 2671 C C . SER A 1 339 ? 25.242 -11.293 -28.800 1.00 94.44 339 SER A C 1
ATOM 2673 O O . SER A 1 339 ? 24.526 -10.312 -29.033 1.00 94.44 339 SER A O 1
ATOM 2675 N N . ARG A 1 340 ? 25.764 -11.530 -27.594 1.00 95.31 340 ARG A N 1
ATOM 2676 C CA . ARG A 1 340 ? 25.572 -10.620 -26.460 1.00 95.31 340 ARG A CA 1
ATOM 2677 C C . ARG A 1 340 ? 26.075 -9.217 -26.790 1.00 95.31 340 ARG A C 1
ATOM 2679 O O . ARG A 1 340 ? 25.389 -8.247 -26.499 1.00 95.31 340 ARG A O 1
ATOM 2686 N N . ASP A 1 341 ? 27.243 -9.122 -27.415 1.00 94.00 341 ASP A N 1
ATOM 2687 C CA . ASP A 1 341 ? 27.878 -7.834 -27.698 1.00 94.00 341 ASP A CA 1
ATOM 2688 C C . ASP A 1 341 ? 27.118 -7.060 -28.781 1.00 94.00 341 ASP A C 1
ATOM 2690 O O . ASP A 1 341 ? 26.974 -5.843 -28.679 1.00 94.00 341 ASP A O 1
ATOM 2694 N N . ASN A 1 342 ? 26.562 -7.759 -29.778 1.00 94.12 342 ASN A N 1
ATOM 2695 C CA . ASN A 1 342 ? 25.674 -7.132 -30.752 1.00 94.12 342 ASN A CA 1
ATOM 2696 C C . ASN A 1 342 ? 24.371 -6.667 -30.092 1.00 94.12 342 ASN A C 1
ATOM 2698 O O . ASN A 1 342 ? 23.982 -5.520 -30.257 1.00 94.12 342 ASN A O 1
ATOM 2702 N N . LEU A 1 343 ? 23.749 -7.514 -29.267 1.00 95.38 343 LEU A N 1
ATOM 2703 C CA . LEU A 1 343 ? 22.513 -7.166 -28.565 1.00 95.38 343 LEU A CA 1
ATOM 2704 C C . LEU A 1 343 ? 22.694 -5.953 -27.638 1.00 95.38 343 LEU A C 1
ATOM 2706 O O . LEU A 1 343 ? 21.836 -5.078 -27.601 1.00 95.38 343 LEU A O 1
ATOM 2710 N N . LEU A 1 344 ? 23.817 -5.872 -26.919 1.00 96.56 344 LEU A N 1
ATOM 2711 C CA . LEU A 1 344 ? 24.160 -4.706 -26.100 1.00 96.56 344 LEU A CA 1
ATOM 2712 C C . LEU A 1 344 ? 24.276 -3.437 -26.938 1.00 96.56 344 LEU A C 1
ATOM 2714 O O . LEU A 1 344 ? 23.759 -2.403 -26.525 1.00 96.56 344 LEU A O 1
ATOM 2718 N N . ARG A 1 345 ? 24.933 -3.516 -28.101 1.00 96.00 345 ARG A N 1
ATOM 2719 C CA . ARG A 1 345 ? 25.089 -2.375 -29.006 1.00 96.00 345 ARG A CA 1
ATOM 2720 C C . ARG A 1 345 ? 23.732 -1.851 -29.474 1.00 96.00 345 ARG A C 1
ATOM 2722 O O . ARG A 1 345 ? 23.499 -0.651 -29.385 1.00 96.00 345 ARG A O 1
ATOM 2729 N N . GLU A 1 346 ? 22.840 -2.745 -29.893 1.00 95.88 346 GLU A N 1
ATOM 2730 C CA . GLU A 1 346 ? 21.483 -2.386 -30.325 1.00 95.88 346 GLU A CA 1
ATOM 2731 C C . GLU A 1 346 ? 20.669 -1.761 -29.184 1.00 95.88 346 GLU A C 1
ATOM 2733 O O . GLU A 1 346 ? 20.064 -0.706 -29.352 1.00 95.88 346 GLU A O 1
ATOM 2738 N N . LEU A 1 347 ? 20.715 -2.350 -27.983 1.00 94.56 347 LEU A N 1
ATOM 2739 C CA . LEU A 1 347 ? 20.029 -1.805 -26.807 1.00 94.56 347 LEU A CA 1
ATOM 2740 C C . LEU A 1 347 ? 20.557 -0.415 -26.427 1.00 94.56 347 LEU A C 1
ATOM 2742 O O . LEU A 1 347 ? 19.778 0.493 -26.146 1.00 94.56 347 LEU A O 1
ATOM 2746 N N . GLN A 1 348 ? 21.876 -0.223 -26.424 1.00 94.94 348 GLN A N 1
ATOM 2747 C CA . GLN A 1 348 ? 22.505 1.068 -26.124 1.00 94.94 348 GLN A CA 1
ATOM 2748 C C . GLN A 1 348 ? 22.257 2.123 -27.216 1.00 94.94 348 GLN A C 1
ATOM 2750 O O . GLN A 1 348 ? 22.388 3.316 -26.936 1.00 94.94 348 GLN A O 1
ATOM 2755 N N . GLY A 1 349 ? 21.904 1.692 -28.430 1.00 91.50 349 GLY A N 1
ATOM 2756 C CA . GLY A 1 349 ? 21.564 2.541 -29.570 1.00 91.50 349 GLY A CA 1
ATOM 2757 C C . GLY A 1 349 ? 20.105 3.004 -29.622 1.00 91.50 349 GLY A C 1
ATOM 2758 O O . GLY A 1 349 ? 19.778 3.823 -30.476 1.00 91.50 349 GLY A O 1
ATOM 2759 N N . LEU A 1 350 ? 19.232 2.523 -28.727 1.00 88.75 350 LEU A N 1
ATOM 2760 C CA . LEU A 1 350 ? 17.830 2.951 -28.684 1.00 88.75 350 LEU A CA 1
ATOM 2761 C C . LEU A 1 350 ? 17.705 4.453 -28.370 1.00 88.75 350 LEU A C 1
ATOM 2763 O O . LEU A 1 350 ? 18.381 4.974 -27.481 1.00 88.75 350 LEU A O 1
ATOM 2767 N N . GLU A 1 351 ? 16.783 5.135 -29.058 1.00 77.19 351 GLU A N 1
ATOM 2768 C CA . GLU A 1 351 ? 16.612 6.598 -28.997 1.00 77.19 351 GLU A CA 1
ATOM 2769 C C . GLU A 1 351 ? 16.340 7.134 -27.585 1.00 77.19 351 GLU A C 1
ATOM 2771 O O . GLU A 1 351 ? 16.776 8.228 -27.234 1.00 77.19 351 GLU A O 1
ATOM 2776 N N . ASN A 1 352 ? 15.665 6.348 -26.740 1.00 70.12 352 ASN A N 1
ATOM 2777 C CA . ASN A 1 352 ? 15.353 6.741 -25.366 1.00 70.12 352 ASN A CA 1
ATOM 2778 C C . ASN A 1 352 ? 16.597 6.846 -24.456 1.00 70.12 352 ASN A C 1
ATOM 2780 O O . ASN A 1 352 ? 16.498 7.351 -23.337 1.00 70.12 352 ASN A O 1
ATOM 2784 N N . GLY A 1 353 ? 17.758 6.344 -24.898 1.00 75.31 353 GLY A N 1
ATOM 2785 C CA . GLY A 1 353 ? 19.027 6.401 -24.174 1.00 75.31 353 GLY A CA 1
ATOM 2786 C C . GLY A 1 353 ? 19.055 5.639 -22.843 1.00 75.31 353 GLY A C 1
ATOM 2787 O O . GLY A 1 353 ? 20.031 5.770 -22.097 1.00 75.31 353 GLY A O 1
ATOM 2788 N N . GLN A 1 354 ? 18.028 4.839 -22.529 1.00 80.75 354 GLN A N 1
ATOM 2789 C CA . GLN A 1 354 ? 17.861 4.172 -21.231 1.00 80.75 354 GLN A CA 1
ATOM 2790 C C . GLN A 1 354 ? 19.039 3.242 -20.916 1.00 80.75 354 GLN A C 1
ATOM 2792 O O . GLN A 1 354 ? 19.583 3.273 -19.813 1.00 80.75 354 GLN A O 1
ATOM 2797 N N . TRP A 1 355 ? 19.466 2.443 -21.897 1.00 90.81 355 TRP A N 1
ATOM 2798 C CA . TRP A 1 355 ? 20.553 1.471 -21.731 1.00 90.81 355 TRP A CA 1
ATOM 2799 C C . TRP A 1 355 ? 21.942 2.080 -21.900 1.00 90.81 355 TRP A C 1
ATOM 2801 O O . TRP A 1 355 ? 22.924 1.473 -21.485 1.00 90.81 355 TRP A O 1
ATOM 2811 N N . ARG A 1 356 ? 22.039 3.286 -22.467 1.00 90.56 356 ARG A N 1
ATOM 2812 C CA . ARG A 1 356 ? 23.286 4.061 -22.524 1.00 90.56 356 ARG A CA 1
ATOM 2813 C C . ARG A 1 356 ? 23.572 4.775 -21.202 1.00 90.56 356 ARG A C 1
ATOM 2815 O O . ARG A 1 356 ? 24.729 4.902 -20.819 1.00 90.56 356 ARG A O 1
ATOM 2822 N N . ASN A 1 357 ? 22.518 5.208 -20.511 1.00 83.12 357 ASN A N 1
ATOM 2823 C CA . ASN A 1 357 ? 22.572 5.910 -19.227 1.00 83.12 357 ASN A CA 1
ATOM 2824 C C . ASN A 1 357 ? 21.991 5.053 -18.089 1.00 83.12 357 ASN A C 1
ATOM 2826 O O . ASN A 1 357 ? 21.274 5.554 -17.218 1.00 83.12 357 ASN A O 1
ATOM 2830 N N . TYR A 1 358 ? 22.281 3.754 -18.107 1.00 84.75 358 TYR A N 1
ATOM 2831 C CA . TYR A 1 358 ? 21.790 2.789 -17.133 1.00 84.75 358 TYR A CA 1
ATOM 2832 C C . TYR A 1 358 ? 22.330 3.085 -15.723 1.00 84.75 358 TYR A C 1
ATOM 2834 O O . TYR A 1 358 ? 23.475 3.491 -15.543 1.00 84.75 358 TYR A O 1
ATOM 2842 N N . ARG A 1 359 ? 21.493 2.901 -14.694 1.00 75.75 359 ARG A N 1
ATOM 2843 C CA . ARG A 1 359 ? 21.808 3.232 -13.285 1.00 75.75 359 ARG A CA 1
ATOM 2844 C C . ARG A 1 359 ? 21.747 2.024 -12.344 1.00 75.75 359 ARG A C 1
ATOM 2846 O O . ARG A 1 359 ? 21.661 2.182 -11.126 1.00 75.75 359 ARG A O 1
ATOM 2853 N N . GLY A 1 360 ? 21.801 0.808 -12.889 1.00 70.56 360 GLY A N 1
ATOM 2854 C CA . GLY A 1 360 ? 21.620 -0.423 -12.115 1.00 70.56 360 GLY A CA 1
ATOM 2855 C C . GLY A 1 360 ? 20.149 -0.732 -11.808 1.00 70.56 360 GLY A C 1
ATOM 2856 O O . GLY A 1 360 ? 19.280 0.131 -11.918 1.00 70.56 360 GLY A O 1
ATOM 2857 N N . LEU A 1 361 ? 19.875 -1.968 -11.376 1.00 65.38 361 LEU A N 1
ATOM 2858 C CA . LEU A 1 361 ? 18.520 -2.483 -11.113 1.00 65.38 361 LEU A CA 1
ATOM 2859 C C . LEU A 1 361 ? 17.779 -1.679 -10.024 1.00 65.38 361 LEU A C 1
ATOM 2861 O O . LEU A 1 361 ? 16.554 -1.546 -10.031 1.00 65.38 361 LEU A O 1
ATOM 2865 N N . GLU A 1 362 ? 18.544 -1.142 -9.075 1.00 55.00 362 GLU A N 1
ATOM 2866 C CA . GLU A 1 362 ? 18.059 -0.322 -7.964 1.00 55.00 362 GLU A CA 1
ATOM 2867 C C . GLU A 1 362 ? 18.103 1.184 -8.273 1.00 55.00 362 GLU A C 1
ATOM 2869 O O . GLU A 1 362 ? 17.597 1.985 -7.491 1.00 55.00 362 GLU A O 1
ATOM 2874 N N . GLY A 1 363 ? 18.667 1.591 -9.417 1.00 58.16 363 GLY A N 1
ATOM 2875 C CA . GLY A 1 363 ? 18.758 2.993 -9.842 1.00 58.16 363 GLY A CA 1
ATOM 2876 C C . GLY A 1 363 ? 19.729 3.862 -9.032 1.00 58.16 363 GLY A C 1
ATOM 2877 O O . GLY A 1 363 ? 19.689 5.084 -9.150 1.00 58.16 363 GLY A O 1
ATOM 2878 N N . ASN A 1 364 ? 20.578 3.257 -8.201 1.00 54.31 364 ASN A N 1
ATOM 2879 C CA . ASN A 1 364 ? 21.495 3.931 -7.276 1.00 54.31 364 ASN A CA 1
ATOM 2880 C C . ASN A 1 364 ? 22.925 4.096 -7.815 1.00 54.31 364 ASN A C 1
ATOM 2882 O O . ASN A 1 364 ? 23.745 4.743 -7.166 1.00 54.31 364 ASN A O 1
ATOM 2886 N N . LYS A 1 365 ? 23.247 3.536 -8.986 1.00 67.56 365 LYS A N 1
ATOM 2887 C CA . LYS A 1 365 ? 24.573 3.692 -9.590 1.00 67.56 365 LYS A CA 1
ATOM 2888 C C . LYS A 1 365 ? 24.658 4.994 -10.403 1.00 67.56 365 LYS A C 1
ATOM 2890 O O . LYS A 1 365 ? 23.645 5.443 -10.955 1.00 67.56 365 LYS A O 1
ATOM 2895 N N . PRO A 1 366 ? 25.859 5.585 -10.544 1.00 70.31 366 PRO A N 1
ATOM 2896 C CA . PRO A 1 366 ? 26.112 6.605 -11.557 1.00 70.31 366 PRO A CA 1
ATOM 2897 C C . PRO A 1 366 ? 25.686 6.113 -12.952 1.00 70.31 366 PRO A C 1
ATOM 2899 O O . PRO A 1 366 ? 25.763 4.909 -13.210 1.00 70.31 366 PRO A O 1
ATOM 2902 N N . PRO A 1 367 ? 25.228 7.004 -13.849 1.00 82.38 367 PRO A N 1
ATOM 2903 C CA . PRO A 1 367 ? 24.829 6.612 -15.197 1.00 82.38 367 PRO A CA 1
ATOM 2904 C C . PRO A 1 367 ? 26.018 6.007 -15.959 1.00 82.38 367 PRO A C 1
ATOM 2906 O O . PRO A 1 367 ? 27.082 6.616 -16.039 1.00 82.38 367 PRO A O 1
ATOM 2909 N N . HIS A 1 368 ? 25.833 4.807 -16.506 1.00 89.69 368 HIS A N 1
ATOM 2910 C CA . HIS A 1 368 ? 26.816 4.076 -17.309 1.00 89.69 368 HIS A CA 1
ATOM 2911 C C . HIS A 1 368 ? 26.105 3.224 -18.375 1.00 89.69 368 HIS A C 1
ATOM 2913 O O . HIS A 1 368 ? 24.928 2.907 -18.211 1.00 89.69 368 HIS A O 1
ATOM 2919 N N . PRO A 1 369 ? 26.775 2.820 -19.466 1.00 95.56 369 PRO A N 1
ATOM 2920 C CA . PRO A 1 369 ? 26.184 1.891 -20.425 1.00 95.56 369 PRO A CA 1
ATOM 2921 C C . PRO A 1 369 ? 25.931 0.519 -19.792 1.00 95.56 369 PRO A C 1
ATOM 2923 O O . PRO A 1 369 ? 26.794 0.003 -19.080 1.00 95.56 369 PRO A O 1
ATOM 2926 N N . LEU A 1 370 ? 24.777 -0.091 -20.084 1.00 94.88 370 LEU A N 1
ATOM 2927 C CA . LEU A 1 370 ? 24.433 -1.445 -19.647 1.00 94.88 370 LEU A CA 1
ATOM 2928 C C . LEU A 1 370 ? 25.557 -2.406 -20.036 1.00 94.88 370 LEU A C 1
ATOM 2930 O O . LEU A 1 370 ? 25.907 -2.512 -21.213 1.00 94.88 370 LEU A O 1
ATOM 2934 N N . THR A 1 371 ? 26.111 -3.117 -19.059 1.00 96.12 371 THR A N 1
ATOM 2935 C CA . THR A 1 371 ? 27.229 -4.034 -19.298 1.00 96.12 371 THR A CA 1
ATOM 2936 C C . THR A 1 371 ? 26.756 -5.453 -19.621 1.00 96.12 371 THR A C 1
ATOM 2938 O O . THR A 1 371 ? 25.634 -5.853 -19.309 1.00 96.12 371 THR A O 1
ATOM 2941 N N . GLY A 1 372 ? 27.624 -6.266 -20.231 1.00 95.00 372 GLY A N 1
ATOM 2942 C CA . GLY A 1 372 ? 27.284 -7.655 -20.556 1.00 95.00 372 GLY A CA 1
ATOM 2943 C C . GLY A 1 372 ? 27.085 -8.561 -19.342 1.00 95.00 372 GLY A C 1
ATOM 2944 O O . GLY A 1 372 ? 26.293 -9.503 -19.421 1.00 95.00 372 GLY A O 1
ATOM 2945 N N . SER A 1 373 ? 27.768 -8.288 -18.228 1.00 92.25 373 SER A N 1
ATOM 2946 C CA . SER A 1 373 ? 27.525 -8.975 -16.956 1.00 92.25 373 SER A CA 1
ATOM 2947 C C . SER A 1 373 ? 26.156 -8.598 -16.393 1.00 92.25 373 SER A C 1
ATOM 2949 O O . SER A 1 373 ? 25.395 -9.489 -16.037 1.00 92.25 373 SER A O 1
ATOM 2951 N N . GLU A 1 374 ? 25.797 -7.312 -16.398 1.00 93.62 374 GLU A N 1
ATOM 2952 C CA . GLU A 1 374 ? 24.489 -6.844 -15.924 1.00 93.62 374 GLU A CA 1
ATOM 2953 C C . GLU A 1 374 ? 23.338 -7.360 -16.783 1.00 93.62 374 GLU A C 1
ATOM 2955 O O . GLU A 1 374 ? 22.365 -7.856 -16.230 1.00 93.62 374 GLU A O 1
ATOM 2960 N N . LEU A 1 375 ? 23.460 -7.334 -18.114 1.00 95.12 375 LEU A N 1
ATOM 2961 C CA . LEU A 1 375 ? 22.476 -7.938 -19.018 1.00 95.12 375 LEU A CA 1
ATOM 2962 C C . LEU A 1 375 ? 22.229 -9.412 -18.665 1.00 95.12 375 LEU A C 1
ATOM 2964 O O . LEU A 1 375 ? 21.085 -9.827 -18.504 1.00 95.12 375 LEU A O 1
ATOM 2968 N N . SER A 1 376 ? 23.305 -10.191 -18.521 1.00 92.50 376 SER A N 1
ATOM 2969 C CA . SER A 1 376 ? 23.205 -11.628 -18.229 1.00 92.50 376 SER A CA 1
ATOM 2970 C C . SER A 1 376 ? 22.614 -11.878 -16.840 1.00 92.50 376 SER A C 1
ATOM 2972 O O . SER A 1 376 ? 21.771 -12.755 -16.686 1.00 92.50 376 SER A O 1
ATOM 2974 N N . GLN A 1 377 ? 23.011 -11.079 -15.845 1.00 85.81 377 GLN A N 1
ATOM 2975 C CA . GLN A 1 377 ? 22.509 -11.175 -14.477 1.00 85.81 377 GLN A CA 1
ATOM 2976 C C . GLN A 1 377 ? 21.016 -10.846 -14.405 1.00 85.81 377 GLN A C 1
ATOM 2978 O O . GLN A 1 377 ? 20.259 -11.601 -13.809 1.00 85.81 377 GLN A O 1
ATOM 2983 N N . ILE A 1 378 ? 20.574 -9.760 -15.050 1.00 87.44 378 ILE A N 1
ATOM 2984 C CA . ILE A 1 378 ? 19.162 -9.354 -15.059 1.00 87.44 378 ILE A CA 1
ATOM 2985 C C . ILE A 1 378 ? 18.303 -10.429 -15.730 1.00 87.44 378 ILE A C 1
ATOM 2987 O O . ILE A 1 378 ? 17.258 -10.792 -15.198 1.00 87.44 378 ILE A O 1
ATOM 2991 N N . LEU A 1 379 ? 18.740 -10.946 -16.884 1.00 89.69 379 LEU A N 1
ATOM 2992 C CA . LEU A 1 379 ? 18.009 -11.978 -17.623 1.00 89.69 379 LEU A CA 1
ATOM 2993 C C . LEU A 1 379 ? 17.925 -13.301 -16.855 1.00 89.69 379 LEU A C 1
ATOM 2995 O O . LEU A 1 379 ? 16.875 -13.946 -16.855 1.00 89.69 379 LEU A O 1
ATOM 2999 N N . PHE A 1 380 ? 19.005 -13.684 -16.177 1.00 83.06 380 PHE A N 1
ATOM 3000 C CA . PHE A 1 380 ? 19.023 -14.877 -15.345 1.00 83.06 380 PHE A CA 1
ATOM 3001 C C . PHE A 1 380 ? 18.151 -14.712 -14.094 1.00 83.06 380 PHE A C 1
ATOM 3003 O O . PHE A 1 380 ? 17.255 -15.521 -13.872 1.00 83.06 380 PHE A O 1
ATOM 3010 N N . ASP A 1 381 ? 18.353 -13.647 -13.317 1.00 71.25 381 ASP A N 1
ATOM 3011 C CA . ASP A 1 381 ? 17.662 -13.448 -12.037 1.00 71.25 381 ASP A CA 1
ATOM 3012 C C . ASP A 1 381 ? 16.155 -13.238 -12.199 1.00 71.25 381 ASP A C 1
ATOM 3014 O O . ASP A 1 381 ? 15.382 -13.645 -11.333 1.00 71.25 381 ASP A O 1
ATOM 3018 N N . ALA A 1 382 ? 15.731 -12.564 -13.273 1.00 72.12 382 ALA A N 1
ATOM 3019 C CA . ALA A 1 382 ? 14.327 -12.218 -13.471 1.00 72.12 382 ALA A CA 1
ATOM 3020 C C . ALA A 1 382 ? 13.542 -13.252 -14.287 1.00 72.12 382 ALA A C 1
ATOM 3022 O O . ALA A 1 382 ? 12.329 -13.342 -14.111 1.00 72.12 382 ALA A O 1
ATOM 3023 N N . PHE A 1 383 ? 14.201 -13.993 -15.186 1.00 79.75 383 PHE A N 1
ATOM 3024 C CA . PHE A 1 383 ? 13.519 -14.849 -16.166 1.00 79.75 383 PHE A CA 1
ATOM 3025 C C . PHE A 1 383 ? 14.145 -16.241 -16.331 1.00 79.75 383 PHE A C 1
ATOM 3027 O O . PHE A 1 383 ? 13.684 -17.012 -17.167 1.00 79.75 383 PHE A O 1
ATOM 3034 N N . GLY A 1 384 ? 15.222 -16.567 -15.609 1.00 77.88 384 GLY A N 1
ATOM 3035 C CA . GLY A 1 384 ? 15.944 -17.832 -15.788 1.00 77.88 384 GLY A CA 1
ATOM 3036 C C . GLY A 1 384 ? 16.608 -17.976 -17.164 1.00 77.88 384 GLY A C 1
ATOM 3037 O O . GLY A 1 384 ? 16.935 -19.083 -17.591 1.00 77.88 384 GLY A O 1
ATOM 3038 N N . ILE A 1 385 ? 16.806 -16.874 -17.897 1.00 89.94 385 ILE A N 1
ATOM 3039 C CA . ILE A 1 385 ? 17.341 -16.915 -19.260 1.00 89.94 385 ILE A CA 1
ATOM 3040 C C . ILE A 1 385 ? 18.866 -16.978 -19.209 1.00 89.94 385 ILE A C 1
ATOM 3042 O O . ILE A 1 385 ? 19.549 -16.016 -18.861 1.00 89.94 385 ILE A O 1
ATOM 3046 N N . HIS A 1 386 ? 19.404 -18.123 -19.620 1.00 90.56 386 HIS A N 1
ATOM 3047 C CA . HIS A 1 386 ? 20.842 -18.351 -19.711 1.00 90.56 386 HIS A CA 1
ATOM 3048 C C . HIS A 1 386 ? 21.419 -17.918 -21.060 1.00 90.56 386 HIS A C 1
ATOM 3050 O O . HIS A 1 386 ? 20.820 -18.147 -22.116 1.00 90.56 386 HIS A O 1
ATOM 3056 N N . ILE A 1 387 ? 22.633 -17.367 -21.030 1.00 94.25 387 ILE A N 1
ATOM 3057 C CA . ILE A 1 387 ? 23.439 -17.167 -22.235 1.00 94.25 387 ILE A CA 1
ATOM 3058 C C . ILE A 1 387 ? 23.813 -18.524 -22.847 1.00 94.25 387 ILE A C 1
ATOM 3060 O O . ILE A 1 387 ? 24.099 -19.485 -22.129 1.00 94.25 387 ILE A O 1
ATOM 3064 N N . LYS A 1 388 ? 23.778 -18.623 -24.177 1.00 93.19 388 LYS A N 1
ATOM 3065 C CA . LYS A 1 388 ? 24.077 -19.854 -24.917 1.00 93.19 388 LYS A CA 1
ATOM 3066 C C . LYS A 1 388 ? 25.201 -19.630 -25.922 1.00 93.19 388 LYS A C 1
ATOM 3068 O O . LYS A 1 388 ? 25.403 -18.529 -26.431 1.00 93.19 388 LYS A O 1
ATOM 3073 N N . ASN A 1 389 ? 25.877 -20.720 -26.278 1.00 93.56 389 ASN A N 1
ATOM 3074 C CA . ASN A 1 389 ? 26.710 -20.755 -27.474 1.00 93.56 389 ASN A CA 1
ATOM 3075 C C . ASN A 1 389 ? 25.806 -20.730 -28.710 1.00 93.56 389 ASN A C 1
ATOM 3077 O O . ASN A 1 389 ? 25.044 -21.669 -28.962 1.00 93.56 389 ASN A O 1
ATOM 3081 N N . ILE A 1 390 ? 25.897 -19.654 -29.483 1.00 92.50 390 ILE A N 1
ATOM 3082 C CA . ILE A 1 390 ? 25.184 -19.489 -30.742 1.00 92.50 390 ILE A CA 1
ATOM 3083 C C . ILE A 1 390 ? 26.155 -19.598 -31.914 1.00 92.50 390 ILE A C 1
ATOM 3085 O O . ILE A 1 390 ? 27.307 -19.169 -31.843 1.00 92.50 390 ILE A O 1
ATOM 3089 N N . TRP A 1 391 ? 25.668 -20.176 -33.006 1.00 87.56 391 TRP A N 1
ATOM 3090 C CA . TRP A 1 391 ? 26.400 -20.275 -34.265 1.00 87.56 391 TRP A CA 1
ATOM 3091 C C . TRP A 1 391 ? 25.750 -19.369 -35.313 1.00 87.56 391 TRP A C 1
ATOM 3093 O O . TRP A 1 391 ? 24.511 -19.358 -35.384 1.00 87.56 391 TRP A O 1
ATOM 3103 N N . PRO A 1 392 ? 26.546 -18.643 -36.121 1.00 80.44 392 PRO A N 1
ATOM 3104 C CA . PRO A 1 392 ? 26.024 -17.825 -37.208 1.00 80.44 392 PRO A CA 1
ATOM 3105 C C . PRO A 1 392 ? 25.309 -18.688 -38.255 1.00 80.44 392 PRO A C 1
ATOM 3107 O O . PRO A 1 392 ? 25.599 -19.879 -38.415 1.00 80.44 392 PRO A O 1
ATOM 3110 N N . ARG A 1 393 ? 24.351 -18.080 -38.961 1.00 79.25 393 ARG A N 1
ATOM 3111 C CA . ARG A 1 393 ? 23.650 -18.683 -40.099 1.00 79.25 393 ARG A CA 1
ATOM 3112 C C . ARG A 1 393 ? 23.816 -17.779 -41.330 1.00 79.25 393 ARG A C 1
ATOM 3114 O O . ARG A 1 393 ? 23.476 -16.606 -41.216 1.00 79.25 393 ARG A O 1
ATOM 3121 N N . PRO A 1 394 ? 24.303 -18.299 -42.476 1.00 79.81 394 PRO A N 1
ATOM 3122 C CA . PRO A 1 394 ? 24.744 -19.678 -42.723 1.00 79.81 394 PRO A CA 1
ATOM 3123 C C . PRO A 1 394 ? 26.057 -20.018 -41.997 1.00 79.81 394 PRO A C 1
ATOM 3125 O O . PRO A 1 394 ? 26.908 -19.158 -41.787 1.00 79.81 394 PRO A O 1
ATOM 3128 N N . ARG A 1 395 ? 26.221 -21.288 -41.608 1.00 81.06 395 ARG A N 1
ATOM 3129 C CA . ARG A 1 395 ? 27.456 -21.770 -40.975 1.00 81.06 395 ARG A CA 1
ATOM 3130 C C . ARG A 1 395 ? 28.490 -22.067 -42.056 1.00 81.06 395 ARG A C 1
ATOM 3132 O O . ARG A 1 395 ? 28.238 -22.890 -42.930 1.00 81.06 395 ARG A O 1
ATOM 3139 N N . GLN A 1 396 ? 29.651 -21.433 -41.963 1.00 85.81 396 GLN A N 1
ATOM 3140 C CA . GLN A 1 396 ? 30.808 -21.711 -42.811 1.00 85.81 396 GLN A CA 1
ATOM 3141 C C . GLN A 1 396 ? 31.856 -22.527 -42.032 1.00 85.81 396 GLN A C 1
ATOM 3143 O O . GLN A 1 396 ? 31.842 -22.511 -40.798 1.00 85.81 396 GLN A O 1
ATOM 3148 N N . PRO A 1 397 ? 32.787 -23.223 -42.709 1.00 81.44 397 PRO A N 1
ATOM 3149 C CA . PRO A 1 397 ? 33.855 -23.978 -42.043 1.00 81.44 397 PRO A CA 1
ATOM 3150 C C . PRO A 1 397 ? 34.732 -23.128 -41.109 1.00 81.44 397 PRO A C 1
ATOM 3152 O O . PRO A 1 397 ? 35.249 -23.635 -40.121 1.00 81.44 397 PRO A O 1
ATOM 3155 N N . THR A 1 398 ? 34.861 -21.831 -41.395 1.00 86.06 398 THR A N 1
ATOM 3156 C CA . THR A 1 398 ? 35.622 -20.850 -40.603 1.00 86.06 398 THR A CA 1
ATOM 3157 C C . THR A 1 398 ? 34.793 -20.163 -39.518 1.00 86.06 398 THR A C 1
ATOM 3159 O O . THR A 1 398 ? 35.325 -19.358 -38.755 1.00 86.06 398 THR A O 1
ATOM 3162 N N . SER A 1 399 ? 33.487 -20.436 -39.439 1.00 83.31 399 SER A N 1
ATOM 3163 C CA . SER A 1 399 ? 32.623 -19.818 -38.436 1.00 83.31 399 SER A CA 1
ATOM 3164 C C . SER A 1 399 ? 33.017 -20.269 -37.035 1.00 83.31 399 SER A C 1
ATOM 3166 O O . SER A 1 399 ? 33.210 -21.457 -36.789 1.00 83.31 399 SER A O 1
ATOM 3168 N N . THR A 1 400 ? 33.051 -19.329 -36.097 1.00 86.56 400 THR A N 1
ATOM 3169 C CA . THR A 1 400 ? 33.220 -19.596 -34.667 1.00 86.56 400 THR A CA 1
ATOM 3170 C C . THR A 1 400 ? 31.898 -19.387 -33.932 1.00 86.56 400 THR A C 1
ATOM 3172 O O . THR A 1 400 ? 31.022 -18.639 -34.377 1.00 86.56 400 THR A O 1
ATOM 3175 N N . SER A 1 401 ? 31.716 -20.087 -32.813 1.00 88.38 401 SER A N 1
ATOM 3176 C CA . SER A 1 401 ? 30.584 -19.839 -31.920 1.00 88.38 401 SER A CA 1
ATOM 3177 C C . SER A 1 401 ? 30.800 -18.562 -31.117 1.00 88.38 401 SER A C 1
ATOM 3179 O O . SER A 1 401 ? 31.916 -18.295 -30.674 1.00 88.38 401 SER A O 1
ATOM 3181 N N . ALA A 1 402 ? 29.721 -17.837 -30.841 1.00 91.25 402 ALA A N 1
ATOM 3182 C CA . ALA A 1 402 ? 29.722 -16.692 -29.938 1.00 91.25 402 ALA A CA 1
ATOM 3183 C C . ALA A 1 402 ? 28.769 -16.926 -28.762 1.00 91.25 402 ALA A C 1
ATOM 3185 O O . ALA A 1 402 ? 27.816 -17.697 -28.860 1.00 91.25 402 ALA A O 1
ATOM 3186 N N . GLN A 1 403 ? 29.003 -16.226 -27.656 1.00 94.62 403 GLN A N 1
ATOM 3187 C CA . GLN A 1 403 ? 28.065 -16.180 -26.537 1.00 94.62 403 GLN A CA 1
ATOM 3188 C C . GLN A 1 403 ? 26.915 -15.222 -26.880 1.00 94.62 403 GLN A C 1
ATOM 3190 O O . GLN A 1 403 ? 27.143 -14.064 -27.245 1.00 94.62 403 GLN A O 1
ATOM 3195 N N . GLY A 1 404 ? 25.676 -15.695 -26.789 1.00 95.00 404 GLY A N 1
ATOM 3196 C CA . GLY A 1 404 ? 24.502 -14.931 -27.195 1.00 95.00 404 GLY A CA 1
ATOM 3197 C C . GLY A 1 404 ? 23.185 -15.576 -26.790 1.00 95.00 404 GLY A C 1
ATOM 3198 O O . GLY A 1 404 ? 23.145 -16.460 -25.936 1.00 95.00 404 GLY A O 1
ATOM 3199 N N . TYR A 1 405 ? 22.108 -15.114 -27.412 1.00 95.69 405 TYR A N 1
ATOM 3200 C CA . TYR A 1 405 ? 20.750 -15.541 -27.097 1.00 95.69 405 TYR A CA 1
ATOM 3201 C C . TYR A 1 405 ? 19.993 -15.906 -28.374 1.00 95.69 405 TYR A C 1
ATOM 3203 O O . TYR A 1 405 ? 20.263 -15.361 -29.447 1.00 95.69 405 TYR A O 1
ATOM 3211 N N . TYR A 1 406 ? 19.055 -16.842 -28.256 1.00 94.25 406 TYR A N 1
ATOM 3212 C CA . TYR A 1 406 ? 18.058 -17.131 -29.284 1.00 94.25 406 TYR A CA 1
ATOM 3213 C C . TYR A 1 406 ? 16.776 -16.359 -28.992 1.00 94.25 406 TYR A C 1
ATOM 3215 O O . TYR A 1 406 ? 16.398 -16.202 -27.832 1.00 94.25 406 TYR A O 1
ATOM 3223 N N . ARG A 1 407 ? 16.065 -15.955 -30.046 1.00 92.69 407 ARG A N 1
ATOM 3224 C CA . ARG A 1 407 ? 14.775 -15.265 -29.961 1.00 92.69 407 ARG A CA 1
ATOM 3225 C C . ARG A 1 407 ? 13.760 -16.032 -29.112 1.00 92.69 407 ARG A C 1
ATOM 3227 O O . ARG A 1 407 ? 13.111 -15.436 -28.260 1.00 92.69 407 ARG A O 1
ATOM 3234 N N . SER A 1 408 ? 13.689 -17.351 -29.293 1.00 90.75 408 SER A N 1
ATOM 3235 C CA . SER A 1 408 ? 12.751 -18.225 -28.578 1.00 90.75 408 SER A CA 1
ATOM 3236 C C . SER A 1 408 ? 12.914 -18.177 -27.055 1.00 90.75 408 SER A C 1
ATOM 3238 O O . SER A 1 408 ? 11.931 -18.295 -26.331 1.00 90.75 408 SER A O 1
ATOM 3240 N N . GLN A 1 409 ? 14.126 -17.903 -26.548 1.00 90.62 409 GLN A N 1
ATOM 3241 C CA . GLN A 1 409 ? 14.365 -17.762 -25.105 1.00 90.62 409 GLN A CA 1
ATOM 3242 C C . GLN A 1 409 ? 13.590 -16.593 -24.493 1.00 90.62 409 GLN A C 1
ATOM 3244 O O . GLN A 1 409 ? 13.329 -16.591 -23.295 1.00 90.62 409 GLN A O 1
ATOM 3249 N N . PHE A 1 410 ? 13.234 -15.596 -25.304 1.00 87.19 410 PHE A N 1
ATOM 3250 C CA . PHE A 1 410 ? 12.469 -14.433 -24.873 1.00 87.19 410 PHE A CA 1
ATOM 3251 C C . PHE A 1 410 ? 10.964 -14.602 -25.101 1.00 87.19 410 PHE A C 1
ATOM 3253 O O . PHE A 1 410 ? 10.201 -13.719 -24.714 1.00 87.19 410 PHE A O 1
ATOM 3260 N N . GLU A 1 411 ? 10.519 -15.701 -25.712 1.00 74.56 411 GLU A N 1
ATOM 3261 C CA . GLU A 1 411 ? 9.109 -15.988 -26.004 1.00 74.56 411 GLU A CA 1
ATOM 3262 C C . GLU A 1 411 ? 8.501 -16.963 -24.969 1.00 74.56 411 GLU A C 1
ATOM 3264 O O . GLU A 1 411 ? 7.339 -16.800 -24.613 1.00 74.56 411 GLU A O 1
ATOM 3269 N N . GLU A 1 412 ? 9.294 -17.871 -24.380 1.00 54.41 412 GLU A N 1
ATOM 3270 C CA . GLU A 1 412 ? 8.838 -18.913 -23.426 1.00 54.41 412 GLU A CA 1
ATOM 3271 C C . GLU A 1 412 ? 8.751 -18.490 -21.932 1.00 54.41 412 GLU A C 1
ATOM 3273 O O . GLU A 1 412 ? 8.317 -19.256 -21.076 1.00 54.41 412 GLU A O 1
ATOM 3278 N N . GLY A 1 413 ? 9.138 -17.267 -21.566 1.00 42.75 413 GLY A N 1
ATOM 3279 C CA . GLY A 1 413 ? 9.445 -16.905 -20.169 1.00 42.75 413 GLY A CA 1
ATOM 3280 C C . GLY A 1 413 ? 8.307 -16.399 -19.264 1.00 42.75 413 GLY A C 1
ATOM 3281 O O . GLY A 1 413 ? 8.534 -15.429 -18.543 1.00 42.75 413 GLY A O 1
ATOM 3282 N N . LEU A 1 414 ? 7.101 -16.982 -19.276 1.00 40.91 414 LEU A N 1
ATOM 3283 C CA . LEU A 1 414 ? 6.045 -16.641 -18.288 1.00 40.91 414 LEU A CA 1
ATOM 3284 C C . LEU A 1 414 ? 5.390 -17.843 -17.576 1.00 40.91 414 LEU A C 1
ATOM 3286 O O . LEU A 1 414 ? 4.580 -17.622 -16.675 1.00 40.91 414 LEU A O 1
ATOM 3290 N N . GLU A 1 415 ? 5.732 -19.089 -17.922 1.00 32.78 415 GLU A N 1
ATOM 3291 C CA . GLU A 1 415 ? 5.022 -20.286 -17.424 1.00 32.78 415 GLU A CA 1
ATOM 3292 C C . GLU A 1 415 ? 5.705 -21.057 -16.277 1.00 32.78 415 GLU A C 1
ATOM 3294 O O . GLU A 1 415 ? 5.094 -21.968 -15.727 1.00 32.78 415 GLU A O 1
ATOM 3299 N N . SER A 1 416 ? 6.917 -20.704 -15.831 1.00 30.50 416 SER A N 1
ATOM 3300 C CA . SER A 1 416 ? 7.707 -21.592 -14.952 1.00 30.50 416 SER A CA 1
ATOM 3301 C C . SER A 1 416 ? 7.871 -21.177 -13.480 1.00 30.50 416 SER A C 1
ATOM 3303 O O . SER A 1 416 ? 8.807 -21.646 -12.844 1.00 30.50 416 SER A O 1
ATOM 3305 N N . ASP A 1 417 ? 6.975 -20.367 -12.906 1.00 31.38 417 ASP A N 1
ATOM 3306 C CA . ASP A 1 417 ? 6.959 -20.080 -11.451 1.00 31.38 417 ASP A CA 1
ATOM 3307 C C . ASP A 1 417 ? 5.758 -20.739 -10.741 1.00 31.38 417 ASP A C 1
ATOM 3309 O O . ASP A 1 417 ? 5.081 -20.149 -9.892 1.00 31.38 417 ASP A O 1
ATOM 3313 N N . VAL A 1 418 ? 5.496 -22.001 -11.089 1.00 36.03 418 VAL A N 1
ATOM 3314 C CA . VAL A 1 418 ? 4.709 -22.939 -10.276 1.00 36.03 418 VAL A CA 1
ATOM 3315 C C . VAL A 1 418 ? 5.666 -23.999 -9.727 1.00 36.03 418 VAL A C 1
ATOM 3317 O O . VAL A 1 418 ? 5.734 -25.091 -10.264 1.00 36.03 418 VAL A O 1
ATOM 3320 N N . ASP A 1 419 ? 6.473 -23.641 -8.724 1.00 28.20 419 ASP A N 1
ATOM 3321 C CA . ASP A 1 419 ? 6.663 -24.433 -7.494 1.00 28.20 419 ASP A CA 1
ATOM 3322 C C . ASP A 1 419 ? 7.691 -23.759 -6.572 1.00 28.20 419 ASP A C 1
ATOM 3324 O O . ASP A 1 419 ? 8.908 -23.859 -6.738 1.00 28.20 419 ASP A O 1
ATOM 3328 N N . ASP A 1 420 ? 7.194 -23.075 -5.544 1.00 32.50 420 ASP A N 1
ATOM 3329 C CA . ASP A 1 420 ? 8.006 -22.566 -4.437 1.00 32.50 420 ASP A CA 1
ATOM 3330 C C . ASP A 1 420 ? 8.145 -23.701 -3.399 1.00 32.50 420 ASP A C 1
ATOM 3332 O O . ASP A 1 420 ? 7.582 -23.654 -2.304 1.00 32.50 420 ASP A O 1
ATOM 3336 N N . SER A 1 421 ? 8.833 -24.786 -3.779 1.00 31.94 421 SER A N 1
ATOM 3337 C CA . SER A 1 421 ? 9.102 -25.938 -2.900 1.00 31.94 421 SER A CA 1
ATOM 3338 C C . SER A 1 421 ? 10.539 -26.459 -2.963 1.00 31.94 421 SER A C 1
ATOM 3340 O O . SER A 1 421 ? 10.818 -27.558 -2.479 1.00 31.94 421 SER A O 1
ATOM 3342 N N . ASN A 1 422 ? 11.494 -25.681 -3.483 1.00 27.88 422 ASN A N 1
ATOM 3343 C CA . ASN A 1 422 ? 12.907 -26.060 -3.416 1.00 27.88 422 ASN A CA 1
ATOM 3344 C C . ASN A 1 422 ? 13.538 -25.659 -2.074 1.00 27.88 422 ASN A C 1
ATOM 3346 O O . ASN A 1 422 ? 14.381 -24.767 -1.951 1.00 27.88 422 ASN A O 1
ATOM 3350 N N . THR A 1 423 ? 13.127 -26.386 -1.038 1.00 32.94 423 THR A N 1
ATOM 3351 C CA . THR A 1 423 ? 13.913 -26.575 0.179 1.00 32.94 423 THR A CA 1
ATOM 3352 C C . THR A 1 423 ? 15.256 -27.183 -0.228 1.00 32.94 423 THR A C 1
ATOM 3354 O O . THR A 1 423 ? 15.318 -28.331 -0.661 1.00 32.94 423 THR A O 1
ATOM 3357 N N . LYS A 1 424 ? 16.353 -26.426 -0.105 1.00 27.52 424 LYS A N 1
ATOM 3358 C CA . LYS A 1 424 ? 17.705 -26.998 -0.201 1.00 27.52 424 LYS A CA 1
ATOM 3359 C C . LYS A 1 424 ? 17.810 -28.150 0.811 1.00 27.52 424 LYS A C 1
ATOM 3361 O O . LYS A 1 424 ? 17.527 -27.900 1.986 1.00 27.52 424 LYS A O 1
ATOM 3366 N N . PRO A 1 425 ? 18.238 -29.367 0.434 1.00 27.03 425 PRO A N 1
ATOM 3367 C CA . PRO A 1 425 ? 18.516 -30.390 1.424 1.00 27.03 425 PRO A CA 1
ATOM 3368 C C . PRO A 1 425 ? 19.735 -29.940 2.233 1.00 27.03 425 PRO A C 1
ATOM 3370 O O . PRO A 1 425 ? 20.846 -29.799 1.717 1.00 27.03 425 PRO A O 1
ATOM 3373 N N . SER A 1 426 ? 19.506 -29.651 3.512 1.00 31.80 426 SER A N 1
ATOM 3374 C CA . SER A 1 426 ? 20.566 -29.449 4.492 1.00 31.80 426 SER A CA 1
ATOM 3375 C C . SER A 1 426 ? 21.473 -30.678 4.497 1.00 31.80 426 SER A C 1
ATOM 3377 O O . SER A 1 426 ? 20.988 -31.805 4.580 1.00 31.80 426 SER A O 1
ATOM 3379 N N . LYS A 1 427 ? 22.791 -30.459 4.417 1.00 30.55 427 LYS A N 1
ATOM 3380 C CA . LYS A 1 427 ? 23.808 -31.496 4.622 1.00 30.55 427 LYS A CA 1
ATOM 3381 C C . LYS A 1 427 ? 23.520 -32.226 5.936 1.00 30.55 427 LYS A C 1
ATOM 3383 O O . LYS A 1 427 ? 23.706 -31.658 7.010 1.00 30.55 427 LYS A O 1
ATOM 3388 N N . VAL A 1 428 ? 23.074 -33.475 5.841 1.00 30.78 428 VAL A N 1
ATOM 3389 C CA . VAL A 1 428 ? 23.005 -34.387 6.981 1.00 30.78 428 VAL A CA 1
ATOM 3390 C C . VAL A 1 428 ? 24.442 -34.751 7.339 1.00 30.78 428 VAL A C 1
ATOM 3392 O O . VAL A 1 428 ? 25.125 -35.447 6.592 1.00 30.78 428 VAL A O 1
ATOM 3395 N N . ILE A 1 429 ? 24.917 -34.228 8.467 1.00 33.78 429 ILE A N 1
ATOM 3396 C CA . ILE A 1 429 ? 26.116 -34.724 9.140 1.00 33.78 429 ILE A CA 1
ATOM 3397 C C . ILE A 1 429 ? 25.731 -36.093 9.706 1.00 33.78 429 ILE A C 1
ATOM 3399 O O . ILE A 1 429 ? 24.909 -36.182 10.617 1.00 33.78 429 ILE A O 1
ATOM 3403 N N . GLY A 1 430 ? 26.262 -37.162 9.113 1.00 32.56 430 GLY A N 1
ATOM 3404 C CA . GLY A 1 430 ? 26.077 -38.519 9.613 1.00 32.56 430 GLY A CA 1
ATOM 3405 C C . GLY A 1 430 ? 26.818 -38.696 10.934 1.00 32.56 430 GLY A C 1
ATOM 3406 O O . GLY A 1 430 ? 28.044 -38.648 10.962 1.00 32.56 430 GLY A O 1
ATOM 3407 N N . LEU A 1 431 ? 26.076 -38.890 12.024 1.00 34.50 431 LEU A N 1
ATOM 3408 C CA . LEU A 1 431 ? 26.632 -39.418 13.268 1.00 34.50 431 LEU A CA 1
ATOM 3409 C C . LEU A 1 431 ? 26.813 -40.941 13.130 1.00 34.50 431 LEU A C 1
ATOM 3411 O O . LEU A 1 431 ? 25.926 -41.600 12.574 1.00 34.50 431 LEU A O 1
ATOM 3415 N N . PRO A 1 432 ? 27.926 -41.512 13.624 1.00 36.97 432 PRO A N 1
ATOM 3416 C CA . PRO A 1 432 ? 28.154 -42.950 13.587 1.00 36.97 432 PRO A CA 1
ATOM 3417 C C . PRO A 1 432 ? 27.191 -43.649 14.554 1.00 36.97 432 PRO A C 1
ATOM 3419 O O . PRO A 1 432 ? 26.984 -43.195 15.680 1.00 36.97 432 PRO A O 1
ATOM 3422 N N . ARG A 1 433 ? 26.558 -44.730 14.090 1.00 41.34 433 ARG A N 1
ATOM 3423 C CA . ARG A 1 433 ? 25.696 -45.586 14.916 1.00 41.34 433 ARG A CA 1
ATOM 3424 C C . ARG A 1 433 ? 26.546 -46.607 15.698 1.00 41.34 433 ARG A C 1
ATOM 3426 O O . ARG A 1 433 ? 27.620 -46.942 15.201 1.00 41.34 433 ARG A O 1
ATOM 3433 N N . PRO A 1 434 ? 26.080 -47.021 16.894 1.00 56.03 434 PRO A N 1
ATOM 3434 C CA . PRO A 1 434 ? 26.845 -47.790 17.882 1.00 56.03 434 PRO A CA 1
ATOM 3435 C C . PRO A 1 434 ? 27.234 -49.196 17.434 1.00 56.03 434 PRO A C 1
ATOM 3437 O O . PRO A 1 434 ? 26.481 -49.789 16.624 1.00 56.03 434 PRO A O 1
#

Radius of gyration: 32.42 Å; chains: 1; bounding box: 72×75×108 Å

Sequence (434 aa):
MPKKTTLAQKFAGMFRLFMDKNGPPNAEDMMDAWLKRNGKSRADIPSILAQAVADDAADQPPPPPPPPTEPPTEPSLIIGLVEALIKRHVFISADEILIAALWTLHSWVFDRFRHTPRLLIIAYSGFGKSELIDTINELCRNPHSVSGITPAAIYYQLHEDPLTTFLLDEGDNYEVAANRKLRRIFNSGYKRTGAESLTNVNRQAVRFSTFAPIALAAIGNLPFPWRRRSFLIRMRPSPHNLPLFDSSAADFRAVREEIRRWAATCQLKPDPAIPASLRHGLANNARVLLAIADDLKCGERARSAIVAHYAARAHENIPVDLLNNIRAVYQSLHIDRSSRDNLLRELQGLENGQWRNYRGLEGNKPPHPLTGSELSQILFDAFGIHIKNIWPRPRQPTSTSAQGYYRSQFEEGLESDVDDSNTKPSKVIGLPRP

Secondary structure (DSSP, 8-state):
-PPPPPHHHHHHHHHHHHH-TTS-TTHHHHHHHHHHHTT--GGGHHHHHHHHHHHHHHHSPPPPPPPP-PPPPPHHHHHHHHHHHHHHH----HHHHHHHHHHHHHTTTGGGSSB--EEEEE--TTSSHHHHHHHHHHHSSSEEEES---HHHHHHHHHH-TT-EEEE--GGGGTTTT-HHHHHHHHHTTBSTT-EEEEEETTEEEEEE----EEEEESS---HHHHTTEEEEE----SSPPPPP-TT-HHHHHHHHHHHHHHHH----SS----TT--HHHHHHHHHHHHHHHHTT-HHHHHHHHHHHHHTTGGG-HHHHHHHHHHHHHHHTT-SEEEHHHHHHHHHTSTT-TTTSB--TTS-SPPBPPPHHHHHHHHHHHH----EEE--SSPPTT---EEEEEGGGGTSTTS---------------PPP-